Protein AF-0000000085638069 (afdb_homodimer)

Secondary structure (DSSP, 8-state):
-----------SGGG-----------------S---S--PPPGGGG-SPPEEEEEEEEEEEE-SSTT--EEEEE--S-TTT-TT-EEEEEEEEESSS-TTTSPEEEEEEEEEE----SSS--EEEEEEEEE-SGGGTT-EEEEEEEE-SSSSS-EEEEEEEEEGGGTT-EEEEEEEEEEEETTTTEEEEEEEEEEEE-/------------------------------------SEEEE-GGGG-SPPEEEEEEEEEEEE-SSTT--EEEEE--S-TTT-TT-EEEEEEEEESSS-TTTSPEEEEEEEEEE----SSS--EEEEEEEEE-SGGGTT-EEEEEEEE-TTSSS-EEEEEEEEEGGGTT-EEEEEEEEEEEETTTTEEEEEEEEEEEE-

Solvent-accessible surface area (backbone atoms only — not comparable to full-atom values): 21052 Å² total; per-residue (Å²): 135,83,79,77,79,76,76,77,74,72,78,83,68,78,72,74,68,75,77,72,70,71,74,73,70,74,66,66,72,75,71,71,78,74,69,67,92,71,76,92,70,68,70,68,76,68,50,50,69,72,39,27,37,37,36,37,35,19,42,42,44,26,57,47,72,95,75,38,29,40,47,76,76,30,70,65,75,32,86,89,41,38,17,50,26,30,31,39,38,60,20,50,22,16,61,36,85,46,74,89,79,29,56,73,34,32,34,39,37,40,42,37,31,17,41,33,76,44,90,61,55,41,33,39,38,44,36,32,43,40,30,63,34,78,94,40,44,78,15,31,38,33,35,36,34,51,39,39,74,79,68,79,43,70,24,50,25,11,21,50,28,34,36,65,69,26,43,83,17,34,11,30,33,37,46,28,66,68,42,82,39,71,94,61,35,34,37,31,28,39,35,42,33,42,36,35,25,71,134,85,79,75,78,75,77,78,76,77,79,83,78,76,81,66,81,75,73,77,75,71,79,70,77,75,68,70,78,78,72,73,77,78,65,62,48,65,45,82,43,69,51,68,74,68,50,49,68,74,41,80,46,78,45,74,37,18,41,41,44,26,57,48,73,96,73,39,25,38,45,78,59,35,78,62,75,33,85,89,42,35,18,57,23,30,30,30,21,46,20,48,22,16,67,36,85,46,74,87,79,29,55,73,33,32,34,39,34,31,42,36,31,17,84,37,78,43,91,62,59,42,33,41,38,45,36,28,43,40,28,62,36,79,94,42,44,77,14,31,39,25,34,43,40,53,39,40,72,79,68,77,42,70,25,62,28,40,30,45,11,6,18,68,68,26,39,53,17,40,40,37,33,38,45,29,65,69,44,79,39,70,96,60,36,34,37,32,27,39,35,42,35,42,37,36,26,74

Sequence (396 aa):
MAATKSVLVLPLATLAALVLLAAAASSFPTAESQTSFSTKLPTKTLMKREKLTHLHFYWTNVRIGPNATALIVAPILSNATFYGTVALNDDALTLGPDPDSSAPAGNARGIYHFPSDTTNFVYEMMYSFAFTYGDYNGSSLSLLGSVRPTSGTASEVSIAGGTGVFRFARGYAVVNPFLVDLPRSLVVNEIDVYVSHYMAATKSVLVLPLATLAALVLLAAAASSFPTAESQTSFSTKLPTKTLMKREKLTHLHFYWTNVRIGPNATALIVAPILSNATFYGTVALNDDALTLGPDPDSSAPAGNARGIYHFPSDTTNFVYEMMYSFAFTYGDYNGSSLSLLGSVRPTSGTASEVSIAGGTGVFRFARGYAVVNPFLVDLPRSLVVNEIDVYVSHY

Structure (mmCIF, N/CA/C/O backbone):
data_AF-0000000085638069-model_v1
#
loop_
_entity.id
_entity.type
_entity.pdbx_description
1 polymer 'Dirigent protein'
#
loop_
_atom_site.group_PDB
_atom_site.id
_atom_site.type_symbol
_atom_site.label_atom_id
_atom_site.label_alt_id
_atom_site.label_comp_id
_atom_site.label_asym_id
_atom_site.label_entity_id
_atom_site.label_seq_id
_atom_site.pdbx_PDB_ins_code
_atom_site.Cartn_x
_atom_site.Cartn_y
_atom_site.Cartn_z
_atom_site.occupancy
_atom_site.B_iso_or_equiv
_atom_site.auth_seq_id
_atom_site.auth_comp_id
_atom_site.auth_asym_id
_atom_site.auth_atom_id
_atom_site.pdbx_PDB_model_num
ATOM 1 N N . MET A 1 1 ? 10.352 -18.406 92.75 1 27.03 1 MET A N 1
ATOM 2 C CA . MET A 1 1 ? 11.516 -18.797 92 1 27.03 1 MET A CA 1
ATOM 3 C C . MET A 1 1 ? 11.609 -18.016 90.688 1 27.03 1 MET A C 1
ATOM 5 O O . MET A 1 1 ? 10.625 -17.938 89.938 1 27.03 1 MET A O 1
ATOM 9 N N . ALA A 1 2 ? 12.594 -17.125 90.562 1 28.67 2 ALA A N 1
ATOM 10 C CA . ALA A 1 2 ? 13.016 -15.961 89.75 1 28.67 2 ALA A CA 1
ATOM 11 C C . ALA A 1 2 ? 13.391 -16.375 88.312 1 28.67 2 ALA A C 1
ATOM 13 O O . ALA A 1 2 ? 14.422 -17.016 88.125 1 28.67 2 ALA A O 1
ATOM 14 N N . ALA A 1 3 ? 12.398 -16.844 87.562 1 31.05 3 ALA A N 1
ATOM 15 C CA . ALA A 1 3 ? 12.641 -17.453 86.25 1 31.05 3 ALA A CA 1
ATOM 16 C C . ALA A 1 3 ? 13.43 -16.531 85.312 1 31.05 3 ALA A C 1
ATOM 18 O O . ALA A 1 3 ? 13.039 -15.375 85.125 1 31.05 3 ALA A O 1
ATOM 19 N N . THR A 1 4 ? 14.773 -16.641 85.25 1 31.09 4 THR A N 1
ATOM 20 C CA . THR A 1 4 ? 15.875 -15.953 84.625 1 31.09 4 THR A CA 1
ATOM 21 C C . THR A 1 4 ? 15.664 -15.898 83.125 1 31.09 4 THR A C 1
ATOM 23 O O . THR A 1 4 ? 15.547 -16.938 82.438 1 31.09 4 THR A O 1
ATOM 26 N N . LYS A 1 5 ? 15 -14.859 82.625 1 35.47 5 LYS A N 1
ATOM 27 C CA . LYS A 1 5 ? 14.672 -14.477 81.25 1 35.47 5 LYS A CA 1
ATOM 28 C C . LYS A 1 5 ? 15.93 -14.445 80.375 1 35.47 5 LYS A C 1
ATOM 30 O O . LYS A 1 5 ? 16.766 -13.547 80.5 1 35.47 5 LYS A O 1
ATOM 35 N N . SER A 1 6 ? 16.609 -15.68 80.125 1 31.75 6 SER A N 1
ATOM 36 C CA . SER A 1 6 ? 17.859 -15.75 79.375 1 31.75 6 SER A CA 1
ATOM 37 C C . SER A 1 6 ? 17.703 -15.125 78 1 31.75 6 SER A C 1
ATOM 39 O O . SER A 1 6 ? 16.844 -15.547 77.188 1 31.75 6 SER A O 1
ATOM 41 N N . VAL A 1 7 ? 17.891 -13.812 77.875 1 32.78 7 VAL A N 1
ATOM 42 C CA . VAL A 1 7 ? 17.938 -13.008 76.625 1 32.78 7 VAL A CA 1
ATOM 43 C C . VAL A 1 7 ? 18.969 -13.578 75.688 1 32.78 7 VAL A C 1
ATOM 45 O O . VAL A 1 7 ? 20.156 -13.609 76 1 32.78 7 VAL A O 1
ATOM 48 N N . LEU A 1 8 ? 18.562 -14.703 74.938 1 32.5 8 LEU A N 1
ATOM 49 C CA . LEU A 1 8 ? 19.422 -15.344 73.938 1 32.5 8 LEU A CA 1
ATOM 50 C C . LEU A 1 8 ? 19.984 -14.312 73 1 32.5 8 LEU A C 1
ATOM 52 O O . LEU A 1 8 ? 19.234 -13.633 72.312 1 32.5 8 LEU A O 1
ATOM 56 N N . VAL A 1 9 ? 21.109 -13.648 73.312 1 34.09 9 VAL A N 1
ATOM 57 C CA . VAL A 1 9 ? 21.922 -12.75 72.5 1 34.09 9 VAL A CA 1
ATOM 58 C C . VAL A 1 9 ? 22.359 -13.453 71.25 1 34.09 9 VAL A C 1
ATOM 60 O O . VAL A 1 9 ? 23.141 -14.414 71.25 1 34.09 9 VAL A O 1
ATOM 63 N N . LEU A 1 10 ? 21.359 -13.797 70.375 1 37.31 10 LEU A N 1
ATOM 64 C CA . LEU A 1 10 ? 21.797 -14.469 69.188 1 37.31 10 LEU A CA 1
ATOM 65 C C . LEU A 1 10 ? 22.922 -13.688 68.5 1 37.31 10 LEU A C 1
ATOM 67 O O . LEU A 1 10 ? 22.828 -12.469 68.312 1 37.31 10 LEU A O 1
ATOM 71 N N . PRO A 1 11 ? 24.188 -14.227 68.5 1 35.81 11 PRO A N 1
ATOM 72 C CA . PRO A 1 11 ? 25.406 -13.617 68 1 35.81 11 PRO A CA 1
ATOM 73 C C . PRO A 1 11 ? 25.234 -13.141 66.562 1 35.81 11 PRO A C 1
ATOM 75 O O . PRO A 1 11 ? 24.422 -13.695 65.812 1 35.81 11 PRO A O 1
ATOM 78 N N . LEU A 1 12 ? 25.422 -11.82 66.25 1 36.88 12 LEU A N 1
ATOM 79 C CA . LEU A 1 12 ? 25.5 -10.938 65.062 1 36.88 12 LEU A CA 1
ATOM 80 C C . LEU A 1 12 ? 26.422 -11.531 64 1 36.88 12 LEU A C 1
ATOM 82 O O . LEU A 1 12 ? 26.844 -10.828 63.094 1 36.88 12 LEU A O 1
ATOM 86 N N . ALA A 1 13 ? 27 -12.758 64.312 1 31.75 13 ALA A N 1
ATOM 87 C CA . ALA A 1 13 ? 28.125 -13.094 63.469 1 31.75 13 ALA A CA 1
ATOM 88 C C . ALA A 1 13 ? 27.734 -13.086 62 1 31.75 13 ALA A C 1
ATOM 90 O O . ALA A 1 13 ? 28.5 -12.641 61.125 1 31.75 13 ALA A O 1
ATOM 91 N N . THR A 1 14 ? 26.734 -13.867 61.594 1 34.41 14 THR A N 1
ATOM 92 C CA . THR A 1 14 ? 26.984 -14.656 60.375 1 34.41 14 THR A CA 1
ATOM 93 C C . THR A 1 14 ? 26.828 -13.789 59.125 1 34.41 14 THR A C 1
ATOM 95 O O . THR A 1 14 ? 26.828 -14.305 58 1 34.41 14 THR A O 1
ATOM 98 N N . LEU A 1 15 ? 26.469 -12.547 59.188 1 34.19 15 LEU A N 1
ATOM 99 C CA . LEU A 1 15 ? 25.859 -12 58 1 34.19 15 LEU A CA 1
ATOM 100 C C . LEU A 1 15 ? 26.891 -11.836 56.875 1 34.19 15 LEU A C 1
ATOM 102 O O . LEU A 1 15 ? 26.578 -11.297 55.812 1 34.19 15 LEU A O 1
ATOM 106 N N . ALA A 1 16 ? 28.156 -11.961 57.156 1 33.12 16 ALA A N 1
ATOM 107 C CA . ALA A 1 16 ? 29.047 -11.461 56.125 1 33.12 16 ALA A CA 1
ATOM 108 C C . ALA A 1 16 ? 28.969 -12.328 54.875 1 33.12 16 ALA A C 1
ATOM 110 O O . ALA A 1 16 ? 29.734 -13.289 54.719 1 33.12 16 ALA A O 1
ATOM 111 N N . ALA A 1 17 ? 27.938 -13.195 54.688 1 36.97 17 ALA A N 1
ATOM 112 C CA . ALA A 1 17 ? 28.109 -13.961 53.438 1 36.97 17 ALA A CA 1
ATOM 113 C C . ALA A 1 17 ? 28.359 -13.039 52.25 1 36.97 17 ALA A C 1
ATOM 115 O O . ALA A 1 17 ? 27.562 -12.148 51.969 1 36.97 17 ALA A O 1
ATOM 116 N N . LEU A 1 18 ? 29.656 -12.742 51.906 1 37.47 18 LEU A N 1
ATOM 117 C CA . LEU A 1 18 ? 30.266 -12.117 50.75 1 37.47 18 LEU A CA 1
ATOM 118 C C . LEU A 1 18 ? 29.594 -12.609 49.469 1 37.47 18 LEU A C 1
ATOM 120 O O . LEU A 1 18 ? 29.609 -13.805 49.156 1 37.47 18 LEU A O 1
ATOM 124 N N . VAL A 1 19 ? 28.469 -11.984 49.062 1 39.25 19 VAL A N 1
ATOM 125 C CA . VAL A 1 19 ? 27.875 -12.039 47.719 1 39.25 19 VAL A CA 1
ATOM 126 C C . VAL A 1 19 ? 28.984 -12.039 46.688 1 39.25 19 VAL A C 1
ATOM 128 O O . VAL A 1 19 ? 29.672 -11.031 46.5 1 39.25 19 VAL A O 1
ATOM 131 N N . LEU A 1 20 ? 29.859 -13.133 46.688 1 42.88 20 LEU A N 1
ATOM 132 C CA . LEU A 1 20 ? 30.625 -13.32 45.469 1 42.88 20 LEU A CA 1
ATOM 133 C C . LEU A 1 20 ? 29.75 -13.156 44.219 1 42.88 20 LEU A C 1
ATOM 135 O O . LEU A 1 20 ? 28.906 -14 43.938 1 42.88 20 LEU A O 1
ATOM 139 N N . LEU A 1 21 ? 29.141 -11.953 44.062 1 42.66 21 LEU A N 1
ATOM 140 C CA . LEU A 1 21 ? 28.641 -11.586 42.75 1 42.66 21 LEU A CA 1
ATOM 141 C C . LEU A 1 21 ? 29.594 -12.039 41.656 1 42.66 21 LEU A C 1
ATOM 143 O O . LEU A 1 21 ? 30.719 -11.539 41.562 1 42.66 21 LEU A O 1
ATOM 147 N N . ALA A 1 22 ? 29.719 -13.398 41.5 1 40.88 22 ALA A N 1
ATOM 148 C CA . ALA A 1 22 ? 30.328 -13.875 40.25 1 40.88 22 ALA A CA 1
ATOM 149 C C . ALA A 1 22 ? 29.953 -12.977 39.062 1 40.88 22 ALA A C 1
ATOM 151 O O . ALA A 1 22 ? 28.766 -12.844 38.75 1 40.88 22 ALA A O 1
ATOM 152 N N . ALA A 1 23 ? 30.625 -11.773 38.875 1 41.97 23 ALA A N 1
ATOM 153 C CA . ALA A 1 23 ? 30.672 -11.109 37.594 1 41.97 23 ALA A CA 1
ATOM 154 C C . ALA A 1 23 ? 30.719 -12.125 36.438 1 41.97 23 ALA A C 1
ATOM 156 O O . ALA A 1 23 ? 31.766 -12.727 36.188 1 41.97 23 ALA A O 1
ATOM 157 N N . ALA A 1 24 ? 29.75 -13.102 36.344 1 42.78 24 ALA A N 1
ATOM 158 C CA . ALA A 1 24 ? 29.656 -13.773 35.031 1 42.78 24 ALA A CA 1
ATOM 159 C C . ALA A 1 24 ? 29.906 -12.797 33.906 1 42.78 24 ALA A C 1
ATOM 161 O O . ALA A 1 24 ? 29.047 -11.969 33.594 1 42.78 24 ALA A O 1
ATOM 162 N N . ALA A 1 25 ? 31.125 -12.242 33.75 1 42.97 25 ALA A N 1
ATOM 163 C CA . ALA A 1 25 ? 31.5 -11.664 32.469 1 42.97 25 ALA A CA 1
ATOM 164 C C . ALA A 1 25 ? 30.922 -12.477 31.297 1 42.97 25 ALA A C 1
ATOM 166 O O . ALA A 1 25 ? 31.344 -13.609 31.062 1 42.97 25 ALA A O 1
ATOM 167 N N . SER A 1 26 ? 29.547 -12.484 31.109 1 50.41 26 SER A N 1
ATOM 168 C CA . SER A 1 26 ? 29.062 -12.977 29.812 1 50.41 26 SER A CA 1
ATOM 169 C C . SER A 1 26 ? 30.047 -12.648 28.703 1 50.41 26 SER A C 1
ATOM 171 O O . SER A 1 26 ? 30.172 -11.492 28.297 1 50.41 26 SER A O 1
ATOM 173 N N . SER A 1 27 ? 31.172 -13.25 28.75 1 48.5 27 SER A N 1
ATOM 174 C CA . SER A 1 27 ? 31.984 -13.219 27.547 1 48.5 27 SER A CA 1
ATOM 175 C C . SER A 1 27 ? 31.141 -13.406 26.297 1 48.5 27 SER A C 1
ATOM 177 O O . SER A 1 27 ? 30.484 -14.445 26.125 1 48.5 27 SER A O 1
ATOM 179 N N . PHE A 1 28 ? 30.5 -12.281 25.734 1 55.91 28 PHE A N 1
ATOM 180 C CA . PHE A 1 28 ? 30.062 -12.438 24.344 1 55.91 28 PHE A CA 1
ATOM 181 C C . PHE A 1 28 ? 31.031 -13.336 23.578 1 55.91 28 PHE A C 1
ATOM 183 O O . PHE A 1 28 ? 32.25 -13.281 23.781 1 55.91 28 PHE A O 1
ATOM 190 N N . PRO A 1 29 ? 30.703 -14.586 23.328 1 55.81 29 PRO A N 1
ATOM 191 C CA . PRO A 1 29 ? 31.656 -15.266 22.453 1 55.81 29 PRO A CA 1
ATOM 192 C C . PRO A 1 29 ? 32.312 -14.312 21.469 1 55.81 29 PRO A C 1
ATOM 194 O O . PRO A 1 29 ? 31.656 -13.422 20.922 1 55.81 29 PRO A O 1
ATOM 197 N N . THR A 1 30 ? 33.531 -13.836 21.75 1 52.78 30 THR A N 1
ATOM 198 C CA . THR A 1 30 ? 34.312 -13.156 20.703 1 52.78 30 THR A CA 1
ATOM 199 C C . THR A 1 30 ? 34.031 -13.789 19.344 1 52.78 30 THR A C 1
ATOM 201 O O . THR A 1 30 ? 34.312 -14.969 19.125 1 52.78 30 THR A O 1
ATOM 204 N N . ALA A 1 31 ? 32.844 -13.57 18.812 1 50.19 31 ALA A N 1
ATOM 205 C CA . ALA A 1 31 ? 32.594 -14.016 17.438 1 50.19 31 ALA A CA 1
ATOM 206 C C . ALA A 1 31 ? 33.844 -13.867 16.578 1 50.19 31 ALA A C 1
ATOM 208 O O . ALA A 1 31 ? 34.375 -12.766 16.406 1 50.19 31 ALA A O 1
ATOM 209 N N . GLU A 1 32 ? 34.781 -14.742 16.719 1 51.38 32 GLU A N 1
ATOM 210 C CA . GLU A 1 32 ? 36 -14.758 15.906 1 51.38 32 GLU A CA 1
ATOM 211 C C . GLU A 1 32 ? 35.75 -14.195 14.508 1 51.38 32 GLU A C 1
ATOM 213 O O . GLU A 1 32 ? 36.594 -13.461 13.977 1 51.38 32 GLU A O 1
ATOM 218 N N . SER A 1 33 ? 34.969 -15.047 13.664 1 54.31 33 SER A N 1
ATOM 219 C CA . SER A 1 33 ? 35.125 -14.734 12.25 1 54.31 33 SER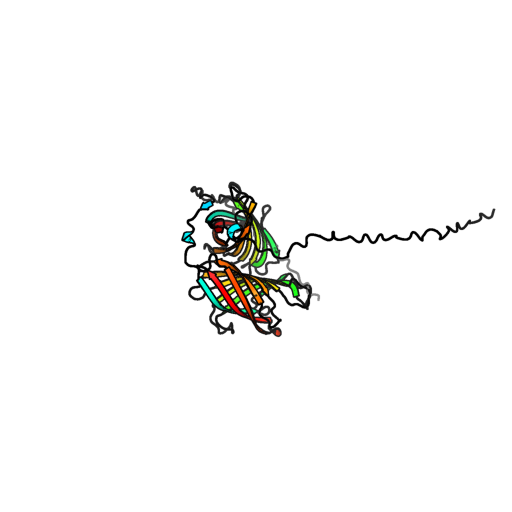 A CA 1
ATOM 220 C C . SER A 1 33 ? 34.469 -13.391 11.914 1 54.31 33 SER A C 1
ATOM 222 O O . SER A 1 33 ? 33.312 -13.164 12.203 1 54.31 33 SER A O 1
ATOM 224 N N . GLN A 1 34 ? 35.125 -12.406 11.992 1 57.38 34 GLN A N 1
ATOM 225 C CA . GLN A 1 34 ? 34.656 -11.07 11.617 1 57.38 34 GLN A CA 1
ATOM 226 C C . GLN A 1 34 ? 33.875 -11.109 10.305 1 57.38 34 GLN A C 1
ATOM 228 O O . GLN A 1 34 ? 34.469 -11.328 9.234 1 57.38 34 GLN A O 1
ATOM 233 N N . THR A 1 35 ? 32.844 -11.75 10.266 1 66.5 35 THR A N 1
ATOM 234 C CA . THR A 1 35 ? 32 -11.75 9.062 1 66.5 35 THR A CA 1
ATOM 235 C C . THR A 1 35 ? 31.828 -10.328 8.531 1 66.5 35 THR A C 1
ATOM 237 O O . THR A 1 35 ? 31.609 -9.391 9.297 1 66.5 35 THR A O 1
ATOM 240 N N . SER A 1 36 ? 32.344 -10.148 7.387 1 71.25 36 SER A N 1
ATOM 241 C CA . SER A 1 36 ? 32.25 -8.859 6.707 1 71.25 36 SER A CA 1
ATOM 242 C C . SER A 1 36 ? 30.812 -8.352 6.68 1 71.25 36 SER A C 1
ATOM 244 O O . SER A 1 36 ? 29.875 -9.133 6.578 1 71.25 36 SER A O 1
ATOM 246 N N . PHE A 1 37 ? 30.641 -7.113 6.938 1 82.31 37 PHE A N 1
ATOM 247 C CA . PHE A 1 37 ? 29.344 -6.457 6.863 1 82.31 37 PHE A CA 1
ATOM 248 C C . PHE A 1 37 ? 28.734 -6.641 5.484 1 82.31 37 PHE A C 1
ATOM 250 O O . PHE A 1 37 ? 27.531 -6.898 5.371 1 82.31 37 PHE A O 1
ATOM 257 N N . SER A 1 38 ? 29.594 -6.504 4.547 1 83.81 38 SER A N 1
ATOM 258 C CA . SER A 1 38 ? 29.078 -6.641 3.188 1 83.81 38 SER A CA 1
ATOM 259 C C . SER A 1 38 ? 29.922 -7.617 2.371 1 83.81 38 SER A C 1
ATOM 261 O O . SER A 1 38 ? 31.141 -7.711 2.562 1 83.81 38 SER A O 1
ATOM 263 N N . THR A 1 39 ? 29.266 -8.461 1.652 1 83.25 39 THR A N 1
ATOM 264 C CA . THR A 1 39 ? 29.906 -9.344 0.686 1 83.25 39 THR A CA 1
ATOM 265 C C . THR A 1 39 ? 29.234 -9.234 -0.68 1 83.25 39 THR A C 1
ATOM 267 O O . THR A 1 39 ? 28 -9.266 -0.777 1 83.25 39 THR A O 1
ATOM 270 N N . LYS A 1 40 ? 30.047 -8.883 -1.612 1 84.5 40 LYS A N 1
ATOM 271 C CA . LYS A 1 40 ? 29.516 -8.875 -2.975 1 84.5 40 LYS A CA 1
ATOM 272 C C . LYS A 1 40 ? 29.25 -10.297 -3.469 1 84.5 40 LYS A C 1
ATOM 274 O O . LYS A 1 40 ? 30.109 -11.172 -3.344 1 84.5 40 LYS A O 1
ATOM 279 N N . LEU A 1 41 ? 28.016 -10.469 -3.844 1 81.38 41 LEU A N 1
ATOM 280 C CA . LEU A 1 41 ? 27.656 -11.773 -4.383 1 81.38 41 LEU A CA 1
ATOM 281 C C . LEU A 1 41 ? 27.594 -11.734 -5.906 1 81.38 41 LEU A C 1
ATOM 283 O O . LEU A 1 41 ? 27.25 -10.703 -6.492 1 81.38 41 LEU A O 1
ATOM 287 N N . PRO A 1 42 ? 27.906 -12.852 -6.508 1 75.81 42 PRO A N 1
ATOM 288 C CA . PRO A 1 42 ? 27.781 -12.891 -7.965 1 75.81 42 PRO A CA 1
ATOM 289 C C . PRO A 1 42 ? 26.328 -12.734 -8.43 1 75.81 42 PRO A C 1
ATOM 291 O O . PRO A 1 42 ? 25.406 -13.266 -7.789 1 75.81 42 PRO A O 1
ATOM 294 N N . THR A 1 43 ? 26.062 -11.914 -9.492 1 70.38 43 THR A N 1
ATOM 295 C CA . THR A 1 43 ? 24.734 -11.641 -10.023 1 70.38 43 THR A CA 1
ATOM 296 C C . THR A 1 43 ? 24.062 -12.93 -10.5 1 70.38 43 THR A C 1
ATOM 298 O O . THR A 1 43 ? 22.844 -13.047 -10.469 1 70.38 43 THR A O 1
ATOM 301 N N . LYS A 1 44 ? 24.859 -13.828 -10.875 1 65.25 44 LYS A N 1
ATOM 302 C CA . LYS A 1 44 ? 24.344 -15.102 -11.367 1 65.25 44 LYS A CA 1
ATOM 303 C C . LYS A 1 44 ? 23.531 -15.82 -10.289 1 65.25 44 LYS A C 1
ATOM 305 O O . LYS A 1 44 ? 22.688 -16.672 -10.602 1 65.25 44 LYS A O 1
ATOM 310 N N . THR A 1 45 ? 23.781 -15.5 -9.156 1 61.78 45 THR A N 1
ATOM 311 C CA . THR A 1 45 ? 23.062 -16.141 -8.055 1 61.78 45 THR A CA 1
ATOM 312 C C . THR A 1 45 ? 21.578 -15.805 -8.117 1 61.78 45 THR A C 1
ATOM 314 O O . THR A 1 45 ? 20.734 -16.609 -7.684 1 61.78 45 THR A O 1
ATOM 317 N N . LEU A 1 46 ? 21.328 -14.594 -8.508 1 61.38 46 LEU A N 1
ATOM 318 C CA . LEU A 1 46 ? 19.938 -14.219 -8.688 1 61.38 46 LEU A CA 1
ATOM 319 C C . LEU A 1 46 ? 19.375 -14.812 -9.977 1 61.38 46 LEU A C 1
ATOM 321 O O . LEU A 1 46 ? 18.172 -14.727 -10.227 1 61.38 46 LEU A O 1
ATOM 325 N N . MET A 1 47 ? 20.312 -15.414 -10.695 1 57.88 47 MET A N 1
ATOM 326 C CA . MET A 1 47 ? 20.266 -15.492 -12.148 1 57.88 47 MET A CA 1
ATOM 327 C C . MET A 1 47 ? 19.281 -16.562 -12.602 1 57.88 47 MET A C 1
ATOM 329 O O . MET A 1 47 ? 19.406 -17.094 -13.711 1 57.88 47 MET A O 1
ATOM 333 N N . LYS A 1 48 ? 18.375 -16.984 -11.812 1 70.81 48 LYS A N 1
ATOM 334 C CA . LYS A 1 48 ? 17.406 -17.719 -12.617 1 70.81 48 LYS A CA 1
ATOM 335 C C . LYS A 1 48 ? 16.641 -16.797 -13.555 1 70.81 48 LYS A C 1
ATOM 337 O O . LYS A 1 48 ? 16.719 -15.578 -13.438 1 70.81 48 LYS A O 1
ATOM 342 N N . ARG A 1 49 ? 16.234 -17.375 -14.633 1 80.38 49 ARG A N 1
ATOM 343 C CA . ARG A 1 49 ? 15.461 -16.609 -15.609 1 80.38 49 ARG A CA 1
ATOM 344 C C . ARG A 1 49 ? 14.219 -16.016 -14.977 1 80.38 49 ARG A C 1
ATOM 346 O O . ARG A 1 49 ? 13.516 -16.672 -14.211 1 80.38 49 ARG A O 1
ATOM 353 N N . GLU A 1 50 ? 14.039 -14.758 -15.156 1 85.62 50 GLU A N 1
ATOM 354 C CA . GLU A 1 50 ? 12.836 -14.062 -14.703 1 85.62 50 GLU A CA 1
ATOM 355 C C . GLU A 1 50 ? 11.586 -14.625 -15.383 1 85.62 50 GLU A C 1
ATOM 357 O O . GLU A 1 50 ? 11.602 -14.906 -16.578 1 85.62 50 GLU A O 1
ATOM 362 N N . LYS A 1 51 ? 10.633 -14.914 -14.609 1 88 51 LYS A N 1
ATOM 363 C CA . LYS A 1 51 ? 9.359 -15.359 -15.164 1 88 51 LYS A CA 1
ATOM 364 C C . LYS A 1 51 ? 8.203 -14.492 -14.672 1 88 51 LYS A C 1
ATOM 366 O O . LYS A 1 51 ? 8.297 -13.883 -13.602 1 88 51 LYS A O 1
ATOM 371 N N . LEU A 1 52 ? 7.18 -14.461 -15.508 1 92.75 52 LEU A N 1
ATOM 372 C CA . LEU A 1 52 ? 5.922 -13.805 -15.164 1 92.75 52 LEU A CA 1
ATOM 373 C C . LEU A 1 52 ? 4.836 -14.836 -14.875 1 92.75 52 LEU A C 1
ATOM 375 O O . LEU A 1 52 ? 4.551 -15.695 -15.711 1 92.75 52 LEU A O 1
ATOM 379 N N . THR A 1 53 ? 4.316 -14.711 -13.695 1 94.69 53 THR A N 1
ATOM 380 C CA . THR A 1 53 ? 3.303 -15.672 -13.258 1 94.69 53 THR A CA 1
ATOM 381 C C . THR A 1 53 ? 1.992 -14.953 -12.93 1 94.69 53 THR A C 1
ATOM 383 O O . THR A 1 53 ? 1.996 -13.891 -12.312 1 94.69 53 THR A O 1
ATOM 386 N N . HIS A 1 54 ? 0.926 -15.523 -13.445 1 96.62 54 HIS A N 1
ATOM 387 C CA . HIS A 1 54 ? -0.419 -15.117 -13.055 1 96.62 54 HIS A CA 1
ATOM 388 C C . HIS A 1 54 ? -1.006 -16.078 -12.023 1 96.62 54 HIS A C 1
ATOM 390 O O . HIS A 1 54 ? -1.061 -17.281 -12.25 1 96.62 54 HIS A O 1
ATOM 396 N N . LEU A 1 55 ? -1.375 -15.594 -10.883 1 97.75 55 LEU A N 1
ATOM 397 C CA . LEU A 1 55 ? -2.107 -16.344 -9.875 1 97.75 55 LEU A CA 1
ATOM 398 C C . LEU A 1 55 ? -3.561 -15.891 -9.797 1 97.75 55 LEU A C 1
ATOM 400 O O . LEU A 1 55 ? -3.844 -14.695 -9.898 1 97.75 55 LEU A O 1
ATOM 404 N N . HIS A 1 56 ? -4.461 -16.844 -9.617 1 98 56 HIS A N 1
ATOM 405 C CA . HIS A 1 56 ? -5.887 -16.562 -9.484 1 98 56 HIS A CA 1
ATOM 406 C C . HIS A 1 56 ? -6.48 -17.281 -8.273 1 98 56 HIS A C 1
ATOM 408 O O . HIS A 1 56 ? -6.316 -18.5 -8.125 1 98 56 HIS A O 1
ATOM 414 N N . PHE A 1 57 ? -7.117 -16.547 -7.387 1 98 57 PHE A N 1
ATOM 415 C CA . PHE A 1 57 ? -7.727 -17.109 -6.18 1 98 57 PHE A CA 1
ATOM 416 C C . PHE A 1 57 ? -8.742 -16.141 -5.594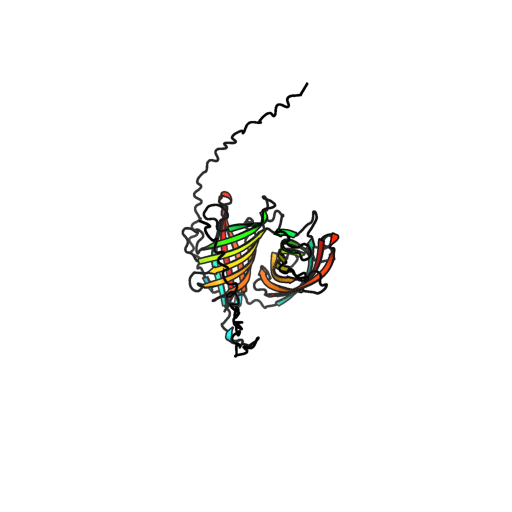 1 98 57 PHE A C 1
ATOM 418 O O . PHE A 1 57 ? -9.055 -15.109 -6.207 1 98 57 PHE A O 1
ATOM 425 N N . TYR A 1 58 ? -9.266 -16.547 -4.453 1 97 58 TYR A N 1
ATOM 426 C CA . TYR A 1 58 ? -10.258 -15.711 -3.791 1 97 58 TYR A CA 1
ATOM 427 C C . TYR A 1 58 ? -9.82 -15.352 -2.377 1 97 58 TYR A C 1
ATOM 429 O O . TYR A 1 58 ? -9.117 -16.125 -1.725 1 97 58 TYR A O 1
ATOM 437 N N . TRP A 1 59 ? -10.234 -14.188 -1.958 1 96.75 59 TRP A N 1
ATOM 438 C CA . TRP A 1 59 ? -9.93 -13.586 -0.664 1 96.75 59 TRP A CA 1
ATOM 439 C C . TRP A 1 59 ? -11.211 -13.203 0.072 1 96.75 59 TRP A C 1
ATOM 441 O O . TRP A 1 59 ? -11.969 -12.359 -0.395 1 96.75 59 TRP A O 1
ATOM 451 N N . THR A 1 60 ? -11.367 -13.82 1.256 1 94.06 60 THR A N 1
ATOM 452 C CA . THR A 1 60 ? -12.609 -13.609 1.994 1 94.06 60 THR A CA 1
ATOM 453 C C . THR A 1 60 ? -12.336 -12.875 3.307 1 94.06 60 THR A C 1
ATOM 455 O O . THR A 1 60 ? -11.492 -13.305 4.094 1 94.06 60 THR A O 1
ATOM 458 N N . ASN A 1 61 ? -13.031 -11.82 3.527 1 91.56 61 ASN A N 1
ATOM 459 C CA . ASN A 1 61 ? -13 -11.039 4.762 1 91.56 61 ASN A CA 1
ATOM 460 C C . ASN A 1 61 ? -14.344 -11.078 5.484 1 91.56 61 ASN A C 1
ATOM 462 O O . ASN A 1 61 ? -15.383 -10.812 4.883 1 91.56 61 ASN A O 1
ATOM 466 N N . VAL A 1 62 ? -14.297 -11.43 6.781 1 88.75 62 VAL A N 1
ATOM 467 C CA . VAL A 1 62 ? -15.469 -11.43 7.656 1 88.75 62 VAL A CA 1
ATOM 468 C C . VAL A 1 62 ? -15.211 -10.516 8.859 1 88.75 62 VAL A C 1
ATOM 470 O O . VAL A 1 62 ? -14.289 -10.758 9.641 1 88.75 62 VAL A O 1
ATOM 473 N N . ARG A 1 63 ? -16.094 -9.547 9.07 1 83.5 63 ARG A N 1
ATOM 474 C CA . ARG A 1 63 ? -15.766 -8.531 10.062 1 83.5 63 ARG A CA 1
ATOM 475 C C . ARG A 1 63 ? -16.531 -8.766 11.359 1 83.5 63 ARG A C 1
ATOM 477 O O . ARG A 1 63 ? -16.172 -8.242 12.406 1 83.5 63 ARG A O 1
ATOM 484 N N . ILE A 1 64 ? -17.625 -9.391 11.219 1 80.25 64 ILE A N 1
ATOM 485 C CA . ILE A 1 64 ? -18.438 -9.516 12.422 1 80.25 64 ILE A CA 1
ATOM 486 C C . ILE A 1 64 ? -18.766 -10.984 12.672 1 80.25 64 ILE A C 1
ATOM 488 O O . ILE A 1 64 ? -18.641 -11.812 11.766 1 80.25 64 ILE A O 1
ATOM 492 N N . GLY A 1 65 ? -19.188 -11.312 13.953 1 80.94 65 GLY A N 1
ATOM 493 C CA . GLY A 1 65 ? -19.656 -12.641 14.32 1 80.94 65 GLY A CA 1
ATOM 494 C C . GLY A 1 65 ? -18.562 -13.531 14.844 1 80.94 65 GLY A C 1
ATOM 495 O O . GLY A 1 65 ? -17.422 -13.094 15.008 1 80.94 65 GLY A O 1
ATOM 496 N N . PRO A 1 66 ? -18.844 -14.773 15.102 1 82.5 66 PRO A N 1
ATOM 497 C CA . PRO A 1 66 ? -17.891 -15.703 15.711 1 82.5 66 PRO A CA 1
ATOM 498 C C . PRO A 1 66 ? -16.75 -16.094 14.766 1 82.5 66 PRO A C 1
ATOM 500 O O . PRO A 1 66 ? -15.688 -16.5 15.219 1 82.5 66 PRO A O 1
ATOM 503 N N . ASN A 1 67 ? -16.984 -15.945 13.57 1 82.94 67 ASN A N 1
ATOM 504 C CA . ASN A 1 67 ? -15.969 -16.328 12.586 1 82.94 67 ASN A CA 1
ATOM 505 C C . ASN A 1 67 ? -15.258 -15.102 12.016 1 82.94 67 ASN A C 1
ATOM 507 O O . ASN A 1 67 ? -14.719 -15.148 10.906 1 82.94 67 ASN A O 1
ATOM 511 N N . ALA A 1 68 ? -15.312 -14.023 12.797 1 90.38 68 ALA A N 1
ATOM 512 C CA . ALA A 1 68 ? -14.672 -12.805 12.312 1 90.38 68 ALA A CA 1
ATOM 513 C C . ALA A 1 68 ? -13.18 -13.016 12.086 1 90.38 68 ALA A C 1
ATOM 515 O O . ALA A 1 68 ? -12.516 -13.68 12.883 1 90.38 68 ALA A O 1
ATOM 516 N N . THR A 1 69 ? -12.719 -12.508 10.938 1 93.81 69 THR A N 1
ATOM 517 C CA . THR A 1 69 ? -11.312 -12.648 10.57 1 93.81 69 THR A CA 1
ATOM 518 C C . THR A 1 69 ? -10.594 -11.305 10.641 1 93.81 69 THR A C 1
ATOM 520 O O . THR A 1 69 ? -9.406 -11.211 10.32 1 93.81 69 THR A O 1
ATOM 523 N N . ALA A 1 70 ? -11.359 -10.273 10.953 1 91.94 70 ALA A N 1
ATOM 524 C CA . ALA A 1 70 ? -10.805 -8.93 11.117 1 91.94 70 ALA A CA 1
ATOM 525 C C . ALA A 1 70 ? -11.141 -8.367 12.5 1 91.94 70 ALA A C 1
ATOM 527 O O . ALA A 1 70 ? -12.148 -8.734 13.102 1 91.94 70 ALA A O 1
ATOM 528 N N . LEU A 1 71 ? -10.266 -7.523 13.047 1 90.62 71 LEU A N 1
ATOM 529 C CA . LEU A 1 71 ? -10.43 -6.855 14.328 1 90.62 71 LEU A CA 1
ATOM 530 C C . LEU A 1 71 ? -10.156 -5.359 14.211 1 90.62 71 LEU A C 1
ATOM 532 O O . LEU A 1 71 ? -9.07 -4.961 13.781 1 90.62 71 LEU A O 1
ATOM 536 N N . ILE A 1 72 ? -11.117 -4.586 14.609 1 88.88 72 ILE A N 1
ATOM 537 C CA . ILE A 1 72 ? -10.93 -3.139 14.648 1 88.88 72 ILE A CA 1
ATOM 538 C C . ILE A 1 72 ? -10.117 -2.76 15.891 1 88.88 72 ILE A C 1
ATOM 540 O O . ILE A 1 72 ? -10.492 -3.098 17.016 1 88.88 72 ILE A O 1
ATOM 544 N N . VAL A 1 73 ? -9.055 -2.025 15.688 1 88.12 73 VAL A N 1
ATOM 545 C CA . VAL A 1 73 ? -8.164 -1.763 16.812 1 88.12 73 VAL A CA 1
ATOM 546 C C . VAL A 1 73 ? -8.164 -0.269 17.125 1 88.12 73 VAL A C 1
ATOM 548 O O . VAL A 1 73 ? -7.645 0.15 18.172 1 88.12 73 VAL A O 1
ATOM 551 N N . ALA A 1 74 ? -8.609 0.56 16.312 1 82.81 74 ALA A N 1
ATOM 552 C CA . ALA A 1 74 ? -8.773 1.981 16.594 1 82.81 74 ALA A CA 1
ATOM 553 C C . ALA A 1 74 ? -10.18 2.453 16.234 1 82.81 74 ALA A C 1
ATOM 555 O O . ALA A 1 74 ? -10.773 1.988 15.258 1 82.81 74 ALA A O 1
ATOM 556 N N . PRO A 1 75 ? -10.664 3.4 17.109 1 66.75 75 PRO A N 1
ATOM 557 C CA . PRO A 1 75 ? -12.094 3.732 17.031 1 66.75 75 PRO A CA 1
ATOM 558 C C . PRO A 1 75 ? -12.484 4.367 15.703 1 66.75 75 PRO A C 1
ATOM 560 O O . PRO A 1 75 ? -11.664 5.02 15.062 1 66.75 75 PRO A O 1
ATOM 563 N N . ILE A 1 76 ? -13.773 4.074 15.344 1 64.25 76 ILE A N 1
ATOM 564 C CA . ILE A 1 76 ? -14.516 4.594 14.203 1 64.25 76 ILE A CA 1
ATOM 565 C C . ILE A 1 76 ? -15.008 6.008 14.508 1 64.25 76 ILE A C 1
ATOM 567 O O . ILE A 1 76 ? -15.625 6.246 15.547 1 64.25 76 ILE A O 1
ATOM 571 N N . LEU A 1 77 ? -14.539 6.961 13.742 1 65.44 77 LEU A N 1
ATOM 572 C CA . LEU A 1 77 ? -15.016 8.328 13.945 1 65.44 77 LEU A CA 1
ATOM 573 C C . LEU A 1 77 ? -16.344 8.547 13.219 1 65.44 77 LEU A C 1
ATOM 575 O O . LEU A 1 77 ? -17.156 9.352 13.648 1 65.44 77 LEU A O 1
ATOM 579 N N . SER A 1 78 ? -16.422 7.988 12.102 1 60.94 78 SER A N 1
ATOM 580 C CA . SER A 1 78 ? -17.672 8.102 11.359 1 60.94 78 SER A CA 1
ATOM 581 C C . SER A 1 78 ? -18.188 6.734 10.938 1 60.94 78 SER A C 1
ATOM 583 O O . SER A 1 78 ? -17.453 5.93 10.367 1 60.94 78 SER A O 1
ATOM 585 N N . ASN A 1 79 ? -19.375 6.59 11.172 1 61.94 79 ASN A N 1
ATOM 586 C CA . ASN A 1 79 ? -20 5.316 10.828 1 61.94 79 ASN A CA 1
ATOM 587 C C . ASN A 1 79 ? -20.266 5.207 9.336 1 61.94 79 ASN A C 1
ATOM 589 O O . ASN A 1 79 ? -20.25 4.109 8.773 1 61.94 79 ASN A O 1
ATOM 593 N N . ALA A 1 80 ? -20.438 6.379 8.664 1 65.5 80 ALA A N 1
ATOM 594 C CA . ALA A 1 80 ? -20.844 6.332 7.258 1 65.5 80 ALA A CA 1
ATOM 595 C C . ALA A 1 80 ? -19.656 6 6.359 1 65.5 80 ALA A C 1
ATOM 597 O O . ALA A 1 80 ? -19.797 5.289 5.363 1 65.5 80 ALA A O 1
ATOM 598 N N . THR A 1 81 ? -18.516 6.406 6.695 1 68 81 THR A N 1
ATOM 599 C CA . THR A 1 81 ? -17.359 6.242 5.809 1 68 81 THR A CA 1
ATOM 600 C C . THR A 1 81 ? -16.297 5.367 6.461 1 68 81 THR A C 1
ATOM 602 O O . THR A 1 81 ? -15.289 5.039 5.832 1 68 81 THR A O 1
ATOM 605 N N . PHE A 1 82 ? -16.531 4.973 7.703 1 78.19 82 PHE A N 1
ATOM 606 C CA . PHE A 1 82 ? -15.562 4.199 8.477 1 78.19 82 PHE A CA 1
ATOM 607 C C . PHE A 1 82 ? -14.266 4.977 8.656 1 78.19 82 PHE A C 1
ATOM 609 O O . PHE A 1 82 ? -13.234 4.398 8.984 1 78.19 82 PHE A O 1
ATOM 616 N N . TYR A 1 83 ? -14.422 6.203 8.414 1 82.44 83 TYR A N 1
ATOM 617 C CA . TYR A 1 83 ? -13.258 7.07 8.516 1 82.44 83 TYR A CA 1
ATOM 618 C C . TYR A 1 83 ? -12.57 6.898 9.867 1 82.44 83 TYR A C 1
ATOM 620 O O . TYR A 1 83 ? -13.227 6.93 10.914 1 82.44 83 TYR A O 1
ATOM 628 N N . GLY A 1 84 ? -11.211 6.633 9.727 1 85.19 84 GLY A N 1
ATOM 629 C CA . GLY A 1 84 ? -10.43 6.539 10.953 1 85.19 84 GLY A CA 1
ATOM 630 C C . GLY A 1 84 ? -10.297 5.117 11.461 1 85.19 84 GLY A C 1
ATOM 631 O O . GLY A 1 84 ? -9.516 4.855 12.383 1 85.19 84 GLY A O 1
ATOM 632 N N . THR A 1 85 ? -10.969 4.309 10.891 1 88.06 85 THR A N 1
ATOM 633 C CA . THR A 1 85 ? -10.891 2.912 11.312 1 88.06 85 THR A CA 1
ATOM 634 C C . THR A 1 85 ? -9.531 2.314 10.953 1 88.06 85 THR A C 1
ATOM 636 O O . THR A 1 85 ? -9.008 2.549 9.859 1 88.06 85 THR A O 1
ATOM 639 N N . VAL A 1 86 ? -8.961 1.626 11.945 1 90.88 86 VAL A N 1
ATOM 640 C CA . VAL A 1 86 ? -7.809 0.757 11.734 1 90.88 86 VAL A CA 1
ATOM 641 C C . VAL A 1 86 ? -8.164 -0.677 12.117 1 90.88 86 VAL A C 1
ATOM 643 O O . VAL A 1 86 ? -8.703 -0.921 13.195 1 90.88 86 VAL A O 1
ATOM 646 N N . ALA A 1 87 ? -7.824 -1.571 11.219 1 91.81 87 ALA A N 1
ATOM 647 C CA . ALA A 1 87 ? -8.188 -2.961 11.484 1 91.81 87 ALA A CA 1
ATOM 648 C C . ALA A 1 87 ? -7.047 -3.906 11.109 1 91.81 87 ALA A C 1
ATOM 650 O O . ALA A 1 87 ? -6.234 -3.592 10.234 1 91.81 87 ALA A O 1
ATOM 651 N N . LEU A 1 88 ? -6.984 -5.02 11.82 1 94.56 88 LEU A N 1
ATOM 652 C CA . LEU A 1 88 ? -6.121 -6.156 11.523 1 94.56 88 LEU A CA 1
ATOM 653 C C . LEU A 1 88 ? -6.926 -7.312 10.938 1 94.56 88 LEU A C 1
ATOM 655 O O . LEU A 1 88 ? -8.117 -7.453 11.234 1 94.56 88 LEU A O 1
ATOM 659 N N . ASN A 1 89 ? -6.234 -8.055 10.117 1 95.06 89 ASN A N 1
ATOM 660 C CA . ASN A 1 89 ? -7.004 -9.172 9.586 1 95.06 89 ASN A CA 1
ATOM 661 C C . ASN A 1 89 ? -6.129 -10.414 9.406 1 95.06 89 ASN A C 1
ATOM 663 O O . ASN A 1 89 ? -4.906 -10.312 9.32 1 95.06 89 ASN A O 1
ATOM 667 N N . ASP A 1 90 ? -6.672 -11.555 9.492 1 96.75 90 ASP A N 1
ATOM 668 C CA . ASP A 1 90 ? -6.207 -12.875 9.07 1 96.75 90 ASP A CA 1
ATOM 669 C C . ASP A 1 90 ? -7.273 -13.602 8.25 1 96.75 90 ASP A C 1
ATOM 671 O O . ASP A 1 90 ? -7.996 -14.453 8.773 1 96.75 90 ASP A O 1
ATOM 675 N N . ASP A 1 91 ? -7.305 -13.305 6.957 1 96.94 91 ASP A N 1
ATOM 676 C CA . ASP A 1 91 ? -8.367 -13.719 6.051 1 96.94 91 ASP A CA 1
ATOM 677 C C . ASP A 1 91 ? -7.973 -14.969 5.273 1 96.94 91 ASP A C 1
ATOM 679 O O . ASP A 1 91 ? -6.797 -15.164 4.957 1 96.94 91 ASP A O 1
ATOM 683 N N . ALA A 1 92 ? -8.953 -15.711 4.879 1 96.44 92 ALA A N 1
ATOM 684 C CA . ALA A 1 92 ? -8.695 -16.922 4.098 1 96.44 92 ALA A CA 1
ATOM 685 C C . ALA A 1 92 ? -8.484 -16.578 2.623 1 96.44 92 ALA A C 1
ATOM 687 O O . ALA A 1 92 ? -9.195 -15.742 2.062 1 96.44 92 ALA A O 1
ATOM 688 N N . LEU A 1 93 ? -7.496 -17.203 2.049 1 97.94 93 LEU A N 1
ATOM 689 C CA . LEU A 1 93 ? -7.371 -17.344 0.602 1 97.94 93 LEU A CA 1
ATOM 690 C C . LEU A 1 93 ? -7.82 -18.719 0.143 1 97.94 93 LEU A C 1
ATOM 692 O O . LEU A 1 93 ? -7.387 -19.734 0.696 1 97.94 93 LEU A O 1
ATOM 696 N N . THR A 1 94 ? -8.664 -18.75 -0.892 1 97.81 94 THR A N 1
ATOM 697 C CA . THR A 1 94 ? -9.211 -20.031 -1.323 1 97.81 94 THR A CA 1
ATOM 698 C C . THR A 1 94 ? -9.188 -20.141 -2.846 1 97.81 94 THR A C 1
ATOM 700 O O . THR A 1 94 ? -9.094 -19.141 -3.547 1 97.81 94 THR A O 1
ATOM 703 N N . LEU A 1 95 ? -9.273 -21.375 -3.332 1 97.69 95 LEU A N 1
ATOM 704 C CA . LEU A 1 95 ? -9.219 -21.625 -4.766 1 97.69 95 LEU A CA 1
ATOM 705 C C . LEU A 1 95 ? -10.555 -21.312 -5.426 1 97.69 95 LEU A C 1
ATOM 707 O O . LEU A 1 95 ? -10.617 -21.094 -6.641 1 97.69 95 LEU A O 1
ATOM 711 N N . GLY A 1 96 ? -11.617 -21.359 -4.594 1 96.25 96 GLY A N 1
ATOM 712 C CA . GLY A 1 96 ? -12.945 -20.984 -5.062 1 96.25 96 GLY A CA 1
ATOM 713 C C . GLY A 1 96 ? -13.609 -19.922 -4.211 1 96.25 96 GLY A C 1
ATOM 714 O O . GLY A 1 96 ? -13.07 -19.531 -3.174 1 96.25 96 GLY A O 1
ATOM 715 N N . PRO A 1 97 ? -14.75 -19.453 -4.641 1 93.56 97 PRO A N 1
ATOM 716 C CA . PRO A 1 97 ? -15.352 -18.281 -4.004 1 93.56 97 PRO A CA 1
ATOM 717 C C . PRO A 1 97 ? -16.047 -18.609 -2.686 1 93.56 97 PRO A C 1
ATOM 719 O O . PRO A 1 97 ? -16.297 -17.719 -1.874 1 93.56 97 PRO A O 1
ATOM 722 N N . ASP A 1 98 ? -16.375 -19.844 -2.48 1 90.5 98 ASP A N 1
ATOM 723 C CA . ASP A 1 98 ? -17 -20.234 -1.224 1 90.5 98 ASP A CA 1
ATOM 724 C C . ASP A 1 98 ? -15.961 -20.688 -0.209 1 90.5 98 ASP A C 1
ATOM 726 O O . ASP A 1 98 ? -15.391 -21.781 -0.35 1 90.5 98 ASP A O 1
ATOM 730 N N . PRO A 1 99 ? -15.797 -19.906 0.836 1 85 99 PRO A N 1
ATOM 731 C CA . PRO A 1 99 ? -14.711 -20.25 1.762 1 85 99 PRO A CA 1
ATOM 732 C C . PRO A 1 99 ? -14.984 -21.547 2.527 1 85 99 PRO A C 1
ATOM 734 O O . PRO A 1 99 ? -14.047 -22.188 3.016 1 85 99 PRO A O 1
ATOM 737 N N . ASP A 1 100 ? -16.172 -21.906 2.602 1 86.12 100 ASP A N 1
ATOM 738 C CA . ASP A 1 100 ? -16.5 -23.109 3.375 1 86.12 100 ASP A CA 1
ATOM 739 C C . ASP A 1 100 ? -16.266 -24.375 2.557 1 86.12 100 ASP A C 1
ATOM 741 O O . ASP A 1 100 ? -15.906 -25.422 3.105 1 86.12 100 ASP A O 1
ATOM 745 N N . SER A 1 101 ? -16.422 -24.25 1.318 1 92.88 101 SER A N 1
ATOM 746 C CA . SER A 1 101 ? -16.359 -25.438 0.494 1 92.88 101 SER A CA 1
ATOM 747 C C . SER A 1 101 ? -15.109 -25.438 -0.389 1 92.88 101 SER A C 1
ATOM 749 O O . SER A 1 101 ? -14.742 -26.469 -0.967 1 92.88 101 SER A O 1
ATOM 751 N N . SER A 1 102 ? -14.5 -24.344 -0.515 1 94.81 102 SER A N 1
ATOM 752 C CA . SER A 1 102 ? -13.344 -24.25 -1.402 1 94.81 102 SER A CA 1
ATOM 753 C C . SER A 1 102 ? -12.07 -24.688 -0.699 1 94.81 102 SER A C 1
ATOM 755 O O . SER A 1 102 ? -11.898 -24.453 0.5 1 94.81 102 SER A O 1
ATOM 757 N N . ALA A 1 103 ? -11.148 -25.297 -1.463 1 96.06 103 ALA A N 1
ATOM 758 C CA . ALA A 1 103 ? -9.836 -25.656 -0.931 1 96.06 103 ALA A CA 1
ATOM 759 C C . ALA A 1 103 ? -9.039 -24.422 -0.536 1 96.06 103 ALA A C 1
ATOM 761 O O . ALA A 1 103 ? -9.094 -23.391 -1.223 1 96.06 103 ALA A O 1
ATOM 762 N N . PRO A 1 104 ? -8.227 -24.625 0.573 1 97.06 104 PRO A N 1
ATOM 763 C CA . PRO A 1 104 ? -7.418 -23.484 1.014 1 97.06 104 PRO A CA 1
ATOM 764 C C . PRO A 1 104 ? -6.223 -23.234 0.101 1 97.06 104 PRO A C 1
ATOM 766 O O . PRO A 1 104 ? -5.609 -24.172 -0.407 1 97.06 104 PRO A O 1
ATOM 769 N N . ALA A 1 105 ? -5.957 -21.953 -0.14 1 98.19 105 ALA A N 1
ATOM 770 C CA . ALA A 1 105 ? -4.777 -21.547 -0.893 1 98.19 105 ALA A CA 1
ATOM 771 C C . ALA A 1 105 ? -3.783 -20.812 0.006 1 98.19 105 ALA A C 1
ATOM 773 O O . ALA A 1 105 ? -2.623 -20.625 -0.364 1 98.19 105 ALA A O 1
ATOM 774 N N . GLY A 1 106 ? -4.164 -20.281 1.182 1 98.19 106 GLY A N 1
ATOM 775 C CA . GLY A 1 106 ? -3.324 -19.531 2.105 1 98.19 106 GLY A CA 1
ATOM 776 C C . GLY A 1 106 ? -4.098 -18.531 2.943 1 98.19 106 GLY A C 1
ATOM 777 O O . GLY A 1 106 ? -5.277 -18.75 3.236 1 98.19 106 GLY A O 1
ATOM 778 N N . ASN A 1 107 ? -3.344 -17.5 3.375 1 98.38 107 ASN A N 1
ATOM 779 C CA . ASN A 1 107 ? -3.943 -16.438 4.188 1 98.38 107 ASN A CA 1
ATOM 780 C C . ASN A 1 107 ? -3.471 -15.055 3.75 1 98.38 107 ASN A C 1
ATOM 782 O O . ASN A 1 107 ? -2.324 -14.891 3.332 1 98.38 107 ASN A O 1
ATOM 786 N N . ALA A 1 108 ? -4.371 -14.188 3.869 1 98.25 108 ALA A N 1
ATOM 787 C CA . ALA A 1 108 ? -4.051 -12.766 3.76 1 98.25 108 ALA A CA 1
ATOM 788 C C . ALA A 1 108 ? -4 -12.109 5.137 1 98.25 108 ALA A C 1
ATOM 790 O O . ALA A 1 108 ? -5.012 -12.039 5.836 1 98.25 108 ALA A O 1
ATOM 791 N N . ARG A 1 109 ? -2.803 -11.609 5.508 1 97.81 109 ARG A N 1
ATOM 792 C CA . ARG A 1 109 ? -2.604 -11.008 6.824 1 97.81 109 ARG A CA 1
ATOM 793 C C . ARG A 1 109 ? -2.057 -9.594 6.707 1 97.81 109 ARG A C 1
ATOM 795 O O . ARG A 1 109 ? -1.203 -9.32 5.863 1 97.81 109 ARG A O 1
ATOM 802 N N . GLY A 1 110 ? -2.695 -8.75 7.551 1 97.25 110 GLY A N 1
ATOM 803 C CA . GLY A 1 110 ? -2.146 -7.406 7.52 1 97.25 110 GLY A CA 1
ATOM 804 C C . GLY A 1 110 ? -2.994 -6.398 8.273 1 97.25 110 GLY A C 1
ATOM 805 O O . GLY A 1 110 ? -3.699 -6.754 9.219 1 97.25 110 GLY A O 1
ATOM 806 N N . ILE A 1 111 ? -2.732 -5.133 7.91 1 95.5 111 ILE A N 1
ATOM 807 C CA . ILE A 1 111 ? -3.424 -3.98 8.484 1 95.5 111 ILE A CA 1
ATOM 808 C C . ILE A 1 111 ? -4.098 -3.18 7.371 1 95.5 111 ILE A C 1
ATOM 810 O O . ILE A 1 111 ? -3.564 -3.072 6.266 1 95.5 111 ILE A O 1
ATOM 814 N N . TYR A 1 112 ? -5.289 -2.766 7.645 1 93.19 112 TYR A N 1
ATOM 815 C CA . TYR A 1 112 ? -5.934 -1.82 6.738 1 93.19 112 TYR A CA 1
ATOM 816 C C . TYR A 1 112 ? -6.637 -0.712 7.516 1 93.19 112 TYR A C 1
ATOM 818 O O . TYR A 1 112 ? -6.949 -0.876 8.695 1 93.19 112 TYR A O 1
ATOM 826 N N . HIS A 1 113 ? -6.766 0.43 6.824 1 92.44 113 HIS A N 1
ATOM 827 C CA . HIS A 1 113 ? -7.363 1.601 7.457 1 92.44 113 HIS A CA 1
ATOM 828 C C . HIS A 1 113 ? -8.086 2.471 6.434 1 92.44 113 HIS A C 1
ATOM 830 O O . HIS A 1 113 ? -7.82 2.371 5.234 1 92.44 113 HIS A O 1
ATOM 836 N N . PHE A 1 114 ? -8.992 3.195 6.973 1 89.12 114 PHE A N 1
ATOM 837 C CA . PHE A 1 114 ? -9.789 4.105 6.156 1 89.12 114 PHE A CA 1
ATOM 838 C C . PHE A 1 114 ? -9.352 5.551 6.383 1 89.12 114 PHE A C 1
ATOM 840 O O . PHE A 1 114 ? -9.812 6.199 7.324 1 89.12 114 PHE A O 1
ATOM 847 N N . PRO A 1 115 ? -8.547 6.027 5.406 1 84.94 115 PRO A N 1
ATOM 848 C CA . PRO A 1 115 ? -7.918 7.324 5.672 1 84.94 115 PRO A CA 1
ATOM 849 C C . PRO A 1 115 ? -8.797 8.5 5.254 1 84.94 115 PRO A C 1
ATOM 851 O O . PRO A 1 115 ? -8.469 9.656 5.539 1 84.94 115 PRO A O 1
ATOM 854 N N . SER A 1 116 ? -9.883 8.273 4.574 1 80.94 116 SER A N 1
ATOM 855 C CA . SER A 1 116 ? -10.617 9.391 3.986 1 80.94 116 SER A CA 1
ATOM 856 C C . SER A 1 116 ? -12.055 9.438 4.504 1 80.94 116 SER A C 1
ATOM 858 O O . SER A 1 116 ? -12.695 8.398 4.668 1 80.94 116 SER A O 1
ATOM 860 N N . ASP A 1 117 ? -12.445 10.641 4.738 1 70.19 117 ASP A N 1
ATOM 861 C CA . ASP A 1 117 ? -13.82 10.867 5.168 1 70.19 117 ASP A CA 1
ATOM 862 C C . ASP A 1 117 ? -14.734 11.117 3.969 1 70.19 117 ASP A C 1
ATOM 864 O O . ASP A 1 117 ? -15.922 11.383 4.137 1 70.19 117 ASP A O 1
ATOM 868 N N . THR A 1 118 ? -14.125 11.039 2.924 1 66.12 118 THR A N 1
ATOM 869 C CA . THR A 1 118 ? -14.969 11.289 1.759 1 66.12 118 THR A CA 1
ATOM 870 C C . THR A 1 118 ? -15.805 10.062 1.425 1 66.12 118 THR A C 1
ATOM 872 O O . THR A 1 118 ? -15.57 8.977 1.956 1 66.12 118 THR A O 1
ATOM 875 N N . THR A 1 119 ? -16.812 10.328 0.625 1 59.25 119 THR A N 1
ATOM 876 C CA . THR A 1 119 ? -17.766 9.297 0.229 1 59.25 119 THR A CA 1
ATOM 877 C C . THR A 1 119 ? -17.078 8.219 -0.61 1 59.25 119 THR A C 1
ATOM 879 O O . THR A 1 119 ? -17.672 7.188 -0.921 1 59.25 119 THR A O 1
ATOM 882 N N . ASN A 1 120 ? -15.82 8.562 -0.836 1 64.12 120 ASN A N 1
ATOM 883 C CA . ASN A 1 120 ? -15.125 7.508 -1.563 1 64.12 120 ASN A CA 1
ATOM 884 C C . ASN A 1 120 ? -14.578 6.441 -0.617 1 64.12 120 ASN A C 1
ATOM 886 O O . ASN A 1 120 ? -13.617 6.691 0.118 1 64.12 120 ASN A O 1
ATOM 890 N N . PHE A 1 121 ? -15.312 5.418 -0.429 1 74.5 121 PHE A N 1
ATOM 891 C CA . PHE A 1 121 ? -14.969 4.285 0.427 1 74.5 121 PHE A CA 1
ATOM 892 C C . PHE A 1 121 ? -13.68 3.621 -0.038 1 74.5 121 PHE A C 1
ATOM 894 O O . PHE A 1 121 ? -13.711 2.74 -0.902 1 74.5 121 PHE A O 1
ATOM 901 N N . VAL A 1 122 ? -12.578 4.219 0.39 1 84.38 122 VAL A N 1
ATOM 902 C CA . VAL A 1 122 ? -11.273 3.662 0.051 1 84.38 122 VAL A CA 1
ATOM 903 C C . VAL A 1 122 ? -10.531 3.273 1.328 1 84.38 122 VAL A C 1
ATOM 905 O O . VAL A 1 122 ? -10.562 4.008 2.318 1 84.38 122 VAL A O 1
ATOM 908 N N . TYR A 1 123 ? -10.023 2.053 1.275 1 89.69 123 TYR A N 1
ATOM 909 C CA . TYR A 1 123 ? -9.117 1.74 2.373 1 89.69 123 TYR A CA 1
ATOM 910 C C . TYR A 1 123 ? -7.707 1.47 1.856 1 89.69 123 TYR A C 1
ATOM 912 O O . TYR A 1 123 ? -7.531 1.028 0.719 1 89.69 123 TYR A O 1
ATOM 920 N N . GLU A 1 124 ? -6.738 1.868 2.695 1 94.38 124 GLU A N 1
ATOM 921 C CA . GLU A 1 124 ? -5.332 1.538 2.477 1 94.38 124 GLU A CA 1
ATOM 922 C C . GLU A 1 124 ? -4.949 0.253 3.203 1 94.38 124 GLU A C 1
ATOM 924 O O . GLU A 1 124 ? -5.359 0.031 4.344 1 94.38 124 GLU A O 1
ATOM 929 N N . MET A 1 125 ? -4.098 -0.508 2.4 1 95.06 125 MET A N 1
ATOM 930 C CA . MET A 1 125 ? -3.771 -1.785 3.027 1 95.06 125 MET A CA 1
ATOM 931 C C . MET A 1 125 ? -2.287 -2.104 2.873 1 95.06 125 MET A C 1
ATOM 933 O O . MET A 1 125 ? -1.655 -1.681 1.903 1 95.06 125 MET A O 1
ATOM 937 N N . MET A 1 126 ? -1.763 -2.754 3.832 1 96.5 126 MET A N 1
ATOM 938 C CA . MET A 1 126 ? -0.494 -3.477 3.834 1 96.5 126 MET A CA 1
ATOM 939 C C . MET A 1 126 ? -0.697 -4.93 4.246 1 96.5 126 MET A C 1
ATOM 941 O O . MET A 1 126 ? -0.973 -5.219 5.41 1 96.5 126 MET A O 1
ATOM 945 N N . TYR A 1 127 ? -0.492 -5.805 3.246 1 97.75 127 TYR A N 1
ATOM 946 C CA . TYR A 1 127 ? -0.815 -7.211 3.471 1 97.75 127 TYR A CA 1
ATOM 947 C C . TYR A 1 127 ? 0.332 -8.109 3.031 1 97.75 127 TYR A C 1
ATOM 949 O O . TYR A 1 127 ? 1.184 -7.699 2.238 1 97.75 127 TYR A O 1
ATOM 957 N N . SER A 1 128 ? 0.231 -9.297 3.559 1 98.38 128 SER A N 1
ATOM 958 C CA . SER A 1 128 ? 0.953 -10.43 2.984 1 98.38 128 SER A CA 1
ATOM 959 C C . SER A 1 128 ? -0.005 -11.531 2.545 1 98.38 128 SER A C 1
ATOM 961 O O . SER A 1 128 ? -0.886 -11.938 3.307 1 98.38 128 SER A O 1
ATOM 963 N N . PHE A 1 129 ? 0.122 -11.914 1.355 1 98.69 129 PHE A N 1
ATOM 964 C CA . PHE A 1 129 ? -0.455 -13.195 0.956 1 98.69 129 PHE A CA 1
ATOM 965 C C . PHE A 1 129 ? 0.517 -14.336 1.231 1 98.69 129 PHE A C 1
ATOM 967 O O . PHE A 1 129 ? 1.556 -14.445 0.577 1 98.69 129 PHE A O 1
ATOM 974 N N . ALA A 1 130 ? 0.161 -15.156 2.17 1 98.81 130 ALA A N 1
ATOM 975 C CA . ALA A 1 130 ? 0.969 -16.328 2.506 1 98.81 130 ALA A CA 1
ATOM 976 C C . ALA A 1 130 ? 0.358 -17.594 1.929 1 98.81 130 ALA A C 1
ATOM 978 O O . ALA A 1 130 ? -0.692 -18.047 2.389 1 98.81 130 ALA A O 1
ATOM 979 N N . PHE A 1 131 ? 1.023 -18.188 1.026 1 98.69 131 PHE A N 1
ATOM 980 C CA . PHE A 1 131 ? 0.442 -19.297 0.277 1 98.69 131 PHE A CA 1
ATOM 981 C C . PHE A 1 131 ? 0.802 -20.625 0.917 1 98.69 131 PHE A C 1
ATOM 983 O O . PHE A 1 131 ? 1.92 -20.812 1.404 1 98.69 131 PHE A O 1
ATOM 990 N N . THR A 1 132 ? -0.176 -21.578 0.84 1 98.12 132 THR A N 1
ATOM 991 C CA . THR A 1 132 ? 0.024 -22.922 1.352 1 98.12 132 THR A CA 1
ATOM 992 C C . THR A 1 132 ? -0.315 -23.969 0.286 1 98.12 132 THR A C 1
ATOM 994 O O . THR A 1 132 ? -0.47 -25.156 0.593 1 98.12 132 THR A O 1
ATOM 997 N N . TYR A 1 133 ? -0.426 -23.547 -0.865 1 97.12 133 TYR A N 1
ATOM 998 C CA . TYR A 1 133 ? -0.927 -24.422 -1.917 1 97.12 133 TYR A CA 1
ATOM 999 C C . TYR A 1 133 ? 0.133 -24.656 -2.988 1 97.12 133 TYR A C 1
ATOM 1001 O O . TYR A 1 133 ? 0.774 -23.703 -3.447 1 97.12 133 TYR A O 1
ATOM 1009 N N . GLY A 1 134 ? 0.24 -25.906 -3.389 1 95.62 134 GLY A N 1
ATOM 1010 C CA . GLY A 1 134 ? 1.028 -26.266 -4.555 1 95.62 134 GLY A CA 1
ATOM 1011 C C . GLY A 1 134 ? 2.469 -25.797 -4.473 1 95.62 134 GLY A C 1
ATOM 1012 O O . GLY A 1 134 ? 3.078 -25.828 -3.4 1 95.62 134 GLY A O 1
ATOM 1013 N N . ASP A 1 135 ? 3.049 -25.375 -5.656 1 95.56 135 ASP A N 1
ATOM 1014 C CA . ASP A 1 135 ? 4.449 -24.984 -5.793 1 95.56 135 ASP A CA 1
ATOM 1015 C C . ASP A 1 135 ? 4.746 -23.703 -5.008 1 95.56 135 ASP A C 1
ATOM 1017 O O . ASP A 1 135 ? 5.91 -23.344 -4.809 1 95.56 135 ASP A O 1
ATOM 1021 N N . TYR A 1 136 ? 3.734 -23.156 -4.469 1 97.44 136 TYR A N 1
ATOM 1022 C CA . TYR A 1 136 ? 3.885 -21.859 -3.822 1 97.44 136 TYR A CA 1
ATOM 1023 C C . TYR A 1 136 ? 3.783 -22 -2.307 1 97.44 136 TYR A C 1
ATOM 1025 O O . TYR A 1 136 ? 3.898 -21 -1.583 1 97.44 136 TYR A O 1
ATOM 1033 N N . ASN A 1 137 ? 3.613 -23.188 -1.901 1 97.94 137 ASN A N 1
ATOM 1034 C CA . ASN A 1 137 ? 3.561 -23.438 -0.466 1 97.94 137 ASN A CA 1
ATOM 1035 C C . ASN A 1 137 ? 4.809 -22.922 0.241 1 97.94 137 ASN A C 1
ATOM 1037 O O . ASN A 1 137 ? 5.93 -23.219 -0.179 1 97.94 137 ASN A O 1
ATOM 1041 N N . GLY A 1 138 ? 4.605 -22.125 1.306 1 98.25 138 GLY A N 1
ATOM 1042 C CA . GLY A 1 138 ? 5.715 -21.578 2.074 1 98.25 138 GLY A CA 1
ATOM 1043 C C . GLY A 1 138 ? 6.207 -20.25 1.544 1 98.25 138 GLY A C 1
ATOM 1044 O O . GLY A 1 138 ? 7.113 -19.641 2.121 1 98.25 138 GLY A O 1
ATOM 1045 N N . SER A 1 139 ? 5.621 -19.734 0.45 1 98.5 139 SER A N 1
ATOM 1046 C CA . SER A 1 139 ? 6.004 -18.469 -0.157 1 98.5 139 SER A CA 1
ATOM 1047 C C . SER A 1 139 ? 4.953 -17.391 0.1 1 98.5 139 SER A C 1
ATOM 1049 O O . SER A 1 139 ? 3.805 -17.703 0.426 1 98.5 139 SER A O 1
ATOM 1051 N N . SER A 1 140 ? 5.395 -16.141 -0.03 1 98.75 140 SER A N 1
ATOM 1052 C CA . SER A 1 140 ? 4.453 -15.062 0.223 1 98.75 140 SER A CA 1
ATOM 1053 C C . SER A 1 140 ? 4.715 -13.875 -0.702 1 98.75 140 SER A C 1
ATOM 1055 O O . SER A 1 140 ? 5.785 -13.773 -1.302 1 98.75 140 SER A O 1
ATOM 1057 N N . LEU A 1 141 ? 3.699 -13.086 -0.83 1 98.69 141 LEU A N 1
ATOM 1058 C CA . LEU A 1 141 ? 3.773 -11.797 -1.51 1 98.69 141 LEU A CA 1
ATOM 1059 C C . LEU A 1 141 ? 3.355 -10.672 -0.576 1 98.69 141 LEU A C 1
ATOM 1061 O O . LEU A 1 141 ? 2.393 -10.805 0.18 1 98.69 141 LEU A O 1
ATOM 1065 N N . SER A 1 142 ? 4.125 -9.547 -0.603 1 98.5 142 SER A N 1
ATOM 1066 C CA . SER A 1 142 ? 3.797 -8.344 0.155 1 98.5 142 SER A CA 1
ATOM 1067 C C . SER A 1 142 ? 3.051 -7.332 -0.708 1 98.5 142 SER A C 1
ATOM 1069 O O . SER A 1 142 ? 3.516 -6.965 -1.789 1 98.5 142 SER A O 1
ATOM 1071 N N . LEU A 1 143 ? 1.905 -6.926 -0.223 1 98.25 143 LEU A N 1
ATOM 1072 C CA . LEU A 1 143 ? 1.039 -6.027 -0.982 1 98.25 143 LEU A CA 1
ATOM 1073 C C . LEU A 1 143 ? 0.894 -4.688 -0.275 1 98.25 143 LEU A C 1
ATOM 1075 O O . LEU A 1 143 ? 0.776 -4.633 0.951 1 98.25 143 LEU A O 1
ATOM 1079 N N . LEU A 1 144 ? 0.876 -3.656 -1.039 1 97.25 144 LEU A N 1
ATOM 1080 C CA . LEU A 1 144 ? 0.588 -2.299 -0.585 1 97.25 144 LEU A CA 1
ATOM 1081 C C . LEU A 1 144 ? -0.318 -1.576 -1.575 1 97.25 144 LEU A C 1
ATOM 1083 O O . LEU A 1 144 ? -0.112 -1.661 -2.789 1 97.25 144 LEU A O 1
ATOM 1087 N N . GLY A 1 145 ? -1.354 -0.872 -1.042 1 95.12 145 GLY A N 1
ATOM 1088 C CA . GLY A 1 145 ? -2.125 -0.038 -1.951 1 95.12 145 GLY A CA 1
ATOM 1089 C C . GLY A 1 145 ? -3.521 0.267 -1.441 1 95.12 145 GLY A C 1
ATOM 1090 O O . GLY A 1 145 ? -3.844 -0.021 -0.287 1 95.12 145 GLY A O 1
ATOM 1091 N N . SER A 1 146 ? -4.258 0.882 -2.291 1 93.12 146 SER A N 1
ATOM 1092 C CA . SER A 1 146 ? -5.621 1.313 -1.992 1 93.12 146 SER A CA 1
ATOM 1093 C C . SER A 1 146 ? -6.648 0.411 -2.67 1 93.12 146 SER A C 1
ATOM 1095 O O . SER A 1 146 ? -6.484 0.043 -3.834 1 93.12 146 SER A O 1
ATOM 1097 N N . VAL A 1 147 ? -7.621 0.139 -1.89 1 90.88 147 VAL A N 1
ATOM 1098 C CA . VAL A 1 147 ? -8.695 -0.679 -2.436 1 90.88 147 VAL A CA 1
ATOM 1099 C C . VAL A 1 147 ? -10.039 0.023 -2.225 1 90.88 147 VAL A C 1
ATOM 1101 O O . VAL A 1 147 ? -10.297 0.577 -1.152 1 90.88 147 VAL A O 1
ATOM 1104 N N . ARG A 1 148 ? -10.82 -0.034 -3.238 1 83.31 148 ARG A N 1
ATOM 1105 C CA . ARG A 1 148 ? -12.203 0.427 -3.162 1 83.31 148 ARG A CA 1
ATOM 1106 C C . ARG A 1 148 ? -13.172 -0.75 -3.129 1 83.31 148 ARG A C 1
ATOM 1108 O O . ARG A 1 148 ? -13.477 -1.345 -4.168 1 83.31 148 ARG A O 1
ATOM 1115 N N . PRO A 1 149 ? -13.703 -1.107 -1.98 1 69.75 149 PRO A N 1
ATOM 1116 C CA . PRO A 1 149 ? -14.445 -2.365 -1.865 1 69.75 149 PRO A CA 1
ATOM 1117 C C . PRO A 1 149 ? -15.852 -2.275 -2.439 1 69.75 149 PRO A C 1
ATOM 1119 O O . PRO A 1 149 ? -16.453 -3.299 -2.764 1 69.75 149 PRO A O 1
ATOM 1122 N N . THR A 1 150 ? -16.516 -1.125 -2.453 1 65.31 150 THR A N 1
ATOM 1123 C CA . THR A 1 150 ? -17.938 -1.062 -2.742 1 65.31 150 THR A CA 1
ATOM 1124 C C . THR A 1 150 ? -18.188 -0.457 -4.121 1 65.31 150 THR A C 1
ATOM 1126 O O . THR A 1 150 ? -19.328 -0.223 -4.508 1 65.31 150 THR A O 1
ATOM 1129 N N . SER A 1 151 ? -17.203 -0.259 -4.797 1 61.19 151 SER A N 1
ATOM 1130 C CA . SER A 1 151 ? -17.438 0.486 -6.031 1 61.19 151 SER A CA 1
ATOM 1131 C C . SER A 1 151 ? -17.859 -0.439 -7.168 1 61.19 151 SER A C 1
ATOM 1133 O O . SER A 1 151 ? -18.312 0.024 -8.219 1 61.19 151 SER A O 1
ATOM 1135 N N . GLY A 1 152 ? -17.844 -1.6 -6.879 1 68.81 152 GLY A N 1
ATOM 1136 C CA . GLY A 1 152 ? -18.078 -2.516 -7.988 1 68.81 152 GLY A CA 1
ATOM 1137 C C . GLY A 1 152 ? -16.953 -2.504 -9.008 1 68.81 152 GLY A C 1
ATOM 1138 O O . GLY A 1 152 ? -17.031 -3.193 -10.031 1 68.81 152 GLY A O 1
ATOM 1139 N N . THR A 1 153 ? -16.047 -1.63 -8.797 1 81.69 153 THR A N 1
ATOM 1140 C CA . THR A 1 153 ? -14.938 -1.554 -9.727 1 81.69 153 THR A CA 1
ATOM 1141 C C . THR A 1 153 ? -13.688 -2.189 -9.125 1 81.69 153 THR A C 1
ATOM 1143 O O . THR A 1 153 ? -13.477 -2.129 -7.914 1 81.69 153 THR A O 1
ATOM 1146 N N . ALA A 1 154 ? -12.938 -2.805 -10.016 1 92.12 154 ALA A N 1
ATOM 1147 C CA . ALA A 1 154 ? -11.688 -3.445 -9.609 1 92.12 154 ALA A CA 1
ATOM 1148 C C . ALA A 1 154 ? -10.664 -2.408 -9.172 1 92.12 154 ALA A C 1
ATOM 1150 O O . ALA A 1 154 ? -10.625 -1.295 -9.695 1 92.12 154 ALA A O 1
ATOM 1151 N N . SER A 1 155 ? -9.922 -2.758 -8.18 1 95 155 SER A N 1
ATOM 1152 C CA . SER A 1 155 ? -8.781 -1.977 -7.727 1 95 155 SER A CA 1
ATOM 1153 C C . SER A 1 155 ? -7.469 -2.713 -7.988 1 95 155 SER A C 1
ATOM 1155 O O . SER A 1 155 ? -7.449 -3.943 -8.07 1 95 155 SER A O 1
ATOM 1157 N N . GLU A 1 156 ? -6.434 -1.915 -8.172 1 96.88 156 GLU A N 1
ATOM 1158 C CA . GLU A 1 156 ? -5.098 -2.504 -8.211 1 96.88 156 GLU A CA 1
ATOM 1159 C C . GLU A 1 156 ? -4.289 -2.129 -6.977 1 96.88 156 GLU A C 1
ATOM 1161 O O . GLU A 1 156 ? -4.406 -1.014 -6.465 1 96.88 156 GLU A O 1
ATOM 1166 N N . VAL A 1 157 ? -3.484 -3.133 -6.578 1 97.81 157 VAL A N 1
ATOM 1167 C CA . VAL A 1 157 ? -2.496 -2.879 -5.535 1 97.81 157 VAL A CA 1
ATOM 1168 C C . VAL A 1 157 ? -1.128 -3.389 -5.984 1 97.81 157 VAL A C 1
ATOM 1170 O O . VAL A 1 157 ? -1.038 -4.273 -6.844 1 97.81 157 VAL A O 1
ATOM 1173 N N . SER A 1 158 ? -0.115 -2.803 -5.441 1 98 158 SER A N 1
ATOM 1174 C CA . SER A 1 158 ? 1.239 -3.174 -5.836 1 98 158 SER A CA 1
ATOM 1175 C C . SER A 1 158 ? 1.716 -4.41 -5.082 1 98 158 SER A C 1
ATOM 1177 O O . SER A 1 158 ? 1.284 -4.664 -3.957 1 98 158 SER A O 1
ATOM 1179 N N . ILE A 1 159 ? 2.545 -5.18 -5.68 1 98.06 159 ILE A N 1
ATOM 1180 C CA . ILE A 1 159 ? 3.375 -6.184 -5.027 1 98.06 159 ILE A CA 1
ATOM 1181 C C . ILE A 1 159 ? 4.781 -5.629 -4.801 1 98.06 159 ILE A C 1
ATOM 1183 O O . ILE A 1 159 ? 5.52 -5.391 -5.758 1 98.06 159 ILE A O 1
ATOM 1187 N N . ALA A 1 160 ? 5.098 -5.535 -3.576 1 96.81 160 ALA A N 1
ATOM 1188 C CA . ALA A 1 160 ? 6.344 -4.871 -3.203 1 96.81 160 ALA A CA 1
ATOM 1189 C C . ALA A 1 160 ? 7.488 -5.879 -3.1 1 96.81 160 ALA A C 1
ATOM 1191 O O . ALA A 1 160 ? 8.664 -5.5 -3.154 1 96.81 160 ALA A O 1
ATOM 1192 N N . GLY A 1 161 ? 7.223 -7.094 -2.918 1 96.75 161 GLY A N 1
ATOM 1193 C CA . GLY A 1 161 ? 8.211 -8.148 -2.766 1 96.75 161 GLY A CA 1
ATOM 1194 C C . GLY A 1 161 ? 7.602 -9.484 -2.393 1 96.75 161 GLY A C 1
ATOM 1195 O O . GLY A 1 161 ? 6.383 -9.656 -2.443 1 96.75 161 GLY A O 1
ATOM 1196 N N . GLY A 1 162 ? 8.531 -10.438 -2.162 1 97.56 162 GLY A N 1
ATOM 1197 C CA . GLY A 1 162 ? 8.078 -11.758 -1.774 1 97.56 162 GLY A CA 1
ATOM 1198 C C . GLY A 1 162 ? 9.164 -12.602 -1.129 1 97.56 162 GLY A C 1
ATOM 1199 O O . GLY A 1 162 ? 10.312 -12.172 -1.028 1 97.56 162 GLY A O 1
ATOM 1200 N N . THR A 1 163 ? 8.703 -13.695 -0.612 1 97.75 163 THR A N 1
ATOM 1201 C CA . THR A 1 163 ? 9.602 -14.672 -0.002 1 97.75 163 THR A CA 1
ATOM 1202 C C . THR A 1 163 ? 9.461 -16.031 -0.675 1 97.75 163 THR A C 1
ATOM 1204 O O . THR A 1 163 ? 8.539 -16.25 -1.459 1 97.75 163 THR A O 1
ATOM 1207 N N . GLY A 1 164 ? 10.391 -16.969 -0.396 1 96.44 164 GLY A N 1
ATOM 1208 C CA . GLY A 1 164 ? 10.336 -18.266 -1.023 1 96.44 164 GLY A CA 1
ATOM 1209 C C . GLY A 1 164 ? 10.531 -18.219 -2.527 1 96.44 164 GLY A C 1
ATOM 1210 O O . GLY A 1 164 ? 11.5 -17.641 -3.016 1 96.44 164 GLY A O 1
ATOM 1211 N N . VAL A 1 165 ? 9.602 -18.844 -3.258 1 95.62 165 VAL A N 1
ATOM 1212 C CA . VAL A 1 165 ? 9.734 -18.875 -4.711 1 95.62 165 VAL A CA 1
ATOM 1213 C C . VAL A 1 165 ? 9.562 -17.469 -5.273 1 95.62 165 VAL A C 1
ATOM 1215 O O . VAL A 1 165 ? 9.875 -17.219 -6.438 1 95.62 165 VAL A O 1
ATOM 1218 N N . PHE A 1 166 ? 9.102 -16.562 -4.484 1 96.25 166 PHE A N 1
ATOM 1219 C CA . PHE A 1 166 ? 8.844 -15.211 -4.945 1 96.25 166 PHE A CA 1
ATOM 1220 C C . PHE A 1 166 ? 9.961 -14.266 -4.512 1 96.25 166 PHE A C 1
ATOM 1222 O O . PHE A 1 166 ? 9.773 -13.047 -4.496 1 96.25 166 PHE A O 1
ATOM 1229 N N . ARG A 1 167 ? 11.078 -14.719 -4.121 1 94.25 167 ARG A N 1
ATOM 1230 C CA . ARG A 1 167 ? 12.203 -13.828 -3.828 1 94.25 167 ARG A CA 1
ATOM 1231 C C . ARG A 1 167 ? 12.461 -12.875 -4.988 1 94.25 167 ARG A C 1
ATOM 1233 O O . ARG A 1 167 ? 12.453 -13.289 -6.152 1 94.25 167 ARG A O 1
ATOM 1240 N N . PHE A 1 168 ? 12.57 -11.523 -4.668 1 91.69 168 PHE A N 1
ATOM 1241 C CA . PHE A 1 168 ? 12.852 -10.445 -5.613 1 91.69 168 PHE A CA 1
ATOM 1242 C C . PHE A 1 168 ? 11.648 -10.188 -6.508 1 91.69 168 PHE A C 1
ATOM 1244 O O . PHE A 1 168 ? 11.773 -9.594 -7.582 1 91.69 168 PHE A O 1
ATOM 1251 N N . ALA A 1 169 ? 10.531 -10.625 -6.07 1 94.94 169 ALA A N 1
ATOM 1252 C CA . ALA A 1 169 ? 9.328 -10.484 -6.891 1 94.94 169 ALA A CA 1
ATOM 1253 C C . ALA A 1 169 ? 8.883 -9.023 -6.965 1 94.94 169 ALA A C 1
ATOM 1255 O O . ALA A 1 169 ? 9.102 -8.25 -6.031 1 94.94 169 ALA A O 1
ATOM 1256 N N . ARG A 1 170 ? 8.219 -8.742 -8.047 1 95.25 170 ARG A N 1
ATOM 1257 C CA . ARG A 1 170 ? 7.531 -7.48 -8.289 1 95.25 170 ARG A CA 1
ATOM 1258 C C . ARG A 1 170 ? 6.285 -7.695 -9.141 1 95.25 170 ARG A C 1
ATOM 1260 O O . ARG A 1 170 ? 6.254 -8.586 -10 1 95.25 170 ARG A O 1
ATOM 1267 N N . GLY A 1 171 ? 5.352 -6.895 -8.875 1 96.5 171 GLY A N 1
ATOM 1268 C CA . GLY A 1 171 ? 4.137 -7.043 -9.664 1 96.5 171 GLY A CA 1
ATOM 1269 C C . GLY A 1 171 ? 2.975 -6.227 -9.133 1 96.5 171 GLY A C 1
ATOM 1270 O O . GLY A 1 171 ? 3.178 -5.184 -8.508 1 96.5 171 GLY A O 1
ATOM 1271 N N . TYR A 1 172 ? 1.789 -6.625 -9.492 1 97.31 172 TYR A N 1
ATOM 1272 C CA . TYR A 1 172 ? 0.546 -6.02 -9.023 1 97.31 172 TYR A CA 1
ATOM 1273 C C . TYR A 1 172 ? -0.558 -7.062 -8.906 1 97.31 172 TYR A C 1
ATOM 1275 O O . TYR A 1 172 ? -0.457 -8.148 -9.477 1 97.31 172 TYR A O 1
ATOM 1283 N N . ALA A 1 173 ? -1.483 -6.715 -8.133 1 98.19 173 ALA A N 1
ATOM 1284 C CA . ALA A 1 173 ? -2.682 -7.539 -7.977 1 98.19 173 ALA A CA 1
ATOM 1285 C C . ALA A 1 173 ? -3.939 -6.738 -8.297 1 98.19 173 ALA A C 1
ATOM 1287 O O . ALA A 1 173 ? -4.027 -5.551 -7.977 1 98.19 173 ALA A O 1
ATOM 1288 N N . VAL A 1 174 ? -4.852 -7.41 -8.898 1 97.19 174 VAL A N 1
ATOM 1289 C CA . VAL A 1 174 ? -6.18 -6.863 -9.141 1 97.19 174 VAL A CA 1
ATOM 1290 C C . VAL A 1 174 ? -7.172 -7.445 -8.133 1 97.19 174 VAL A C 1
ATOM 1292 O O . VAL A 1 174 ? -7.293 -8.664 -8.008 1 97.19 174 VAL A O 1
ATOM 1295 N N . VAL A 1 175 ? -7.738 -6.543 -7.406 1 96.5 175 VAL A N 1
ATOM 1296 C CA . VAL A 1 175 ? -8.758 -6.898 -6.426 1 96.5 175 VAL A CA 1
ATOM 1297 C C . VAL A 1 175 ? -10.148 -6.605 -6.992 1 96.5 175 VAL A C 1
ATOM 1299 O O . VAL A 1 175 ? -10.523 -5.445 -7.156 1 96.5 175 VAL A O 1
ATOM 1302 N N . ASN A 1 176 ? -10.891 -7.703 -7.254 1 94.56 176 ASN A N 1
ATOM 1303 C CA . ASN A 1 176 ? -12.234 -7.586 -7.816 1 94.56 176 ASN A CA 1
ATOM 1304 C C . ASN A 1 176 ? -13.297 -8.023 -6.82 1 94.56 176 ASN A C 1
ATOM 1306 O O . ASN A 1 176 ? -13.359 -9.203 -6.445 1 94.56 176 ASN A O 1
ATOM 1310 N N . PRO A 1 177 ? -14.125 -7.02 -6.43 1 90.44 177 PRO A N 1
ATOM 1311 C CA . PRO A 1 177 ? -15.211 -7.465 -5.555 1 90.44 177 PRO A CA 1
ATOM 1312 C C . PRO A 1 177 ? -16.109 -8.516 -6.207 1 90.44 177 PRO A C 1
ATOM 1314 O O . PRO A 1 177 ? -16.641 -8.281 -7.297 1 90.44 177 PRO A O 1
ATOM 1317 N N . PHE A 1 178 ? -16.234 -9.617 -5.562 1 91.44 178 PHE A N 1
ATOM 1318 C CA . PHE A 1 178 ? -17.031 -10.727 -6.07 1 91.44 178 PHE A CA 1
ATOM 1319 C C . PHE A 1 178 ? -18.375 -10.805 -5.348 1 91.44 178 PHE A C 1
ATOM 1321 O O . PHE A 1 178 ? -19.406 -11.023 -5.977 1 91.44 178 PHE A O 1
ATOM 1328 N N . LEU A 1 179 ? -18.328 -10.695 -4.082 1 88.06 179 LEU A N 1
ATOM 1329 C CA . LEU A 1 179 ? -19.516 -10.703 -3.234 1 88.06 179 LEU A CA 1
ATOM 1330 C C . LEU A 1 179 ? -19.375 -9.727 -2.074 1 88.06 179 LEU A C 1
ATOM 1332 O O . LEU A 1 179 ? -18.328 -9.703 -1.405 1 88.06 179 LEU A O 1
ATOM 1336 N N . VAL A 1 180 ? -20.328 -8.891 -1.945 1 84.12 180 VAL A N 1
ATOM 1337 C CA . VAL A 1 180 ? -20.422 -8.008 -0.787 1 84.12 180 VAL A CA 1
ATOM 1338 C C . VAL A 1 180 ? -21.734 -8.242 -0.057 1 84.12 180 VAL A C 1
ATOM 1340 O O . VAL A 1 180 ? -22.812 -7.895 -0.566 1 84.12 180 VAL A O 1
ATOM 1343 N N . ASP A 1 181 ? -21.609 -8.867 1.073 1 82.62 181 ASP A N 1
ATOM 1344 C CA . ASP A 1 181 ? -22.75 -9.117 1.95 1 82.62 181 ASP A CA 1
ATOM 1345 C C . ASP A 1 181 ? -22.656 -8.297 3.23 1 82.62 181 ASP A C 1
ATOM 1347 O O . ASP A 1 181 ? -22.109 -8.758 4.234 1 82.62 181 ASP A O 1
ATOM 1351 N N . LEU A 1 182 ? -23.188 -7.141 3.264 1 75.81 182 LEU A N 1
ATOM 1352 C CA . LEU A 1 182 ? -23 -6.176 4.34 1 75.81 182 LEU A CA 1
ATOM 1353 C C . LEU A 1 182 ? -23.688 -6.645 5.621 1 75.81 182 LEU A C 1
ATOM 1355 O O . LEU A 1 182 ? -23.125 -6.523 6.711 1 75.81 182 LEU A O 1
ATOM 1359 N N . PRO A 1 183 ? -24.891 -7.215 5.57 1 76.75 183 PRO A N 1
ATOM 1360 C CA . PRO A 1 183 ? -25.5 -7.699 6.812 1 76.75 183 PRO A CA 1
ATOM 1361 C C . PRO A 1 183 ? -24.594 -8.695 7.551 1 76.75 183 PRO A C 1
ATOM 1363 O O . PRO A 1 183 ? -24.562 -8.703 8.781 1 76.75 183 PRO A O 1
ATOM 1366 N N . ARG A 1 184 ? -23.969 -9.445 6.855 1 75.69 184 ARG A N 1
ATOM 1367 C CA . ARG A 1 184 ? -23.078 -10.438 7.449 1 75.69 184 ARG A CA 1
ATOM 1368 C C . ARG A 1 184 ? -21.656 -9.906 7.539 1 75.69 184 ARG A C 1
ATOM 1370 O O . ARG A 1 184 ? -20.75 -10.594 8.016 1 75.69 184 ARG A O 1
ATOM 1377 N N . SER A 1 185 ? -21.422 -8.758 7.039 1 80.75 185 SER A N 1
ATOM 1378 C CA . SER A 1 185 ? -20.109 -8.141 6.953 1 80.75 185 SER A CA 1
ATOM 1379 C C . SER A 1 185 ? -19.109 -9.062 6.273 1 80.75 185 SER A C 1
ATOM 1381 O O . SER A 1 185 ? -17.984 -9.25 6.766 1 80.75 185 SER A O 1
ATOM 1383 N N . LEU A 1 186 ? -19.625 -9.758 5.254 1 85.38 186 LEU A N 1
ATOM 1384 C CA . LEU A 1 186 ? -18.844 -10.688 4.445 1 85.38 186 LEU A CA 1
ATOM 1385 C C . LEU A 1 186 ? -18.484 -10.078 3.098 1 85.38 186 LEU A C 1
ATOM 1387 O O . LEU A 1 186 ? -19.359 -9.586 2.379 1 85.38 186 LEU A O 1
ATOM 1391 N N . VAL A 1 187 ? -17.219 -10.031 2.859 1 89.94 187 VAL A N 1
ATOM 1392 C CA . VAL A 1 187 ? -16.734 -9.586 1.556 1 89.94 187 VAL A CA 1
ATOM 1393 C C . VAL A 1 187 ? -15.844 -10.656 0.938 1 89.94 187 VAL A C 1
ATOM 1395 O O . VAL A 1 187 ? -14.906 -11.133 1.582 1 89.94 187 VAL A O 1
ATOM 1398 N N . VAL A 1 188 ? -16.172 -11.047 -0.295 1 93 188 VAL A N 1
ATOM 1399 C CA . VAL A 1 188 ? -15.344 -11.953 -1.078 1 93 188 VAL A CA 1
ATOM 1400 C C . VAL A 1 188 ? -14.781 -11.211 -2.291 1 93 188 VAL A C 1
ATOM 1402 O O . VAL A 1 188 ? -15.531 -10.625 -3.076 1 93 188 VAL A O 1
ATOM 1405 N N . ASN A 1 189 ? -13.492 -11.289 -2.393 1 94.81 189 ASN A N 1
ATOM 1406 C CA . ASN A 1 189 ? -12.812 -10.703 -3.543 1 94.81 189 ASN A CA 1
ATOM 1407 C C . ASN A 1 189 ? -12.211 -11.781 -4.441 1 94.81 189 ASN A C 1
ATOM 1409 O O . ASN A 1 189 ? -11.656 -12.766 -3.953 1 94.81 189 ASN A O 1
ATOM 1413 N N . GLU A 1 190 ? -12.352 -11.539 -5.73 1 96.25 190 GLU A N 1
ATOM 1414 C CA . GLU A 1 190 ? -11.57 -12.289 -6.707 1 96.25 190 GLU A CA 1
ATOM 1415 C C . GLU A 1 190 ? -10.227 -11.609 -6.98 1 96.25 190 GLU A C 1
ATOM 1417 O O . GLU A 1 190 ? -10.18 -10.414 -7.277 1 96.25 190 GLU A O 1
ATOM 1422 N N . ILE A 1 191 ? -9.18 -12.43 -6.887 1 97.5 191 ILE A N 1
ATOM 1423 C CA . ILE A 1 191 ? -7.84 -11.844 -6.945 1 97.5 191 ILE A CA 1
ATOM 1424 C C . ILE A 1 191 ? -7.094 -12.383 -8.164 1 97.5 191 ILE A C 1
ATOM 1426 O O . ILE A 1 191 ? -7.012 -13.594 -8.367 1 97.5 191 ILE A O 1
ATOM 1430 N N . ASP A 1 192 ? -6.562 -11.484 -8.93 1 97.56 192 ASP A N 1
ATOM 1431 C CA . ASP A 1 192 ? -5.59 -11.781 -9.977 1 97.56 192 ASP A CA 1
ATOM 1432 C C . ASP A 1 192 ? -4.242 -11.133 -9.68 1 97.56 192 ASP A C 1
ATOM 1434 O O . ASP A 1 192 ? -4.137 -9.906 -9.617 1 97.56 192 ASP A O 1
ATOM 1438 N N . VAL A 1 193 ? -3.258 -11.992 -9.531 1 98.12 193 VAL A N 1
ATOM 1439 C CA . VAL A 1 193 ? -1.909 -11.492 -9.273 1 98.12 193 VAL A CA 1
ATOM 1440 C C . VAL A 1 193 ? -1.042 -11.695 -10.516 1 98.12 193 VAL A C 1
ATOM 1442 O O . VAL A 1 193 ? -1.023 -12.773 -11.102 1 98.12 193 VAL A O 1
ATOM 1445 N N . TYR A 1 194 ? -0.364 -10.664 -10.867 1 96.62 194 TYR A N 1
ATOM 1446 C CA . TYR A 1 194 ? 0.683 -10.711 -11.883 1 96.62 194 TYR A CA 1
ATOM 1447 C C . TYR A 1 194 ? 2.041 -10.375 -11.281 1 96.62 194 TYR A C 1
ATOM 1449 O O . TYR A 1 194 ? 2.273 -9.25 -10.852 1 96.62 194 TYR A O 1
ATOM 1457 N N . VAL A 1 195 ? 2.918 -11.414 -11.297 1 95.88 195 VAL A N 1
ATOM 1458 C CA . VAL A 1 195 ? 4.141 -11.25 -10.523 1 95.88 195 VAL A CA 1
ATOM 1459 C C . VAL A 1 195 ? 5.336 -11.758 -11.32 1 95.88 195 VAL A C 1
ATOM 1461 O O . VAL A 1 195 ? 5.281 -12.836 -11.922 1 95.88 195 VAL A O 1
ATOM 1464 N N . SER A 1 196 ? 6.309 -10.875 -11.383 1 93.5 196 SER A N 1
ATOM 1465 C CA . SER A 1 196 ? 7.613 -11.266 -11.906 1 93.5 196 SER A CA 1
ATOM 1466 C C . SER A 1 196 ? 8.508 -11.82 -10.805 1 93.5 196 SER A C 1
ATOM 1468 O O . SER A 1 196 ? 8.594 -11.242 -9.719 1 93.5 196 SER A O 1
ATOM 1470 N N . HIS A 1 197 ? 9.07 -12.898 -11.078 1 91.38 197 HIS A N 1
ATOM 1471 C CA . HIS A 1 197 ? 9.984 -13.539 -10.141 1 91.38 197 HIS A CA 1
ATOM 1472 C C . HIS A 1 197 ? 10.953 -14.469 -10.859 1 91.38 197 HIS A C 1
ATOM 1474 O O . HIS A 1 197 ? 10.977 -14.508 -12.094 1 91.38 197 HIS A O 1
ATOM 1480 N N . TYR A 1 198 ? 11.781 -15.25 -10.07 1 87.75 198 TYR A N 1
ATOM 1481 C CA . TYR A 1 198 ? 12.883 -15.969 -10.703 1 87.75 198 TYR A CA 1
ATOM 1482 C C . TYR A 1 198 ? 12.82 -17.453 -10.383 1 87.75 198 TYR A C 1
ATOM 1484 O O . TYR A 1 198 ? 12.312 -17.844 -9.328 1 87.75 198 TYR A O 1
ATOM 1492 N N . MET B 1 1 ? -44.688 27.422 46.375 1 27.62 1 MET B N 1
ATOM 1493 C CA . MET B 1 1 ? -45.312 26.125 46.125 1 27.62 1 MET B CA 1
ATOM 1494 C C . MET B 1 1 ? -44.625 25.406 44.969 1 27.62 1 MET B C 1
ATOM 1496 O O . MET B 1 1 ? -44.469 25.969 43.906 1 27.62 1 MET B O 1
ATOM 1500 N N . ALA B 1 2 ? -43.812 24.344 45.344 1 30.47 2 ALA B N 1
ATOM 1501 C CA . ALA B 1 2 ? -42.719 23.562 44.75 1 30.47 2 ALA B CA 1
ATOM 1502 C C . ALA B 1 2 ? -43.188 22.734 43.562 1 30.47 2 ALA B C 1
ATOM 1504 O O . ALA B 1 2 ? -44.094 21.906 43.719 1 30.47 2 ALA B O 1
ATOM 1505 N N . ALA B 1 3 ? -43.219 23.406 42.344 1 30.94 3 ALA B N 1
ATOM 1506 C CA . ALA B 1 3 ? -43.75 22.938 41.062 1 30.94 3 ALA B CA 1
ATOM 1507 C C . ALA B 1 3 ? -43.188 21.578 40.719 1 30.94 3 ALA B C 1
ATOM 1509 O O . ALA B 1 3 ? -41.969 21.375 40.688 1 30.94 3 ALA B O 1
ATOM 1510 N N . THR B 1 4 ? -43.844 20.516 41.031 1 29.41 4 THR B N 1
ATOM 1511 C CA . THR B 1 4 ? -43.656 19.078 40.938 1 29.41 4 THR B CA 1
ATOM 1512 C C . THR B 1 4 ? -43.406 18.641 39.5 1 29.41 4 THR B C 1
ATOM 1514 O O . THR B 1 4 ? -44.312 18.75 38.656 1 29.41 4 THR B O 1
ATOM 1517 N N . LYS B 1 5 ? -42.156 18.953 38.969 1 29.86 5 LYS B N 1
ATOM 1518 C CA . LYS B 1 5 ? -41.719 18.734 37.594 1 29.86 5 LYS B CA 1
ATOM 1519 C C . LYS B 1 5 ? -41.938 17.281 37.156 1 29.86 5 LYS B C 1
ATOM 1521 O O . LYS B 1 5 ? -41.281 16.375 37.688 1 29.86 5 LYS B O 1
ATOM 1526 N N . SER B 1 6 ? -43.188 16.859 36.938 1 26.52 6 SER B N 1
ATOM 1527 C CA . SER B 1 6 ? -43.531 15.484 36.625 1 26.52 6 SER B CA 1
ATOM 1528 C C . SER B 1 6 ? -42.844 14.992 35.375 1 26.52 6 SER B C 1
ATOM 1530 O O . SER B 1 6 ? -42.938 15.617 34.312 1 26.52 6 SER B O 1
ATOM 1532 N N . VAL B 1 7 ? -41.625 14.328 35.531 1 24.66 7 VAL B N 1
ATOM 1533 C CA . VAL B 1 7 ? -40.656 13.711 34.625 1 24.66 7 VAL B CA 1
ATOM 1534 C C . VAL B 1 7 ? -41.375 12.68 33.75 1 24.66 7 VAL B C 1
ATOM 1536 O O . VAL B 1 7 ? -41.844 11.656 34.25 1 24.66 7 VAL B O 1
ATOM 1539 N N . LEU B 1 8 ? -42.25 13.164 32.844 1 25.06 8 LEU B N 1
ATOM 1540 C CA . LEU B 1 8 ? -43 12.219 32.031 1 25.06 8 LEU B CA 1
ATOM 1541 C C . LEU B 1 8 ? -42.062 11.234 31.344 1 25.06 8 LEU B C 1
ATOM 1543 O O . LEU B 1 8 ? -41.125 11.641 30.656 1 25.06 8 LEU B O 1
ATOM 1547 N N . VAL B 1 9 ? -41.844 9.953 31.859 1 23.55 9 VAL B N 1
ATOM 1548 C CA . VAL B 1 9 ? -41.219 8.68 31.547 1 23.55 9 VAL B CA 1
ATOM 1549 C C . VAL B 1 9 ? -41.656 8.219 30.156 1 23.55 9 VAL B C 1
ATOM 1551 O O . VAL B 1 9 ? -42.844 7.918 29.938 1 23.55 9 VAL B O 1
ATOM 1554 N N . LEU B 1 10 ? -41.312 9.078 29.125 1 26.05 10 LEU B N 1
ATOM 1555 C CA . LEU B 1 10 ? -41.812 8.664 27.828 1 26.05 10 LEU B CA 1
ATOM 1556 C C . LEU B 1 10 ? -41.531 7.188 27.578 1 26.05 10 LEU B C 1
ATOM 1558 O O . LEU B 1 10 ? -40.438 6.699 27.875 1 26.05 10 LEU B O 1
ATOM 1562 N N . PRO B 1 11 ? -42.562 6.344 27.484 1 24.86 11 PRO B N 1
ATOM 1563 C CA . PRO B 1 11 ? -42.719 4.91 27.219 1 24.86 11 PRO B CA 1
ATOM 1564 C C . PRO B 1 11 ? -41.875 4.453 26.031 1 24.86 11 PRO B C 1
ATOM 1566 O O . PRO B 1 11 ? -41.531 5.254 25.156 1 24.86 11 PRO B O 1
ATOM 1569 N N . LEU B 1 12 ? -41.031 3.312 26.203 1 25.36 12 LEU B N 1
ATOM 1570 C CA . LEU B 1 12 ? -40.156 2.344 25.547 1 25.36 12 LEU B CA 1
ATOM 1571 C C . LEU B 1 12 ? -40.812 1.79 24.281 1 25.36 12 LEU B C 1
ATOM 1573 O O . LEU B 1 12 ? -41.625 0.884 24.344 1 25.36 12 LEU B O 1
ATOM 1577 N N . ALA B 1 13 ? -41.531 2.559 23.469 1 24.28 13 ALA B N 1
ATOM 1578 C CA . ALA B 1 13 ? -42.25 1.97 22.344 1 24.28 13 ALA B CA 1
ATOM 1579 C C . ALA B 1 13 ? -41.344 1.09 21.5 1 24.28 13 ALA B C 1
ATOM 1581 O O . ALA B 1 13 ? -40.188 1.462 21.219 1 24.28 13 ALA B O 1
ATOM 1582 N N . THR B 1 14 ? -41.594 -0.323 21.5 1 25.12 14 THR B N 1
ATOM 1583 C CA . THR B 1 14 ? -41.25 -1.637 20.969 1 25.12 14 THR B CA 1
ATOM 1584 C C . THR B 1 14 ? -41.094 -1.592 19.438 1 25.12 14 THR B C 1
ATOM 1586 O O . THR B 1 14 ? -42.094 -1.391 18.734 1 25.12 14 THR B O 1
ATOM 1589 N N . LEU B 1 15 ? -40.375 -0.768 18.859 1 24.89 15 LEU B N 1
ATOM 1590 C CA . LEU B 1 15 ? -40.344 -0.785 17.406 1 24.89 15 LEU B CA 1
ATOM 1591 C C . LEU B 1 15 ? -40.062 -2.193 16.875 1 24.89 15 LEU B C 1
ATOM 1593 O O . LEU B 1 15 ? -38.969 -2.73 17.062 1 24.89 15 LEU B O 1
ATOM 1597 N N . ALA B 1 16 ? -41 -3.186 16.922 1 23.34 16 ALA B N 1
ATOM 1598 C CA . ALA B 1 16 ? -41.125 -4.586 16.516 1 23.34 16 ALA B CA 1
ATOM 1599 C C . ALA B 1 16 ? -40.875 -4.754 15.023 1 23.34 16 ALA B C 1
ATOM 1601 O O . ALA B 1 16 ? -41.344 -5.723 14.414 1 23.34 16 ALA B O 1
ATOM 1602 N N . ALA B 1 17 ? -40.406 -3.844 14.242 1 25.17 17 ALA B N 1
ATOM 1603 C CA . ALA B 1 17 ? -40.656 -4.27 12.867 1 25.17 17 ALA B CA 1
ATOM 1604 C C . ALA B 1 17 ? -40.031 -5.633 12.594 1 25.17 17 ALA B C 1
ATOM 1606 O O . ALA B 1 17 ? -38.906 -5.906 13.031 1 25.17 17 ALA B O 1
ATOM 1607 N N . LEU B 1 18 ? -40.844 -6.695 12.359 1 24.84 18 LEU B N 1
ATOM 1608 C CA . LEU B 1 18 ? -40.781 -8.094 11.938 1 24.84 18 LEU B CA 1
ATOM 1609 C C . LEU B 1 18 ? -39.875 -8.242 10.711 1 24.84 18 LEU B C 1
ATOM 1611 O O . LEU B 1 18 ? -40.219 -7.789 9.617 1 24.84 18 LEU B O 1
ATOM 1615 N N . VAL B 1 19 ? -38.688 -7.848 10.836 1 24.98 19 VAL B N 1
ATOM 1616 C CA . VAL B 1 19 ? -37.875 -8.078 9.648 1 24.98 19 VAL B CA 1
ATOM 1617 C C . VAL B 1 19 ? -37.906 -9.562 9.281 1 24.98 19 VAL B C 1
ATOM 1619 O O . VAL B 1 19 ? -37.562 -10.414 10.102 1 24.98 19 VAL B O 1
ATOM 1622 N N . LEU B 1 20 ? -38.938 -9.93 8.406 1 27.38 20 LEU B N 1
ATOM 1623 C CA . LEU B 1 20 ? -38.969 -11.219 7.727 1 27.38 20 LEU B CA 1
ATOM 1624 C C . LEU B 1 20 ? -37.625 -11.57 7.125 1 27.38 20 LEU B C 1
ATOM 1626 O O . LEU B 1 20 ? -37.094 -10.82 6.297 1 27.38 20 LEU B O 1
ATOM 1630 N N . LEU B 1 21 ? -36.875 -12.188 7.883 1 31.3 21 LEU B N 1
ATOM 1631 C CA . LEU B 1 21 ? -35.562 -12.797 7.547 1 31.3 21 LEU B CA 1
ATOM 1632 C C . LEU B 1 21 ? -35.719 -13.734 6.352 1 31.3 21 LEU B C 1
ATOM 1634 O O . LEU B 1 21 ? -36.281 -14.828 6.469 1 31.3 21 LEU B O 1
ATOM 1638 N N . ALA B 1 22 ? -36.25 -13.18 5.168 1 29.02 22 ALA B N 1
ATOM 1639 C CA . ALA B 1 22 ? -36.156 -14.141 4.07 1 29.02 22 ALA B CA 1
ATOM 1640 C C . ALA B 1 22 ? -34.75 -14.695 3.926 1 29.02 22 ALA B C 1
ATOM 1642 O O . ALA B 1 22 ? -33.781 -13.938 3.859 1 29.02 22 ALA B O 1
ATOM 1643 N N . ALA B 1 23 ? -34.5 -15.922 4.352 1 31.44 23 ALA B N 1
ATOM 1644 C CA . ALA B 1 23 ? -33.344 -16.781 4.129 1 31.44 23 ALA B CA 1
ATOM 1645 C C . ALA B 1 23 ? -32.938 -16.766 2.664 1 31.44 23 ALA B C 1
ATOM 1647 O O . ALA B 1 23 ? -33.5 -17.484 1.839 1 31.44 23 ALA B O 1
ATOM 1648 N N . ALA B 1 24 ? -32.719 -15.617 2.027 1 32.81 24 ALA B N 1
ATOM 1649 C CA . ALA B 1 24 ? -32.219 -15.781 0.661 1 32.81 24 ALA B CA 1
ATOM 1650 C C . ALA B 1 24 ? -30.953 -16.625 0.629 1 32.81 24 ALA B C 1
ATOM 1652 O O . ALA B 1 24 ? -29.953 -16.266 1.244 1 32.81 24 ALA B O 1
ATOM 1653 N N . ALA B 1 25 ? -31.031 -17.938 0.409 1 37.09 25 ALA B N 1
ATOM 1654 C CA . ALA B 1 25 ? -29.953 -18.812 -0.022 1 37.09 25 ALA B CA 1
ATOM 1655 C C . ALA B 1 25 ? -29.109 -18.156 -1.115 1 37.09 25 ALA B C 1
ATOM 1657 O O . ALA B 1 25 ? -29.562 -18 -2.25 1 37.09 25 ALA B O 1
ATOM 1658 N N . SER B 1 26 ? -28.359 -17.141 -0.719 1 44.84 26 SER B N 1
ATOM 1659 C CA . SER B 1 26 ? -27.484 -16.594 -1.753 1 44.84 26 SER B CA 1
ATOM 1660 C C . SER B 1 26 ? -26.656 -17.688 -2.424 1 44.84 26 SER B C 1
ATOM 1662 O O . SER B 1 26 ? -25.812 -18.297 -1.786 1 44.84 26 SER B O 1
ATOM 1664 N N . SER B 1 27 ? -27.203 -18.359 -3.326 1 45.72 27 SER B N 1
ATOM 1665 C CA . SER B 1 27 ? -26.5 -19.266 -4.219 1 45.72 27 SER B CA 1
ATOM 1666 C C . SER B 1 27 ? -25.25 -18.594 -4.805 1 45.72 27 SER B C 1
ATOM 1668 O O . SER B 1 27 ? -25.344 -17.516 -5.387 1 45.72 27 SER B O 1
ATOM 1670 N N . PHE B 1 28 ? -24.188 -18.938 -4.137 1 51.22 28 PHE B N 1
ATOM 1671 C CA . PHE B 1 28 ? -22.953 -18.578 -4.844 1 51.22 28 PHE B CA 1
ATOM 1672 C C . PHE B 1 28 ? -23.047 -18.969 -6.312 1 51.22 28 PHE B C 1
ATOM 1674 O O . PHE B 1 28 ? -23.594 -20.031 -6.645 1 51.22 28 PHE B O 1
ATOM 1681 N N . PRO B 1 29 ? -23.094 -18 -7.211 1 50.34 29 PRO B N 1
ATOM 1682 C CA . PRO B 1 29 ? -23.031 -18.469 -8.602 1 50.34 29 PRO B CA 1
ATOM 1683 C C . PRO B 1 29 ? -21.938 -19.516 -8.836 1 50.34 29 PRO B C 1
ATOM 1685 O O . PRO B 1 29 ? -20.828 -19.375 -8.32 1 50.34 29 PRO B O 1
ATOM 1688 N N . THR B 1 30 ? -22.25 -20.75 -9.047 1 44.97 30 THR B N 1
ATOM 1689 C CA . THR B 1 30 ? -21.375 -21.844 -9.445 1 44.97 30 THR B CA 1
ATOM 1690 C C . THR B 1 30 ? -20.469 -21.422 -10.602 1 44.97 30 THR B C 1
ATOM 1692 O O . THR B 1 30 ? -20.938 -21.234 -11.727 1 44.97 30 THR B O 1
ATOM 1695 N N . ALA B 1 31 ? -19.672 -20.531 -10.492 1 46.16 31 ALA B N 1
ATOM 1696 C CA . ALA B 1 31 ? -18.766 -20.375 -11.625 1 46.16 31 ALA B CA 1
ATOM 1697 C C . ALA B 1 31 ? -18 -21.656 -11.898 1 46.16 31 ALA B C 1
ATOM 1699 O O . ALA B 1 31 ? -17.266 -22.156 -11.039 1 46.16 31 ALA B O 1
ATOM 1700 N N . GLU B 1 32 ? -18.359 -22.516 -12.734 1 44.38 32 GLU B N 1
ATOM 1701 C CA . GLU B 1 32 ? -17.75 -23.75 -13.234 1 44.38 32 GLU B CA 1
ATOM 1702 C C . GLU B 1 32 ? -16.281 -23.531 -13.586 1 44.38 32 GLU B C 1
ATOM 1704 O O . GLU B 1 32 ? -15.531 -24.484 -13.797 1 44.38 32 GLU B O 1
ATOM 1709 N N . SER B 1 33 ? -15.93 -22.453 -14.375 1 46.66 33 SER B N 1
ATOM 1710 C CA . SER B 1 33 ? -14.625 -22.672 -14.984 1 46.66 33 SER B CA 1
ATOM 1711 C C . SER B 1 33 ? -13.516 -22.641 -13.938 1 46.66 33 SER B C 1
ATOM 1713 O O . SER B 1 33 ? -13.352 -21.656 -13.227 1 46.66 33 SER B O 1
ATOM 1715 N N . GLN B 1 34 ? -13.172 -23.734 -13.391 1 56.69 34 GLN B N 1
ATOM 1716 C CA . GLN B 1 34 ? -12.062 -23.984 -12.477 1 56.69 34 GLN B CA 1
ATOM 1717 C C . GLN B 1 34 ? -10.805 -23.234 -12.922 1 56.69 34 GLN B C 1
ATOM 1719 O O . GLN B 1 34 ? -10.062 -23.719 -13.781 1 56.69 34 GLN B O 1
ATOM 1724 N N . THR B 1 35 ? -10.82 -21.938 -12.938 1 66.56 35 THR B N 1
ATOM 1725 C CA . THR B 1 35 ? -9.609 -21.203 -13.289 1 66.56 35 THR B CA 1
ATOM 1726 C C . THR B 1 35 ? -8.43 -21.688 -12.453 1 66.56 35 THR B C 1
ATOM 1728 O O . THR B 1 35 ? -8.562 -21.906 -11.25 1 66.56 35 THR B O 1
ATOM 1731 N N . SER B 1 36 ? -7.387 -22.234 -13.164 1 87 36 SER B N 1
ATOM 1732 C CA . SER B 1 36 ? -6.148 -22.672 -12.531 1 87 36 SER B CA 1
ATOM 1733 C C . SER B 1 36 ? -5.602 -21.609 -11.586 1 87 36 SER B C 1
ATOM 1735 O O . SER B 1 36 ? -5.758 -20.422 -11.828 1 87 36 SER B O 1
ATOM 1737 N N . PHE B 1 37 ? -5.16 -22.109 -10.57 1 88.5 37 PHE B N 1
ATOM 1738 C CA . PHE B 1 37 ? -4.555 -21.234 -9.57 1 88.5 37 PHE B CA 1
ATOM 1739 C C . PHE B 1 37 ? -3.393 -20.453 -10.156 1 88.5 37 PHE B C 1
ATOM 1741 O O . PHE B 1 37 ? -3.238 -19.266 -9.875 1 88.5 37 PHE B O 1
ATOM 1748 N N . SER B 1 38 ? -2.656 -21.125 -10.906 1 92.81 38 SER B N 1
ATOM 1749 C CA . SER B 1 38 ? -1.457 -20.484 -11.43 1 92.81 38 SER B CA 1
ATOM 1750 C C . SER B 1 38 ? -1.298 -20.75 -12.93 1 92.81 38 SER B C 1
ATOM 1752 O O . SER B 1 38 ? -1.587 -21.844 -13.398 1 92.81 38 SER B O 1
ATOM 1754 N N . THR B 1 39 ? -0.924 -19.672 -13.641 1 88.12 39 THR B N 1
ATOM 1755 C CA . THR B 1 39 ? -0.568 -19.781 -15.055 1 88.12 39 THR B CA 1
ATOM 1756 C C . THR B 1 39 ? 0.702 -18.984 -15.352 1 88.12 39 THR B C 1
ATOM 1758 O O . THR B 1 39 ? 0.853 -17.859 -14.898 1 88.12 39 THR B O 1
ATOM 1761 N N . LYS B 1 40 ? 1.639 -19.641 -16.078 1 84.38 40 LYS B N 1
ATOM 1762 C CA . LYS B 1 40 ? 2.83 -18.922 -16.531 1 84.38 40 LYS B CA 1
ATOM 1763 C C . LYS B 1 40 ? 2.525 -18.062 -17.75 1 84.38 40 LYS B C 1
ATOM 1765 O O . LYS B 1 40 ? 1.874 -18.531 -18.703 1 84.38 40 LYS B O 1
ATOM 1770 N N . LEU B 1 41 ? 2.992 -16.828 -17.641 1 86 41 LEU B N 1
ATOM 1771 C CA . LEU B 1 41 ? 2.777 -15.906 -18.75 1 86 41 LEU B CA 1
ATOM 1772 C C . LEU B 1 41 ? 4.086 -15.617 -19.484 1 86 41 LEU B C 1
ATOM 1774 O O . LEU B 1 41 ? 5.164 -15.688 -18.875 1 86 41 LEU B O 1
ATOM 1778 N N . PRO B 1 42 ? 3.943 -15.297 -20.781 1 76.31 42 PRO B N 1
ATOM 1779 C CA . PRO B 1 42 ? 5.168 -14.883 -21.469 1 76.31 42 PRO B CA 1
ATOM 1780 C C . PRO B 1 42 ? 5.777 -13.617 -20.875 1 76.31 42 PRO B C 1
ATOM 1782 O O . PRO B 1 42 ? 5.055 -12.672 -20.562 1 76.31 42 PRO B O 1
ATOM 1785 N N . THR B 1 43 ? 7.047 -13.609 -20.656 1 67.06 43 THR B N 1
ATOM 1786 C CA . THR B 1 43 ? 7.746 -12.492 -20.031 1 67.06 43 THR B CA 1
ATOM 1787 C C . THR B 1 43 ? 7.684 -11.258 -20.922 1 67.06 43 THR B C 1
ATOM 1789 O O . THR B 1 43 ? 7.75 -10.125 -20.438 1 67.06 43 THR B O 1
ATOM 1792 N N . LYS B 1 44 ? 7.59 -11.508 -22.203 1 62.91 44 LYS B N 1
ATOM 1793 C CA . LYS B 1 44 ? 7.512 -10.391 -23.141 1 62.91 44 LYS B CA 1
ATOM 1794 C C . LYS B 1 44 ? 6.352 -9.461 -22.797 1 62.91 44 LYS B C 1
ATOM 1796 O O . LYS B 1 44 ? 6.355 -8.289 -23.172 1 62.91 44 LYS B O 1
ATOM 1801 N N . THR B 1 45 ? 5.484 -9.992 -22.062 1 59 45 THR B N 1
ATOM 1802 C CA . THR B 1 45 ? 4.32 -9.203 -21.656 1 59 45 THR B CA 1
ATOM 1803 C C . THR B 1 45 ? 4.734 -8.055 -20.75 1 59 45 THR B C 1
ATOM 1805 O O . THR B 1 45 ? 4.078 -7.008 -20.719 1 59 45 THR B O 1
ATOM 1808 N N . LEU B 1 46 ? 5.707 -8.359 -19.906 1 60.97 46 LEU B N 1
ATOM 1809 C CA . LEU B 1 46 ? 6.277 -7.285 -19.094 1 60.97 46 LEU B CA 1
ATOM 1810 C C . LEU B 1 46 ? 7.086 -6.324 -19.969 1 60.97 46 LEU B C 1
ATOM 1812 O O . LEU B 1 46 ? 7.43 -5.227 -19.531 1 60.97 46 LEU B O 1
ATOM 1816 N N . MET B 1 47 ? 7.367 -6.809 -21.156 1 58 47 MET B N 1
ATOM 1817 C CA . MET B 1 47 ? 8.508 -6.445 -22 1 58 47 MET B CA 1
ATOM 1818 C C . MET B 1 47 ? 8.344 -5.031 -22.547 1 58 47 MET B C 1
ATOM 1820 O O . MET B 1 47 ? 9.062 -4.637 -23.469 1 58 47 MET B O 1
ATOM 1824 N N . LYS B 1 48 ? 7.465 -4.316 -22.078 1 70.56 48 LYS B N 1
ATOM 1825 C CA . LYS B 1 48 ? 7.719 -2.986 -22.625 1 70.56 48 LYS B CA 1
ATOM 1826 C C . LYS B 1 48 ? 9.062 -2.441 -22.125 1 70.56 48 LYS B C 1
ATOM 1828 O O . LYS B 1 48 ? 9.68 -3.016 -21.234 1 70.56 48 LYS B O 1
ATOM 1833 N N . ARG B 1 49 ? 9.602 -1.625 -22.938 1 82.25 49 ARG B N 1
ATOM 1834 C CA . ARG B 1 49 ? 10.867 -1.001 -22.578 1 82.25 49 ARG B CA 1
ATOM 1835 C C . ARG B 1 49 ? 10.766 -0.26 -21.25 1 82.25 49 ARG B C 1
ATOM 1837 O O . ARG B 1 49 ? 9.797 0.468 -21.016 1 82.25 49 ARG B O 1
ATOM 1844 N N . GLU B 1 50 ? 11.633 -0.612 -20.391 1 88.75 50 GLU B N 1
ATOM 1845 C CA . GLU B 1 50 ? 11.727 0.083 -19.109 1 88.75 50 GLU B CA 1
ATOM 1846 C C . GLU B 1 50 ? 12.062 1.559 -19.312 1 88.75 50 GLU B C 1
ATOM 1848 O O . GLU B 1 50 ? 12.906 1.901 -20.141 1 88.75 50 GLU B O 1
ATOM 1853 N N . LYS B 1 51 ? 11.359 2.441 -18.656 1 91.88 51 LYS B N 1
ATOM 1854 C CA . LYS B 1 51 ? 11.656 3.869 -18.688 1 91.88 51 LYS B CA 1
ATOM 1855 C C . LYS B 1 51 ? 11.844 4.426 -17.281 1 91.88 51 LYS B C 1
ATOM 1857 O O . LYS B 1 51 ? 11.305 3.881 -16.312 1 91.88 51 LYS B O 1
ATOM 1862 N N . LEU B 1 52 ? 12.656 5.453 -17.266 1 96.25 52 LEU B N 1
ATOM 1863 C CA . LEU B 1 52 ? 12.859 6.223 -16.047 1 96.25 52 LEU B CA 1
ATOM 1864 C C . LEU B 1 52 ? 12.141 7.562 -16.125 1 96.25 52 LEU B C 1
ATOM 1866 O O . LEU B 1 52 ? 12.352 8.336 -17.047 1 96.25 52 LEU B O 1
ATOM 1870 N N . THR B 1 53 ? 11.297 7.785 -15.156 1 97.69 53 THR B N 1
ATOM 1871 C CA . THR B 1 53 ? 10.484 9 -15.156 1 97.69 53 THR B CA 1
ATOM 1872 C C . THR B 1 53 ? 10.719 9.812 -13.891 1 97.69 53 THR B C 1
ATOM 1874 O O . THR B 1 53 ? 10.805 9.25 -12.797 1 97.69 53 THR B O 1
ATOM 1877 N N . HIS B 1 54 ? 10.867 11.117 -14.07 1 98.62 54 HIS B N 1
ATOM 1878 C CA . HIS B 1 54 ? 10.891 12.062 -12.961 1 98.62 54 HIS B CA 1
ATOM 1879 C C . HIS B 1 54 ? 9.547 12.773 -12.805 1 98.62 54 HIS B C 1
ATOM 1881 O O . HIS B 1 54 ? 9.039 13.367 -13.758 1 98.62 54 HIS B O 1
ATOM 1887 N N . LEU B 1 55 ? 8.953 12.688 -11.68 1 98.44 55 LEU B N 1
ATOM 1888 C CA . LEU B 1 55 ? 7.758 13.445 -11.336 1 98.44 55 LEU B CA 1
ATOM 1889 C C . LEU B 1 55 ? 8.078 14.508 -10.289 1 98.44 55 LEU B C 1
ATOM 1891 O O . LEU B 1 55 ? 8.859 14.266 -9.367 1 98.44 55 LEU B O 1
ATOM 1895 N N . HIS B 1 56 ? 7.445 15.656 -10.453 1 98.62 56 HIS B N 1
ATOM 1896 C CA . HIS B 1 56 ? 7.621 16.766 -9.531 1 98.62 56 HIS B CA 1
ATOM 1897 C C . HIS B 1 56 ? 6.273 17.359 -9.117 1 98.62 56 HIS B C 1
ATOM 1899 O O . HIS B 1 56 ? 5.461 17.703 -9.969 1 98.62 56 HIS B O 1
ATOM 1905 N N . PHE B 1 57 ? 6.023 17.391 -7.828 1 98.44 57 PHE B N 1
ATOM 1906 C CA . PHE B 1 57 ? 4.773 17.922 -7.301 1 98.44 57 PHE B CA 1
ATOM 1907 C C . PHE B 1 57 ? 4.926 18.297 -5.832 1 98.44 57 PHE B C 1
ATOM 1909 O O . PHE B 1 57 ? 6.035 18.281 -5.289 1 98.44 57 PHE B O 1
ATOM 1916 N N . TYR B 1 58 ? 3.82 18.734 -5.262 1 97.44 58 TYR B N 1
ATOM 1917 C CA . TYR B 1 58 ? 3.822 19.125 -3.855 1 97.44 58 TYR B CA 1
ATOM 1918 C C . TYR B 1 58 ? 2.812 18.297 -3.061 1 97.44 58 TYR B C 1
ATOM 1920 O O . TYR B 1 58 ? 1.78 17.891 -3.594 1 97.44 58 TYR B O 1
ATOM 1928 N N . TRP B 1 59 ? 3.154 18.094 -1.828 1 96.69 59 TRP B N 1
ATOM 1929 C CA . TRP B 1 59 ? 2.389 17.312 -0.859 1 96.69 59 TRP B CA 1
ATOM 1930 C C . TRP B 1 59 ? 2.084 18.141 0.385 1 96.69 59 TRP B C 1
ATOM 1932 O O . TRP B 1 59 ? 2.998 18.547 1.107 1 96.69 59 TRP B O 1
ATOM 1942 N N . THR B 1 60 ? 0.769 18.297 0.63 1 94.31 60 THR B N 1
ATOM 1943 C CA . THR B 1 60 ? 0.372 19.156 1.739 1 94.31 60 THR B CA 1
ATOM 1944 C C . THR B 1 60 ? -0.329 18.359 2.828 1 94.31 60 THR B C 1
ATOM 1946 O O . THR B 1 60 ? -1.286 17.625 2.549 1 94.31 60 THR B O 1
ATOM 1949 N N . ASN B 1 61 ? 0.154 18.484 4.016 1 91.38 61 ASN B N 1
ATOM 1950 C CA . ASN B 1 61 ? -0.441 17.875 5.199 1 91.38 61 ASN B CA 1
ATOM 1951 C C . ASN B 1 61 ? -0.957 18.922 6.176 1 91.38 61 ASN B C 1
ATOM 1953 O O . ASN B 1 61 ? -0.23 19.859 6.535 1 91.38 61 ASN B O 1
ATOM 1957 N N . VAL B 1 62 ? -2.246 18.781 6.559 1 88.62 62 VAL B N 1
ATOM 1958 C CA . VAL B 1 62 ? -2.877 19.641 7.559 1 88.62 62 VAL B CA 1
ATOM 1959 C C . VAL B 1 62 ? -3.383 18.781 8.719 1 88.62 62 VAL B C 1
ATOM 1961 O O . VAL B 1 62 ? -4.234 17.906 8.531 1 88.62 62 VAL B O 1
ATOM 1964 N N . ARG B 1 63 ? -2.973 19.078 9.945 1 83.12 63 ARG B N 1
ATOM 1965 C CA . ARG B 1 63 ? -3.26 18.156 11.047 1 83.12 63 ARG B CA 1
ATOM 1966 C C . ARG B 1 63 ? -4.402 18.688 11.906 1 83.12 63 ARG B C 1
ATOM 1968 O O . ARG B 1 63 ? -5.012 17.922 12.664 1 83.12 63 ARG B O 1
ATOM 1975 N N . ILE B 1 64 ? -4.578 19.906 11.867 1 79.44 64 ILE B N 1
ATOM 1976 C CA . ILE B 1 64 ? -5.582 20.438 12.781 1 79.44 64 ILE B CA 1
ATOM 1977 C C . ILE B 1 64 ? -6.57 21.312 12.016 1 79.44 64 ILE B C 1
ATOM 1979 O O . ILE B 1 64 ? -6.293 21.719 10.883 1 79.44 64 ILE B O 1
ATOM 1983 N N . GLY B 1 65 ? -7.77 21.578 12.625 1 79.06 65 GLY B N 1
ATOM 1984 C CA . GLY B 1 65 ? -8.766 22.484 12.078 1 79.06 65 GLY B CA 1
ATOM 1985 C C . GLY B 1 65 ? -9.781 21.781 11.188 1 79.06 65 GLY B C 1
ATOM 1986 O O . GLY B 1 65 ? -9.758 20.562 11.062 1 79.06 65 GLY B O 1
ATOM 1987 N N . PRO B 1 66 ? -10.641 22.531 10.562 1 79.75 66 PRO B N 1
ATOM 1988 C CA . PRO B 1 66 ? -11.734 21.953 9.781 1 79.75 66 PRO B CA 1
ATOM 1989 C C . PRO B 1 66 ? -11.258 21.312 8.477 1 79.75 66 PRO B C 1
ATOM 1991 O O . PRO B 1 66 ? -11.945 20.453 7.914 1 79.75 66 PRO B O 1
ATOM 1994 N N . ASN B 1 67 ? -10.102 21.719 8.094 1 80.31 67 ASN B N 1
ATOM 1995 C CA . ASN B 1 67 ? -9.586 21.203 6.84 1 80.31 67 ASN B CA 1
ATOM 1996 C C . ASN B 1 67 ? -8.484 20.172 7.074 1 80.31 67 ASN B C 1
ATOM 1998 O O . ASN B 1 67 ? -7.637 19.953 6.211 1 80.31 67 ASN B O 1
ATOM 2002 N N . ALA B 1 68 ? -8.562 19.578 8.242 1 87.69 68 ALA B N 1
ATOM 2003 C CA . ALA B 1 68 ? -7.535 18.578 8.57 1 87.69 68 ALA B CA 1
ATOM 2004 C C . ALA B 1 68 ? -7.574 17.406 7.598 1 87.69 68 ALA B C 1
ATOM 2006 O O . ALA B 1 68 ? -8.648 16.938 7.223 1 87.69 68 ALA B O 1
ATOM 2007 N N . THR B 1 69 ? -6.359 17.047 7.176 1 90.88 69 THR B N 1
ATOM 2008 C CA . THR B 1 69 ? -6.234 15.93 6.242 1 90.88 69 THR B CA 1
ATOM 2009 C C . THR B 1 69 ? -5.59 14.719 6.922 1 90.88 69 THR B C 1
ATOM 2011 O O . THR B 1 69 ? -5.355 13.695 6.281 1 90.88 69 THR B O 1
ATOM 2014 N N . ALA B 1 70 ? -5.215 14.891 8.172 1 89.5 70 ALA B N 1
ATOM 2015 C CA . ALA B 1 70 ? -4.652 13.812 8.984 1 89.5 70 ALA B CA 1
ATOM 2016 C C . ALA B 1 70 ? -5.5 13.57 10.227 1 89.5 70 ALA B C 1
ATOM 2018 O O . ALA B 1 70 ? -6.152 14.484 10.734 1 89.5 70 ALA B O 1
ATOM 2019 N N . LEU B 1 71 ? -5.504 12.336 10.695 1 88 71 LEU B N 1
ATOM 2020 C CA . LEU B 1 71 ? -6.238 11.93 11.891 1 88 71 LEU B CA 1
ATOM 2021 C C . LEU B 1 71 ? -5.359 11.086 12.805 1 88 71 LEU B C 1
ATOM 2023 O O . LEU B 1 71 ? -4.863 10.031 12.398 1 88 71 LEU B O 1
ATOM 2027 N N . ILE B 1 72 ? -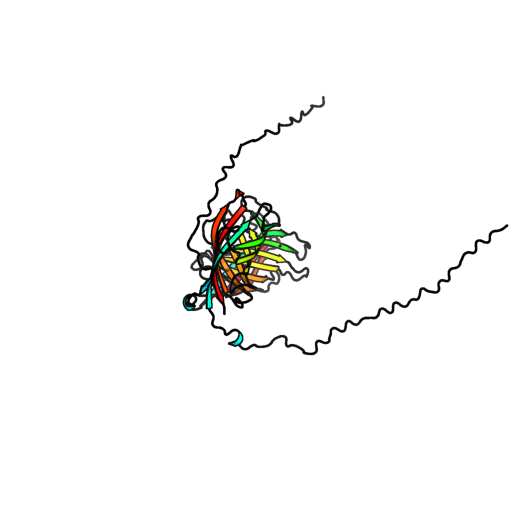5.25 11.547 14.023 1 87.88 72 ILE B N 1
ATOM 2028 C CA . ILE B 1 72 ? -4.52 10.758 15.008 1 87.88 72 ILE B CA 1
ATOM 2029 C C . ILE B 1 72 ? -5.41 9.633 15.531 1 87.88 72 ILE B C 1
ATOM 2031 O O . ILE B 1 72 ? -6.512 9.891 16.031 1 87.88 72 ILE B O 1
ATOM 2035 N N . VAL B 1 73 ? -4.906 8.445 15.469 1 87.88 73 VAL B N 1
ATOM 2036 C CA . VAL B 1 73 ? -5.77 7.328 15.836 1 87.88 73 VAL B CA 1
ATOM 2037 C C . VAL B 1 73 ? -5.215 6.633 17.078 1 87.88 73 VAL B C 1
ATOM 2039 O O . VAL B 1 73 ? -5.902 5.824 17.703 1 87.88 73 VAL B O 1
ATOM 2042 N N . ALA B 1 74 ? -4.07 6.848 17.453 1 82.38 74 ALA B N 1
ATOM 2043 C CA . ALA B 1 74 ? -3.494 6.379 18.703 1 82.38 74 ALA B CA 1
ATOM 2044 C C . ALA B 1 74 ? -2.75 7.504 19.422 1 82.38 74 ALA B C 1
ATOM 2046 O O . ALA B 1 74 ? -1.831 8.102 18.859 1 82.38 74 ALA B O 1
ATOM 2047 N N . PRO B 1 75 ? -3.26 7.719 20.625 1 71.06 75 PRO B N 1
ATOM 2048 C CA . PRO B 1 75 ? -2.834 8.961 21.266 1 71.06 75 PRO B CA 1
ATOM 2049 C C . PRO B 1 75 ? -1.352 8.953 21.641 1 71.06 75 PRO B C 1
ATOM 2051 O O . PRO B 1 75 ? -0.776 7.891 21.891 1 71.06 75 PRO B O 1
ATOM 2054 N N . ILE B 1 76 ? -0.875 10.188 21.766 1 67.38 76 ILE B N 1
ATOM 2055 C CA . ILE B 1 76 ? 0.463 10.719 22.016 1 67.38 76 ILE B CA 1
ATOM 2056 C C . ILE B 1 76 ? 0.885 10.422 23.453 1 67.38 76 ILE B C 1
ATOM 2058 O O . ILE B 1 76 ? 0.135 10.688 24.391 1 67.38 76 ILE B O 1
ATOM 2062 N N . LEU B 1 77 ? 1.988 9.695 23.531 1 66.5 77 LEU B N 1
ATOM 2063 C CA . LEU B 1 77 ? 2.551 9.461 24.859 1 66.5 77 LEU B CA 1
ATOM 2064 C C . LEU B 1 77 ? 3.344 10.672 25.328 1 66.5 77 LEU B C 1
ATOM 2066 O O . LEU B 1 77 ? 3.408 10.938 26.531 1 66.5 77 LEU B O 1
ATOM 2070 N N . SER B 1 78 ? 4.066 11.188 24.406 1 65.94 78 SER B N 1
ATOM 2071 C CA . SER B 1 78 ? 4.836 12.383 24.75 1 65.94 78 SER B CA 1
ATOM 2072 C C . SER B 1 78 ? 4.5 13.547 23.828 1 65.94 78 SER B C 1
ATOM 2074 O O . SER B 1 78 ? 4.461 13.383 22.609 1 65.94 78 SER B O 1
ATOM 2076 N N . ASN B 1 79 ? 4.363 14.617 24.375 1 64.12 79 ASN B N 1
ATOM 2077 C CA . ASN B 1 79 ? 3.992 15.797 23.609 1 64.12 79 ASN B CA 1
ATOM 2078 C C . ASN B 1 79 ? 5.191 16.391 22.875 1 64.12 79 ASN B C 1
ATOM 2080 O O . ASN B 1 79 ? 5.039 16.984 21.797 1 64.12 79 ASN B O 1
ATOM 2084 N N . ALA B 1 80 ? 6.402 16.141 23.391 1 68.88 80 ALA B N 1
ATOM 2085 C CA . ALA B 1 80 ? 7.562 16.812 22.812 1 68.88 80 ALA B CA 1
ATOM 2086 C C . ALA B 1 80 ? 8.023 16.109 21.531 1 68.88 80 ALA B C 1
ATOM 2088 O O . ALA B 1 80 ? 8.461 16.75 20.578 1 68.88 80 ALA B O 1
ATOM 2089 N N . THR B 1 81 ? 7.867 14.859 21.5 1 70.94 81 THR B N 1
ATOM 2090 C CA . THR B 1 81 ? 8.422 14.109 20.375 1 70.94 81 THR B CA 1
ATOM 2091 C C . THR B 1 81 ? 7.316 13.422 19.578 1 70.94 81 THR B C 1
ATOM 2093 O O . THR B 1 81 ? 7.578 12.797 18.547 1 70.94 81 THR B O 1
ATOM 2096 N N . PHE B 1 82 ? 6.129 13.461 20.047 1 78.31 82 PHE B N 1
ATOM 2097 C CA . PHE B 1 82 ? 4.984 12.797 19.438 1 78.31 82 PHE B CA 1
ATOM 2098 C C . PHE B 1 82 ? 5.16 11.281 19.453 1 78.31 82 PHE B C 1
ATOM 2100 O O . PHE B 1 82 ? 4.492 10.562 18.719 1 78.31 82 PHE B O 1
ATOM 2107 N N . TYR B 1 83 ? 6.035 10.859 20.312 1 80.31 83 TYR B N 1
ATOM 2108 C CA . TYR B 1 83 ? 6.324 9.438 20.406 1 80.31 83 TYR B CA 1
ATOM 2109 C C . TYR B 1 83 ? 5.051 8.633 20.641 1 80.31 83 TYR B C 1
ATOM 2111 O O . TYR B 1 83 ? 4.254 8.961 21.516 1 80.31 83 TYR B O 1
ATOM 2119 N N . GLY B 1 84 ? 4.91 7.684 19.766 1 85.06 84 GLY B N 1
ATOM 2120 C CA . GLY B 1 84 ? 3.771 6.797 19.938 1 85.06 84 GLY B CA 1
ATOM 2121 C C . GLY B 1 84 ? 2.559 7.207 19.125 1 85.06 84 GLY B C 1
ATOM 2122 O O . GLY B 1 84 ? 1.598 6.445 19.016 1 85.06 84 GLY B O 1
ATOM 2123 N N . THR B 1 85 ? 2.645 8.328 18.547 1 87.31 85 THR B N 1
ATOM 2124 C CA . THR B 1 85 ? 1.524 8.797 17.75 1 87.31 85 THR B CA 1
ATOM 2125 C C . THR B 1 85 ? 1.388 7.957 16.469 1 87.31 85 THR B C 1
ATOM 2127 O O . THR B 1 85 ? 2.387 7.637 15.828 1 87.31 85 THR B O 1
ATOM 2130 N N . VAL B 1 86 ? 0.148 7.504 16.203 1 90.19 86 VAL B N 1
ATOM 2131 C CA . VAL B 1 86 ? -0.225 6.914 14.922 1 90.19 86 VAL B CA 1
ATOM 2132 C C . VAL B 1 86 ? -1.305 7.766 14.258 1 90.19 86 VAL B C 1
ATOM 2134 O O . VAL B 1 86 ? -2.299 8.125 14.891 1 90.19 86 VAL B O 1
ATOM 2137 N N . ALA B 1 87 ? -1.021 8.055 13.008 1 90.62 87 ALA B N 1
ATOM 2138 C CA . ALA B 1 87 ? -1.971 8.914 12.305 1 90.62 87 ALA B CA 1
ATOM 2139 C C . ALA B 1 87 ? -2.246 8.391 10.898 1 90.62 87 ALA B C 1
ATOM 2141 O O . ALA B 1 87 ? -1.398 7.723 10.297 1 90.62 87 ALA B O 1
ATOM 2142 N N . LEU B 1 88 ? -3.477 8.641 10.445 1 92.44 88 LEU B N 1
ATOM 2143 C CA . LEU B 1 88 ? -3.887 8.43 9.062 1 92.44 88 LEU B CA 1
ATOM 2144 C C . LEU B 1 88 ? -3.92 9.75 8.297 1 92.44 88 LEU B C 1
ATOM 2146 O O . LEU B 1 88 ? -4.094 10.812 8.898 1 92.44 88 LEU B O 1
ATOM 2150 N N . ASN B 1 89 ? -3.748 9.594 7.031 1 92.06 89 ASN B N 1
ATOM 2151 C CA . ASN B 1 89 ? -3.861 10.844 6.293 1 92.06 89 ASN B CA 1
ATOM 2152 C C . ASN B 1 89 ? -4.48 10.633 4.914 1 92.06 89 ASN B C 1
ATOM 2154 O O . ASN B 1 89 ? -4.445 9.523 4.379 1 92.06 89 ASN B O 1
ATOM 2158 N N . ASP B 1 90 ? -5.094 11.578 4.359 1 93 90 ASP B N 1
ATOM 2159 C CA . ASP B 1 90 ? -5.535 11.797 2.986 1 93 90 ASP B CA 1
ATOM 2160 C C . ASP B 1 90 ? -5.184 13.203 2.514 1 93 90 ASP B C 1
ATOM 2162 O O . ASP B 1 90 ? -6.047 14.078 2.461 1 93 90 ASP B O 1
ATOM 2166 N N . ASP B 1 91 ? -3.941 13.32 2.09 1 95.06 91 ASP B N 1
ATOM 2167 C CA . ASP B 1 91 ? -3.35 14.625 1.809 1 95.06 91 ASP B CA 1
ATOM 2168 C C . ASP B 1 91 ? -3.439 14.961 0.322 1 95.06 91 ASP B C 1
ATOM 2170 O O . ASP B 1 91 ? -3.402 14.062 -0.524 1 95.06 91 ASP B O 1
ATOM 2174 N N . ALA B 1 92 ? -3.447 16.219 0.063 1 95.31 92 ALA B N 1
ATOM 2175 C CA . ALA B 1 92 ? -3.486 16.656 -1.329 1 95.31 92 ALA B CA 1
ATOM 2176 C C . ALA B 1 92 ? -2.094 16.609 -1.955 1 95.31 92 ALA B C 1
ATOM 2178 O O . ALA B 1 92 ? -1.111 17.016 -1.322 1 95.31 92 ALA B O 1
ATOM 2179 N N . LEU B 1 93 ? -2.082 16.109 -3.154 1 97.56 93 LEU B N 1
ATOM 2180 C CA . LEU B 1 93 ? -0.969 16.344 -4.07 1 97.56 93 LEU B CA 1
ATOM 2181 C C . LEU B 1 93 ? -1.319 17.406 -5.094 1 97.56 93 LEU B C 1
ATOM 2183 O O . LEU B 1 93 ? -2.375 17.359 -5.727 1 97.56 93 LEU B O 1
ATOM 2187 N N . THR B 1 94 ? -0.397 18.375 -5.258 1 98 94 THR B N 1
ATOM 2188 C CA . THR B 1 94 ? -0.7 19.484 -6.148 1 98 94 THR B CA 1
ATOM 2189 C C . THR B 1 94 ? 0.493 19.797 -7.047 1 98 94 THR B C 1
ATOM 2191 O O . THR B 1 94 ? 1.627 19.438 -6.734 1 98 94 THR B O 1
ATOM 2194 N N . LEU B 1 95 ? 0.211 20.531 -8.148 1 98 95 LEU B N 1
ATOM 2195 C CA . LEU B 1 95 ? 1.255 20.875 -9.109 1 98 95 LEU B CA 1
ATOM 2196 C C . LEU B 1 95 ? 2.072 22.062 -8.633 1 98 95 LEU B C 1
ATOM 2198 O O . LEU B 1 95 ? 3.191 22.281 -9.102 1 98 95 LEU B O 1
ATOM 2202 N N . GLY B 1 96 ? 1.441 22.859 -7.691 1 97 96 GLY B N 1
ATOM 2203 C CA . GLY B 1 96 ? 2.133 23.969 -7.07 1 97 96 GLY B CA 1
ATOM 2204 C C . GLY B 1 96 ? 2.09 23.938 -5.555 1 97 96 GLY B C 1
ATOM 2205 O O . GLY B 1 96 ? 1.416 23.078 -4.969 1 97 96 GLY B O 1
ATOM 2206 N N . PRO B 1 97 ? 2.809 24.828 -4.906 1 94.38 97 PRO B N 1
ATOM 2207 C CA . PRO B 1 97 ? 2.988 24.734 -3.455 1 94.38 97 PRO B CA 1
ATOM 2208 C C . PRO B 1 97 ? 1.767 25.203 -2.676 1 94.38 97 PRO B C 1
ATOM 2210 O O . PRO B 1 97 ? 1.624 24.891 -1.491 1 94.38 97 PRO B O 1
ATOM 2213 N N . ASP B 1 98 ? 0.928 26 -3.305 1 92 98 ASP B N 1
ATOM 2214 C CA . ASP B 1 98 ? -0.286 26.453 -2.635 1 92 98 ASP B CA 1
ATOM 2215 C C . ASP B 1 98 ? -1.461 25.531 -2.932 1 92 98 ASP B C 1
ATOM 2217 O O . ASP B 1 98 ? -1.984 25.516 -4.047 1 92 98 ASP B O 1
ATOM 2221 N N . PRO B 1 99 ? -1.928 24.797 -1.91 1 85.44 99 PRO B N 1
ATOM 2222 C CA . PRO B 1 99 ? -2.971 23.812 -2.188 1 85.44 99 PRO B CA 1
ATOM 2223 C C . PRO B 1 99 ? -4.297 24.438 -2.59 1 85.44 99 PRO B C 1
ATOM 2225 O O . PRO B 1 99 ? -5.125 23.797 -3.238 1 85.44 99 PRO B O 1
ATOM 2228 N N . ASP B 1 100 ? -4.465 25.688 -2.268 1 86.88 100 ASP B N 1
ATOM 2229 C CA . ASP B 1 100 ? -5.742 26.328 -2.561 1 86.88 100 ASP B CA 1
ATOM 2230 C C . ASP B 1 100 ? -5.777 26.844 -4 1 86.88 100 ASP B C 1
ATOM 2232 O O . ASP B 1 100 ? -6.84 26.859 -4.625 1 86.88 100 ASP B O 1
ATOM 2236 N N . SER B 1 101 ? -4.676 27.141 -4.473 1 93.38 101 SER B N 1
ATOM 2237 C CA . SER B 1 101 ? -4.656 27.766 -5.797 1 93.38 101 SER B CA 1
ATOM 2238 C C . SER B 1 101 ? -4.023 26.844 -6.828 1 93.38 101 SER B C 1
ATOM 2240 O O . SER B 1 101 ? -4.141 27.062 -8.031 1 93.38 101 SER B O 1
ATOM 2242 N N . SER B 1 102 ? -3.396 25.828 -6.406 1 95.38 102 SER B N 1
ATOM 2243 C CA . SER B 1 102 ? -2.701 24.938 -7.328 1 95.38 102 SER B CA 1
ATOM 2244 C C . SER B 1 102 ? -3.631 23.859 -7.855 1 95.38 102 SER B C 1
ATOM 2246 O O . SER B 1 102 ? -4.512 23.375 -7.137 1 95.38 102 SER B O 1
ATOM 2248 N N . ALA B 1 103 ? -3.396 23.469 -9.117 1 96.75 103 ALA B N 1
ATOM 2249 C CA . ALA B 1 103 ? -4.141 22.359 -9.703 1 96.75 103 ALA B CA 1
ATOM 2250 C C . ALA B 1 103 ? -3.854 21.062 -8.961 1 9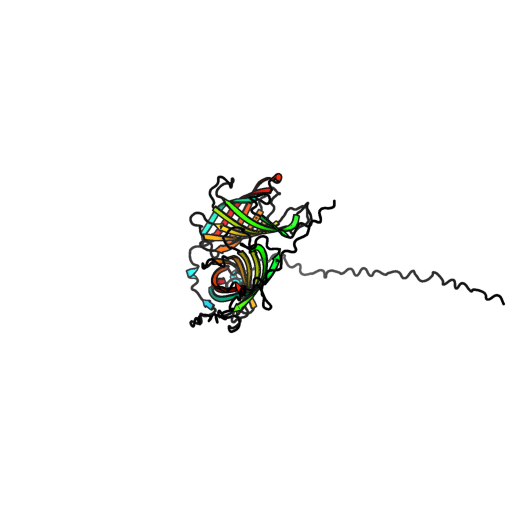6.75 103 ALA B C 1
ATOM 2252 O O . ALA B 1 103 ? -2.715 20.797 -8.562 1 96.75 103 ALA B O 1
ATOM 2253 N N . PRO B 1 104 ? -4.938 20.234 -8.867 1 97.25 104 PRO B N 1
ATOM 2254 C CA . PRO B 1 104 ? -4.746 18.953 -8.203 1 97.25 104 PRO B CA 1
ATOM 2255 C C . PRO B 1 104 ? -3.943 17.953 -9.047 1 97.25 104 PRO B C 1
ATOM 2257 O O . PRO B 1 104 ? -4.09 17.922 -10.266 1 97.25 104 PRO B O 1
ATOM 2260 N N . ALA B 1 105 ? -3.035 17.219 -8.375 1 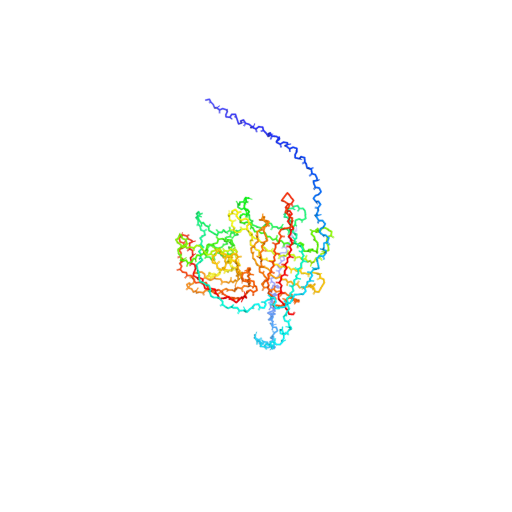98 105 ALA B N 1
ATOM 2261 C CA . ALA B 1 105 ? -2.277 16.141 -9.008 1 98 105 ALA B CA 1
ATOM 2262 C C . ALA B 1 105 ? -2.701 14.781 -8.469 1 98 105 ALA B C 1
ATOM 2264 O O . ALA B 1 105 ? -2.4 13.742 -9.07 1 98 105 ALA B O 1
ATOM 2265 N N . GLY B 1 106 ? -3.326 14.734 -7.285 1 96.56 106 GLY B N 1
ATOM 2266 C CA . GLY B 1 106 ? -3.752 13.492 -6.66 1 96.56 106 GLY B CA 1
ATOM 2267 C C . GLY B 1 106 ? -3.818 13.586 -5.145 1 96.56 106 GLY B C 1
ATOM 2268 O O . GLY B 1 106 ? -4.082 14.656 -4.594 1 96.56 106 GLY B O 1
ATOM 2269 N N . ASN B 1 107 ? -3.68 12.367 -4.535 1 95.75 107 ASN B N 1
ATOM 2270 C CA . ASN B 1 107 ? -3.711 12.289 -3.08 1 95.75 107 ASN B CA 1
ATOM 2271 C C . ASN B 1 107 ? -2.615 11.367 -2.547 1 95.75 107 ASN B C 1
ATOM 2273 O O . ASN B 1 107 ? -2.266 10.375 -3.188 1 95.75 107 ASN B O 1
ATOM 2277 N N . ALA B 1 108 ? -2.139 11.742 -1.426 1 96.69 108 ALA B N 1
ATOM 2278 C CA . ALA B 1 108 ? -1.277 10.875 -0.625 1 96.69 108 ALA B CA 1
ATOM 2279 C C . ALA B 1 108 ? -2.043 10.281 0.554 1 96.69 10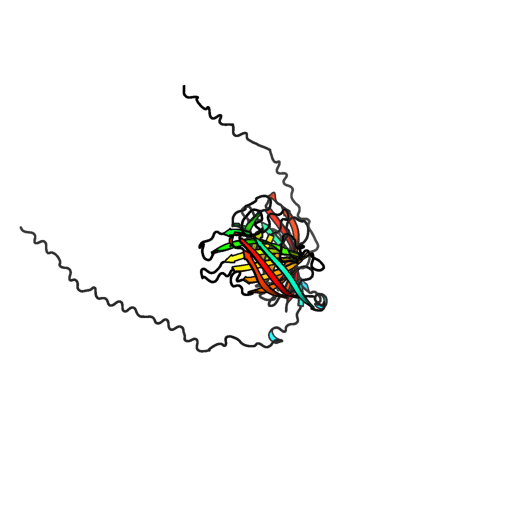8 ALA B C 1
ATOM 2281 O O . ALA B 1 108 ? -2.447 11.008 1.467 1 96.69 108 ALA B O 1
ATOM 2282 N N . ARG B 1 109 ? -2.191 8.953 0.471 1 94.56 109 ARG B N 1
ATOM 2283 C CA . ARG B 1 109 ? -2.945 8.273 1.519 1 94.56 109 ARG B CA 1
ATOM 2284 C C . ARG B 1 109 ? -2.084 7.238 2.227 1 94.56 109 ARG B C 1
ATOM 2286 O O . ARG B 1 109 ? -1.288 6.543 1.589 1 94.56 109 ARG B O 1
ATOM 2293 N N . GLY B 1 110 ? -2.318 7.258 3.596 1 95 110 GLY B N 1
ATOM 2294 C CA . GLY B 1 110 ? -1.58 6.215 4.289 1 95 110 GLY B CA 1
ATOM 2295 C C . GLY B 1 110 ? -1.604 6.371 5.797 1 95 110 GLY B C 1
ATOM 2296 O O . GLY B 1 110 ? -2.545 6.941 6.355 1 95 110 GLY B O 1
ATOM 2297 N N . ILE B 1 111 ? -0.635 5.684 6.387 1 93.94 111 ILE B N 1
ATOM 2298 C CA . ILE B 1 111 ? -0.447 5.676 7.832 1 93.94 111 ILE B CA 1
ATOM 2299 C C . ILE B 1 111 ? 0.987 6.082 8.172 1 93.94 111 ILE B C 1
ATOM 2301 O O . ILE B 1 111 ? 1.924 5.723 7.453 1 93.94 111 ILE B O 1
ATOM 2305 N N . TYR B 1 112 ? 1.072 6.879 9.18 1 92.25 112 TYR B N 1
ATOM 2306 C CA . TYR B 1 112 ? 2.402 7.215 9.68 1 92.25 112 TYR B CA 1
ATOM 2307 C C . TYR B 1 112 ? 2.424 7.242 11.203 1 92.25 112 TYR B C 1
ATOM 2309 O O . TYR B 1 112 ? 1.374 7.355 11.844 1 92.25 112 TYR B O 1
ATOM 2317 N N . HIS B 1 113 ? 3.654 7.031 11.727 1 90.94 113 HIS B N 1
ATOM 2318 C CA . HIS B 1 113 ? 3.803 6.984 13.18 1 90.94 113 HIS B CA 1
ATOM 2319 C C . HIS B 1 113 ? 5.18 7.48 13.609 1 90.94 113 HIS B C 1
ATOM 2321 O O . HIS B 1 113 ? 6.117 7.488 12.805 1 90.94 113 HIS B O 1
ATOM 2327 N N . PHE B 1 114 ? 5.199 7.906 14.805 1 88.19 114 PHE B N 1
ATOM 2328 C CA . PHE B 1 114 ? 6.43 8.391 15.406 1 88.19 114 PHE B CA 1
ATOM 2329 C C . PHE B 1 114 ? 7.012 7.355 16.359 1 88.19 114 PHE B C 1
ATOM 2331 O O . PHE B 1 114 ? 6.59 7.27 17.516 1 88.19 114 PHE B O 1
ATOM 2338 N N . PRO B 1 115 ? 8.141 6.691 15.875 1 85.75 115 PRO B N 1
ATOM 2339 C CA . PRO B 1 115 ? 8.586 5.535 16.641 1 85.75 115 PRO B CA 1
ATOM 2340 C C . PRO B 1 115 ? 9.656 5.895 17.672 1 85.75 115 PRO B C 1
ATOM 2342 O O . PRO B 1 115 ? 10.039 5.051 18.5 1 85.75 115 PRO B O 1
ATOM 2345 N N . SER B 1 116 ? 10.148 7.031 17.609 1 80.44 116 SER B N 1
ATOM 2346 C CA . SER B 1 116 ? 11.297 7.336 18.453 1 80.44 116 SER B CA 1
ATOM 2347 C C . SER B 1 116 ? 10.969 8.438 19.453 1 80.44 116 SER B C 1
ATOM 2349 O O . SER B 1 116 ? 10.289 9.406 19.109 1 80.44 116 SER B O 1
ATOM 2351 N N . ASP B 1 117 ? 11.398 8.25 20.656 1 73.06 117 ASP B N 1
ATOM 2352 C CA . ASP B 1 117 ? 11.234 9.242 21.719 1 73.06 117 ASP B CA 1
ATOM 2353 C C . ASP B 1 117 ? 12.414 10.211 21.75 1 73.06 117 ASP B C 1
ATOM 2355 O O . ASP B 1 117 ? 12.531 11.023 22.672 1 73.06 117 ASP B O 1
ATOM 2359 N N . THR B 1 118 ? 13.156 9.992 20.828 1 69.25 118 THR B N 1
ATOM 2360 C CA . THR B 1 118 ? 14.312 10.883 20.828 1 69.25 118 THR B CA 1
ATOM 2361 C C . THR B 1 118 ? 13.969 12.211 20.156 1 69.25 118 THR B C 1
ATOM 2363 O O . THR B 1 118 ? 12.914 12.344 19.531 1 69.25 118 THR B O 1
ATOM 2366 N N . THR B 1 119 ? 14.828 13.195 20.391 1 63.88 119 THR B N 1
ATOM 2367 C CA . THR B 1 119 ? 14.656 14.547 19.859 1 63.88 119 THR B CA 1
ATOM 2368 C C . THR B 1 119 ? 14.734 14.539 18.344 1 63.88 119 THR B C 1
ATOM 2370 O O . THR B 1 119 ? 14.477 15.555 17.688 1 63.88 119 THR B O 1
ATOM 2373 N N . ASN B 1 120 ? 15.07 13.32 17.859 1 67.25 120 ASN B N 1
ATOM 2374 C CA . ASN B 1 120 ? 15.039 13.242 16.406 1 67.25 120 ASN B CA 1
ATOM 2375 C C . ASN B 1 120 ? 13.625 12.992 15.891 1 67.25 120 ASN B C 1
ATOM 2377 O O . ASN B 1 120 ? 13.102 11.883 16.016 1 67.25 120 ASN B O 1
ATOM 2381 N N . PHE B 1 121 ? 12.992 14.086 15.445 1 75.5 121 PHE B N 1
ATOM 2382 C CA . PHE B 1 121 ? 11.641 14.062 14.914 1 75.5 121 PHE B CA 1
ATOM 2383 C C . PHE B 1 121 ? 11.586 13.305 13.594 1 75.5 121 PHE B C 1
ATOM 2385 O O . PHE B 1 121 ? 11.922 13.852 12.539 1 75.5 121 PHE B O 1
ATOM 2392 N N . VAL B 1 122 ? 11.398 11.992 13.766 1 84.75 122 VAL B N 1
ATOM 2393 C CA . VAL B 1 122 ? 11.305 11.141 12.578 1 84.75 122 VAL B CA 1
ATOM 2394 C C . VAL B 1 122 ? 9.992 10.367 12.602 1 84.75 122 VAL B C 1
ATOM 2396 O O . VAL B 1 122 ? 9.57 9.875 13.648 1 84.75 122 VAL B O 1
ATOM 2399 N N . TYR B 1 123 ? 9.383 10.398 11.461 1 88.88 123 TYR B N 1
ATOM 2400 C CA . TYR B 1 123 ? 8.234 9.5 11.391 1 88.88 123 TYR B CA 1
ATOM 2401 C C . TYR B 1 123 ? 8.422 8.469 10.281 1 88.88 123 TYR B C 1
ATOM 2403 O O . TYR B 1 123 ? 9.133 8.719 9.305 1 88.88 123 TYR B O 1
ATOM 2411 N N . GLU B 1 124 ? 7.859 7.273 10.562 1 93.94 124 GLU B N 1
ATOM 2412 C CA . GLU B 1 124 ? 7.758 6.207 9.57 1 93.94 124 GLU B CA 1
ATOM 2413 C C . GLU B 1 124 ? 6.414 6.254 8.844 1 93.94 124 GLU B C 1
ATOM 2415 O O . GLU B 1 124 ? 5.375 6.484 9.469 1 93.94 124 GLU B O 1
ATOM 2420 N N . MET B 1 125 ? 6.605 6.047 7.48 1 94.75 125 MET B N 1
ATOM 2421 C CA . MET B 1 125 ? 5.348 6.184 6.746 1 94.75 125 MET B CA 1
ATOM 2422 C C . MET B 1 125 ? 5.18 5.047 5.742 1 94.75 125 MET B C 1
ATOM 2424 O O . MET B 1 125 ? 6.164 4.523 5.223 1 94.75 125 MET B O 1
ATOM 2428 N N . MET B 1 126 ? 4 4.602 5.535 1 96.06 126 MET B N 1
ATOM 2429 C CA . MET B 1 126 ? 3.494 3.779 4.441 1 96.06 126 MET B CA 1
ATOM 2430 C C . MET B 1 126 ? 2.371 4.496 3.699 1 96.06 126 MET B C 1
ATOM 2432 O O . MET B 1 126 ? 1.265 4.633 4.223 1 96.06 126 MET B O 1
ATOM 2436 N N . TYR B 1 127 ? 2.68 4.895 2.428 1 96.75 127 TYR B N 1
ATOM 2437 C CA . TYR B 1 127 ? 1.752 5.754 1.698 1 96.75 127 TYR B CA 1
ATOM 2438 C C . TYR B 1 127 ? 1.526 5.23 0.284 1 96.75 127 TYR B C 1
ATOM 2440 O O . TYR B 1 127 ? 2.365 4.508 -0.26 1 96.75 127 TYR B O 1
ATOM 2448 N N . SER B 1 128 ? 0.399 5.652 -0.213 1 96.94 128 SER B N 1
ATOM 2449 C CA . SER B 1 128 ? 0.171 5.613 -1.654 1 96.94 128 SER B CA 1
ATOM 2450 C C . SER B 1 128 ? 0.008 7.02 -2.225 1 96.94 128 SER B C 1
ATOM 2452 O O . SER B 1 128 ? -0.791 7.812 -1.721 1 96.94 128 SER B O 1
ATOM 2454 N N . PHE B 1 129 ? 0.776 7.305 -3.207 1 97.94 129 PHE B N 1
ATOM 2455 C CA . PHE B 1 129 ? 0.45 8.445 -4.059 1 97.94 129 PHE B CA 1
ATOM 2456 C C . PHE B 1 129 ? -0.5 8.031 -5.176 1 97.94 129 PHE B C 1
ATOM 2458 O O . PHE B 1 129 ? -0.109 7.305 -6.094 1 97.94 129 PHE B O 1
ATOM 2465 N N . ALA B 1 130 ? -1.692 8.477 -5.082 1 96.88 130 ALA B N 1
ATOM 2466 C CA . ALA B 1 130 ? -2.686 8.211 -6.117 1 96.88 130 ALA B CA 1
ATOM 2467 C C . ALA B 1 130 ? -2.848 9.406 -7.047 1 96.88 130 ALA B C 1
ATOM 2469 O O . ALA B 1 130 ? -3.367 10.453 -6.637 1 96.88 130 ALA B O 1
ATOM 2470 N N . PHE B 1 131 ? -2.537 9.234 -8.289 1 97.81 131 PHE B N 1
ATOM 2471 C CA . PHE B 1 131 ? -2.484 10.359 -9.211 1 97.81 131 PHE B CA 1
ATOM 2472 C C . PHE B 1 131 ? -3.795 10.5 -9.977 1 97.81 131 PHE B C 1
ATOM 2474 O O . PHE B 1 131 ? -4.41 9.492 -10.352 1 97.81 131 PHE B O 1
ATOM 2481 N N . THR B 1 132 ? -4.141 11.781 -10.219 1 96.94 132 THR B N 1
ATOM 2482 C CA . THR B 1 132 ? -5.344 12.078 -10.984 1 96.94 132 THR B CA 1
ATOM 2483 C C . THR B 1 132 ? -5.027 13.016 -12.148 1 96.94 132 THR B C 1
ATOM 2485 O O . THR B 1 132 ? -5.938 13.578 -12.766 1 96.94 132 THR B O 1
ATO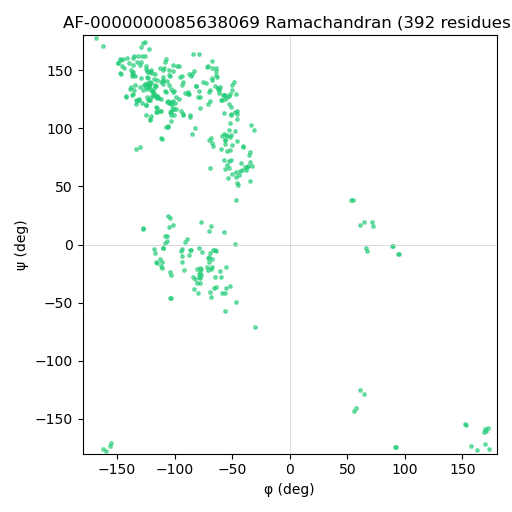M 2488 N N . TYR B 1 133 ? -3.848 13.18 -12.43 1 96.94 133 TYR B N 1
ATOM 2489 C CA . TYR B 1 133 ? -3.441 14.195 -13.398 1 96.94 133 TYR B CA 1
ATOM 2490 C C . TYR B 1 133 ? -2.762 13.555 -14.602 1 96.94 133 TYR B C 1
ATOM 2492 O O . TYR B 1 133 ? -1.888 12.703 -14.453 1 96.94 133 TYR B O 1
ATOM 2500 N N . GLY B 1 134 ? -3.168 14.023 -15.789 1 96 134 GLY B N 1
ATOM 2501 C CA . GLY B 1 134 ? -2.465 13.711 -17.031 1 96 134 GLY B CA 1
ATOM 2502 C C . GLY B 1 134 ? -2.369 12.219 -17.297 1 96 134 GLY B C 1
ATOM 2503 O O . GLY B 1 134 ? -3.311 11.469 -17.031 1 96 134 GLY B O 1
ATOM 2504 N N . ASP B 1 135 ? -1.175 11.805 -17.828 1 96.25 135 ASP B N 1
ATOM 2505 C CA . ASP B 1 135 ? -0.948 10.43 -18.266 1 96.25 135 ASP B CA 1
ATOM 2506 C C . ASP B 1 135 ? -0.91 9.477 -17.062 1 96.25 135 ASP B C 1
ATOM 2508 O O . ASP B 1 135 ? -0.974 8.258 -17.234 1 96.25 135 ASP B O 1
ATOM 2512 N N . TYR B 1 136 ? -0.924 10.039 -15.922 1 97.25 136 TYR B N 1
ATOM 2513 C CA . TYR B 1 136 ? -0.747 9.219 -14.734 1 97.25 136 TYR B CA 1
ATOM 2514 C C . TYR B 1 136 ? -2.062 9.062 -13.977 1 97.25 136 TYR B C 1
ATOM 2516 O O . TYR B 1 136 ? -2.119 8.375 -12.953 1 97.25 136 TYR B O 1
ATOM 2524 N N . ASN B 1 137 ? -3.105 9.633 -14.578 1 97.44 137 ASN B N 1
ATOM 2525 C CA . ASN B 1 137 ? -4.426 9.516 -13.961 1 97.44 137 ASN B CA 1
ATOM 2526 C C . ASN B 1 137 ? -4.828 8.055 -13.781 1 97.44 137 ASN B C 1
ATOM 2528 O O . ASN B 1 137 ? -4.75 7.266 -14.727 1 97.44 137 ASN B O 1
ATOM 2532 N N . GLY B 1 138 ? -5.258 7.691 -12.516 1 95.25 138 GLY B N 1
ATOM 2533 C CA . GLY B 1 138 ? -5.695 6.332 -12.227 1 95.25 138 GLY B CA 1
ATOM 2534 C C . GLY B 1 138 ? -4.562 5.426 -11.781 1 95.25 138 GLY B C 1
ATOM 2535 O O . GLY B 1 138 ? -4.789 4.266 -11.438 1 95.25 138 GLY B O 1
ATOM 2536 N N . SER B 1 139 ? -3.293 5.965 -11.727 1 97.69 139 SER B N 1
ATOM 2537 C CA . SER B 1 139 ? -2.115 5.207 -11.32 1 97.69 139 SER B CA 1
ATOM 2538 C C . SER B 1 139 ? -1.627 5.641 -9.938 1 97.69 139 SER B C 1
ATOM 2540 O O . SER B 1 139 ? -1.938 6.742 -9.484 1 97.69 139 SER B O 1
ATOM 2542 N N . SER B 1 140 ? -0.915 4.707 -9.328 1 98 140 SER B N 1
ATOM 2543 C CA . SER B 1 140 ? -0.421 5.039 -7.996 1 98 140 SER B CA 1
ATOM 2544 C C . SER B 1 140 ? 0.986 4.492 -7.777 1 98 140 SER B C 1
ATOM 2546 O O . SER B 1 140 ? 1.437 3.611 -8.516 1 98 140 SER B O 1
ATOM 2548 N N . LEU B 1 141 ? 1.646 5.07 -6.812 1 98.5 141 LEU B N 1
ATOM 2549 C CA . LEU B 1 141 ? 2.926 4.586 -6.305 1 98.5 141 LEU B CA 1
ATOM 2550 C C . LEU B 1 141 ? 2.838 4.293 -4.809 1 98.5 141 LEU B C 1
ATOM 2552 O O . LEU B 1 141 ? 2.227 5.059 -4.059 1 98.5 141 LEU B O 1
ATOM 2556 N N . SER B 1 142 ? 3.441 3.186 -4.398 1 98.25 142 SER B N 1
ATOM 2557 C CA . SER B 1 142 ? 3.512 2.811 -2.99 1 98.25 142 SER B CA 1
ATOM 2558 C C . SER B 1 142 ? 4.852 3.199 -2.379 1 98.25 142 SER B C 1
ATOM 2560 O O . SER B 1 142 ? 5.906 2.82 -2.893 1 98.25 142 SER B O 1
ATOM 2562 N N . LEU B 1 143 ? 4.738 3.916 -1.279 1 97.94 143 LEU B N 1
ATOM 2563 C CA . LEU B 1 143 ? 5.941 4.445 -0.647 1 97.94 143 LEU B CA 1
ATOM 2564 C C . LEU B 1 143 ? 6.113 3.871 0.755 1 97.94 143 LEU B C 1
ATOM 2566 O O . LEU B 1 143 ? 5.137 3.713 1.49 1 97.94 143 LEU B O 1
ATOM 2570 N N . LEU B 1 144 ? 7.387 3.615 1.083 1 97.44 144 LEU B N 1
ATOM 2571 C CA . LEU B 1 144 ? 7.789 3.229 2.432 1 97.44 144 LEU B CA 1
ATOM 2572 C C . LEU B 1 144 ? 9.078 3.93 2.834 1 97.44 144 LEU B C 1
ATOM 2574 O O . LEU B 1 144 ? 10.016 4.027 2.037 1 97.44 144 LEU B O 1
ATOM 2578 N N . GLY B 1 145 ? 9.047 4.473 4.082 1 95.62 145 GLY B N 1
ATOM 2579 C CA . GLY B 1 145 ? 10.32 5 4.543 1 95.62 145 GLY B CA 1
ATOM 2580 C C . GLY B 1 145 ? 10.18 5.953 5.715 1 95.62 145 GLY B C 1
ATOM 2581 O O . GLY B 1 145 ? 9.102 6.09 6.289 1 95.62 145 GLY B O 1
ATOM 2582 N N . SER B 1 146 ? 11.281 6.477 6.098 1 93.44 146 SER B N 1
ATOM 2583 C CA . SER B 1 146 ? 11.398 7.414 7.211 1 93.44 146 SER B CA 1
ATOM 2584 C C . SER B 1 146 ? 11.57 8.844 6.711 1 93.44 146 SER B C 1
ATOM 2586 O O . SER B 1 146 ? 12.328 9.094 5.77 1 93.44 146 SER B O 1
ATOM 2588 N N . VAL B 1 147 ? 10.805 9.695 7.34 1 90.62 147 VAL B N 1
ATOM 2589 C CA . VAL B 1 147 ? 10.898 11.102 6.961 1 90.62 147 VAL B CA 1
ATOM 2590 C C . VAL B 1 147 ? 11.219 11.953 8.188 1 90.62 147 VAL B C 1
ATOM 2592 O O . VAL B 1 147 ? 10.656 11.734 9.266 1 90.62 147 VAL B O 1
ATOM 2595 N N . ARG B 1 148 ? 12.07 12.891 7.973 1 83.62 148 ARG B N 1
ATOM 2596 C CA . ARG B 1 148 ? 12.375 13.898 8.977 1 83.62 148 ARG B CA 1
ATOM 2597 C C . ARG B 1 148 ? 11.766 15.25 8.602 1 83.62 148 ARG B C 1
ATOM 2599 O O . ARG B 1 148 ? 12.344 15.992 7.801 1 83.62 148 ARG B O 1
ATOM 2606 N N . PRO B 1 149 ? 10.656 15.672 9.164 1 71.06 149 PRO B N 1
ATOM 2607 C CA . PRO B 1 149 ? 9.938 16.844 8.664 1 71.06 149 PRO B CA 1
ATOM 2608 C C . PRO B 1 149 ? 10.57 18.156 9.109 1 71.06 149 PRO B C 1
ATOM 2610 O O . PRO B 1 149 ? 10.344 19.203 8.484 1 71.06 149 PRO B O 1
ATOM 2613 N N . THR B 1 150 ? 11.234 18.203 10.227 1 66.56 150 THR B N 1
ATOM 2614 C CA . THR B 1 150 ? 11.633 19.484 10.797 1 66.56 150 THR B CA 1
ATOM 2615 C C . THR B 1 150 ? 13.133 19.703 10.625 1 66.56 150 THR B C 1
ATOM 2617 O O . THR B 1 150 ? 13.68 20.703 11.102 1 66.56 150 THR B O 1
ATOM 2620 N N . SER B 1 151 ? 13.75 18.891 9.938 1 61.75 151 SER B N 1
ATOM 2621 C CA . SER B 1 151 ? 15.203 19.016 9.93 1 61.75 151 SER B CA 1
ATOM 2622 C C . SER B 1 151 ? 15.664 20.016 8.867 1 61.75 151 SER B C 1
ATOM 2624 O O . SER B 1 151 ? 16.828 20.438 8.867 1 61.75 151 SER B O 1
ATOM 2626 N N . GLY B 1 152 ? 14.758 20.438 8.18 1 70.06 152 GLY B N 1
ATOM 2627 C CA . GLY B 1 152 ? 15.172 21.25 7.055 1 70.06 152 GLY B CA 1
ATOM 2628 C C . GLY B 1 152 ? 15.953 20.484 6.008 1 70.06 152 GLY B C 1
ATOM 2629 O O . GLY B 1 152 ? 16.422 21.062 5.027 1 70.06 152 GLY B O 1
ATOM 2630 N N . THR B 1 153 ? 16.188 19.234 6.301 1 82.75 153 THR B N 1
ATOM 2631 C CA . THR B 1 153 ? 16.922 18.406 5.34 1 82.75 153 THR B CA 1
ATOM 2632 C C . THR B 1 153 ? 15.969 17.453 4.613 1 82.75 153 THR B C 1
ATOM 2634 O O . THR B 1 153 ? 14.977 17.016 5.188 1 82.75 153 THR B O 1
ATOM 2637 N N . ALA B 1 154 ? 16.344 17.266 3.377 1 91.88 154 ALA B N 1
ATOM 2638 C CA . ALA B 1 154 ? 15.562 16.359 2.547 1 91.88 154 ALA B CA 1
ATOM 2639 C C . ALA B 1 154 ? 15.688 14.914 3.041 1 91.88 154 ALA B C 1
ATOM 2641 O O . ALA B 1 154 ? 16.734 14.523 3.564 1 91.88 154 ALA B O 1
ATOM 2642 N N . SER B 1 155 ? 14.625 14.156 3.01 1 94.62 155 SER B N 1
ATOM 2643 C CA . SER B 1 155 ? 14.586 12.719 3.275 1 94.62 155 SER B CA 1
ATOM 2644 C C . SER B 1 155 ? 14.297 11.93 2.006 1 94.62 155 SER B C 1
ATOM 2646 O O . SER B 1 155 ? 13.703 12.453 1.061 1 94.62 155 SER B O 1
ATOM 2648 N N . GLU B 1 156 ? 14.828 10.695 1.974 1 96.88 156 GLU B N 1
ATOM 2649 C CA . GLU B 1 156 ? 14.469 9.781 0.891 1 96.88 156 GLU B CA 1
ATOM 2650 C C . GLU B 1 156 ? 13.609 8.633 1.402 1 96.88 156 GLU B C 1
ATOM 2652 O O . GLU B 1 156 ? 13.836 8.117 2.502 1 96.88 156 GLU B O 1
ATOM 2657 N N . VAL B 1 157 ? 12.648 8.312 0.567 1 97.56 157 VAL B N 1
ATOM 2658 C CA . VAL B 1 157 ? 11.844 7.133 0.845 1 97.56 157 VAL B CA 1
ATOM 2659 C C . VAL B 1 157 ? 11.797 6.238 -0.392 1 97.56 157 VAL B C 1
ATOM 2661 O O . VAL B 1 157 ? 12.016 6.703 -1.513 1 97.56 157 VAL B O 1
ATOM 2664 N N . SER B 1 158 ? 11.523 4.961 -0.214 1 98.25 158 SER B N 1
ATOM 2665 C CA . SER B 1 158 ? 11.508 4.004 -1.315 1 98.25 158 SER B CA 1
ATOM 2666 C C . SER B 1 158 ? 10.148 3.99 -2.016 1 98.25 158 SER B C 1
ATOM 2668 O O . SER B 1 158 ? 9.117 4.23 -1.387 1 98.25 158 SER B O 1
ATOM 2670 N N . ILE B 1 159 ? 10.164 3.787 -3.289 1 98.25 159 ILE B N 1
ATOM 2671 C CA . ILE B 1 159 ? 9 3.34 -4.047 1 98.25 159 ILE B CA 1
ATOM 2672 C C . ILE B 1 159 ? 9.031 1.82 -4.188 1 98.25 159 ILE B C 1
ATOM 2674 O O . ILE B 1 159 ? 9.875 1.274 -4.902 1 98.25 159 ILE B O 1
ATOM 2678 N N . ALA B 1 160 ? 8.07 1.197 -3.588 1 97.06 160 ALA B N 1
ATOM 2679 C CA . ALA B 1 160 ? 8.07 -0.26 -3.488 1 97.06 160 ALA B CA 1
ATOM 2680 C C . ALA B 1 160 ? 7.281 -0.891 -4.629 1 97.06 160 ALA B C 1
ATOM 2682 O O . ALA B 1 160 ? 7.41 -2.088 -4.895 1 97.06 160 ALA B O 1
ATOM 2683 N N . GLY B 1 161 ? 6.512 -0.186 -5.316 1 97.38 161 GLY B N 1
ATOM 2684 C CA . GLY B 1 161 ? 5.676 -0.664 -6.406 1 97.38 161 GLY B CA 1
ATOM 2685 C C . GLY B 1 161 ? 4.672 0.367 -6.887 1 97.38 161 GLY B C 1
ATOM 2686 O O . GLY B 1 161 ? 4.73 1.532 -6.484 1 97.38 161 GLY B O 1
ATOM 2687 N N . GLY B 1 162 ? 3.752 -0.151 -7.793 1 97.81 162 GLY B N 1
ATOM 2688 C CA . GLY B 1 162 ? 2.738 0.747 -8.32 1 97.81 162 GLY B CA 1
ATOM 2689 C C . GLY B 1 162 ? 1.634 0.025 -9.07 1 97.81 162 GLY B C 1
ATOM 2690 O O . GLY B 1 162 ? 1.646 -1.203 -9.172 1 97.81 162 GLY B O 1
ATOM 2691 N N . THR B 1 163 ? 0.697 0.854 -9.492 1 97.75 163 THR B N 1
ATOM 2692 C CA . THR B 1 163 ? -0.456 0.374 -10.242 1 97.75 163 THR B CA 1
ATOM 2693 C C . THR B 1 163 ? -0.646 1.189 -11.523 1 97.75 163 THR B C 1
ATOM 2695 O O . THR B 1 163 ? -0.026 2.242 -11.688 1 97.75 163 THR B O 1
ATOM 2698 N N . GLY B 1 164 ? -1.538 0.677 -12.359 1 96.19 164 GLY B N 1
ATOM 2699 C CA . GLY B 1 164 ? -1.758 1.387 -13.609 1 96.19 164 GLY B CA 1
ATOM 2700 C C . GLY B 1 164 ? -0.514 1.474 -14.469 1 96.19 164 GLY B C 1
ATOM 2701 O O . GLY B 1 164 ? 0.123 0.458 -14.758 1 96.19 164 GLY B O 1
ATOM 2702 N N . VAL B 1 165 ? -0.113 2.734 -14.867 1 96.38 165 VAL B N 1
ATOM 2703 C CA . VAL B 1 165 ? 1.054 2.902 -15.727 1 96.38 165 VAL B CA 1
ATOM 2704 C C . VAL B 1 165 ? 2.324 2.578 -14.938 1 96.38 165 VAL B C 1
ATOM 2706 O O . VAL B 1 165 ? 3.398 2.42 -15.523 1 96.38 165 VAL B O 1
ATOM 2709 N N . PHE B 1 166 ? 2.189 2.434 -13.625 1 96.69 166 PHE B N 1
ATOM 2710 C CA . PHE B 1 166 ? 3.355 2.189 -12.789 1 96.69 166 PHE B CA 1
ATOM 2711 C C . PHE B 1 166 ? 3.414 0.73 -12.352 1 96.69 166 PHE B C 1
ATOM 2713 O O . PHE B 1 166 ? 4.121 0.388 -11.406 1 96.69 166 PHE B O 1
ATOM 2720 N N . ARG B 1 167 ? 2.695 -0.116 -12.938 1 95.88 167 ARG B N 1
ATOM 2721 C CA . ARG B 1 167 ? 2.846 -1.54 -12.648 1 95.88 167 ARG B CA 1
ATOM 2722 C C . ARG B 1 167 ? 4.309 -1.964 -12.742 1 95.88 167 ARG B C 1
ATOM 2724 O O . ARG B 1 167 ? 5.016 -1.581 -13.672 1 95.88 167 ARG B O 1
ATOM 2731 N N . PHE B 1 168 ? 4.82 -2.748 -11.703 1 95.06 168 PHE B N 1
ATOM 2732 C CA . PHE B 1 168 ? 6.176 -3.279 -11.625 1 95.06 168 PHE B CA 1
ATOM 2733 C C . PHE B 1 168 ? 7.18 -2.168 -11.336 1 95.06 168 PHE B C 1
ATOM 2735 O O . PHE B 1 168 ? 8.383 -2.355 -11.508 1 95.06 168 PHE B O 1
ATOM 2742 N N . ALA B 1 169 ? 6.723 -1.066 -10.914 1 96.31 169 ALA B N 1
ATOM 2743 C CA . ALA B 1 169 ? 7.602 0.086 -10.727 1 96.31 169 ALA B CA 1
ATOM 2744 C C . ALA B 1 169 ? 8.516 -0.106 -9.516 1 96.31 169 ALA B C 1
ATOM 2746 O O . ALA B 1 169 ? 8.156 -0.814 -8.57 1 96.31 169 ALA B O 1
ATOM 2747 N N . ARG B 1 170 ? 9.648 0.551 -9.609 1 96.75 170 ARG B N 1
ATOM 2748 C CA . ARG B 1 170 ? 10.602 0.713 -8.516 1 96.75 170 ARG B CA 1
ATOM 2749 C C . ARG B 1 170 ? 11.305 2.064 -8.602 1 96.75 170 ARG B C 1
ATOM 2751 O O . ARG B 1 170 ? 11.508 2.6 -9.688 1 96.75 170 ARG B O 1
ATOM 2758 N N . GLY B 1 171 ? 11.602 2.594 -7.43 1 98.12 171 GLY B N 1
ATOM 2759 C CA . GLY B 1 171 ? 12.289 3.879 -7.414 1 98.12 171 GLY B CA 1
ATOM 2760 C C . GLY B 1 171 ? 12.406 4.473 -6.027 1 98.12 171 GLY B C 1
ATOM 2761 O O . GLY B 1 171 ? 12.484 3.744 -5.035 1 98.12 171 GLY B O 1
ATOM 2762 N N . TYR B 1 172 ? 12.586 5.785 -6.004 1 98.5 172 TYR B N 1
ATOM 2763 C CA . TYR B 1 172 ? 12.648 6.508 -4.738 1 98.5 172 TYR B CA 1
ATOM 2764 C C . TYR B 1 172 ? 12.07 7.91 -4.883 1 98.5 172 TYR B C 1
ATOM 2766 O O . TYR B 1 172 ? 11.906 8.406 -6 1 98.5 172 TYR B O 1
ATOM 2774 N N . ALA B 1 173 ? 11.719 8.438 -3.816 1 98.31 173 ALA B N 1
ATOM 2775 C CA . ALA B 1 173 ? 11.227 9.812 -3.742 1 98.31 173 ALA B CA 1
ATOM 2776 C C . ALA B 1 173 ? 12.055 10.641 -2.758 1 98.31 173 ALA B C 1
ATOM 2778 O O . ALA B 1 173 ? 12.477 10.133 -1.715 1 98.31 173 ALA B O 1
ATOM 2779 N N . VAL B 1 174 ? 12.219 11.844 -3.109 1 97.5 174 VAL B N 1
ATOM 2780 C CA . VAL B 1 174 ? 12.836 12.82 -2.225 1 97.5 174 VAL B CA 1
ATOM 2781 C C . VAL B 1 174 ? 11.773 13.742 -1.645 1 97.5 174 VAL B C 1
ATOM 2783 O O . VAL B 1 174 ? 11.008 14.359 -2.389 1 97.5 174 VAL B O 1
ATOM 2786 N N . VAL B 1 175 ? 11.734 13.742 -0.36 1 96.44 175 VAL B N 1
ATOM 2787 C CA . VAL B 1 175 ? 10.805 14.594 0.378 1 96.44 175 VAL B CA 1
ATOM 2788 C C . VAL B 1 175 ? 11.547 15.797 0.942 1 96.44 175 VAL B C 1
ATOM 2790 O O . VAL B 1 175 ? 12.344 15.664 1.874 1 96.44 175 VAL B O 1
ATOM 2793 N N . ASN B 1 176 ? 11.195 16.984 0.347 1 94.5 176 ASN B N 1
ATOM 2794 C CA . ASN B 1 176 ? 11.836 18.219 0.765 1 94.5 176 ASN B CA 1
ATOM 2795 C C . ASN B 1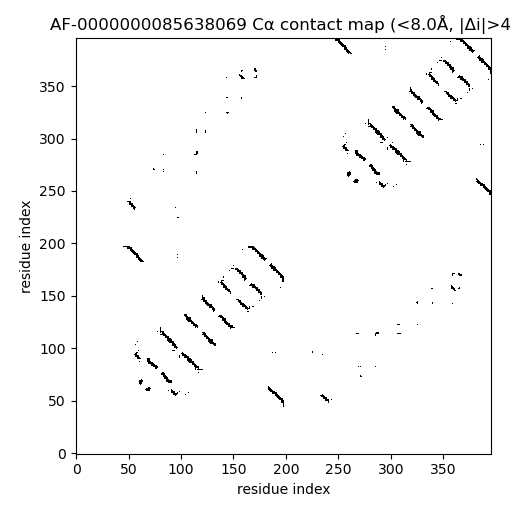 176 ? 10.852 19.156 1.468 1 94.5 176 ASN B C 1
ATOM 2797 O O . ASN B 1 176 ? 9.898 19.625 0.853 1 94.5 176 ASN B O 1
ATOM 2801 N N . PRO B 1 177 ? 11.156 19.359 2.764 1 90.88 177 PRO B N 1
ATOM 2802 C CA . PRO B 1 177 ? 10.273 20.328 3.406 1 90.88 177 PRO B CA 1
ATOM 2803 C C . PRO B 1 177 ? 10.305 21.703 2.721 1 90.88 177 PRO B C 1
ATOM 2805 O O . PRO B 1 177 ? 11.375 22.281 2.547 1 90.88 177 PRO B O 1
ATOM 2808 N N . PHE B 1 178 ? 9.164 22.188 2.314 1 92 178 PHE B N 1
ATOM 2809 C CA . PHE B 1 178 ? 9.039 23.453 1.621 1 92 178 PHE B CA 1
ATOM 2810 C C . PHE B 1 178 ? 8.5 24.531 2.561 1 92 178 PHE B C 1
ATOM 2812 O O . PHE B 1 178 ? 8.969 25.672 2.545 1 92 178 PHE B O 1
ATOM 2819 N N . LEU B 1 179 ? 7.5 24.219 3.299 1 89.12 179 LEU B N 1
ATOM 2820 C CA . LEU B 1 179 ? 6.883 25.109 4.277 1 89.12 179 LEU B CA 1
ATOM 2821 C C . LEU B 1 179 ? 6.449 24.344 5.52 1 89.12 179 LEU B C 1
ATOM 2823 O O . LEU B 1 179 ? 5.82 23.281 5.41 1 89.12 179 LEU B O 1
ATOM 2827 N N . VAL B 1 180 ? 6.855 24.812 6.648 1 84.38 180 VAL B N 1
ATOM 2828 C CA . VAL B 1 180 ? 6.387 24.297 7.93 1 84.38 180 VAL B CA 1
ATOM 2829 C C . VAL B 1 180 ? 5.746 25.422 8.742 1 84.38 180 VAL B C 1
ATOM 2831 O O . VAL B 1 180 ? 6.438 26.328 9.195 1 84.38 180 VAL B O 1
ATOM 2834 N N . ASP B 1 181 ? 4.441 25.328 8.836 1 84 181 ASP B N 1
ATOM 2835 C CA . ASP B 1 181 ? 3.668 26.266 9.648 1 84 181 ASP B CA 1
ATOM 2836 C C . ASP B 1 181 ? 3.061 25.562 10.867 1 84 181 ASP B C 1
ATOM 2838 O O . ASP B 1 181 ? 1.938 25.062 10.805 1 84 181 ASP B O 1
ATOM 2842 N N . LEU B 1 182 ? 3.684 25.531 11.945 1 76.31 182 LEU B N 1
ATOM 2843 C CA . LEU B 1 182 ? 3.314 24.734 13.117 1 76.31 182 LEU B CA 1
ATOM 2844 C C . LEU B 1 182 ? 2.033 25.266 13.75 1 76.31 182 LEU B C 1
ATOM 2846 O O . LEU B 1 182 ? 1.162 24.5 14.148 1 76.31 182 LEU B O 1
ATOM 2850 N N . PRO B 1 183 ? 1.887 26.625 13.938 1 77.75 183 PRO B N 1
ATOM 2851 C CA . PRO B 1 183 ? 0.627 27.109 14.508 1 77.75 183 PRO B CA 1
ATOM 2852 C C . PRO B 1 183 ? -0.598 26.578 13.758 1 77.75 183 PRO B C 1
ATOM 2854 O O . PRO B 1 183 ? -1.634 26.328 14.375 1 77.75 183 PRO B O 1
ATOM 2857 N N . ARG B 1 184 ? -0.47 26.453 12.516 1 78 184 ARG B N 1
ATOM 2858 C CA . ARG B 1 184 ? -1.575 25.953 11.703 1 78 184 ARG B CA 1
ATOM 2859 C C . ARG B 1 184 ? -1.457 24.453 11.484 1 78 184 ARG B C 1
ATOM 2861 O O . ARG B 1 184 ? -2.311 23.844 10.828 1 78 184 ARG B O 1
ATOM 2868 N N . SER B 1 185 ? -0.412 23.875 11.914 1 82.12 185 SER B N 1
ATOM 2869 C CA . SER B 1 185 ? -0.101 22.469 11.711 1 82.12 185 SER B CA 1
ATOM 2870 C C . SER B 1 185 ? -0.134 22.109 10.234 1 82.12 185 SER B C 1
ATOM 2872 O O . SER B 1 185 ? -0.739 21.094 9.844 1 82.12 185 SER B O 1
ATOM 2874 N N . LEU B 1 186 ? 0.371 23.062 9.461 1 85.94 186 LEU B N 1
ATOM 2875 C CA . LEU B 1 186 ? 0.457 22.922 8.008 1 85.94 186 LEU B CA 1
ATOM 2876 C C . LEU B 1 186 ? 1.887 22.625 7.574 1 85.94 186 LEU B C 1
ATOM 2878 O O . LEU B 1 186 ? 2.82 23.328 7.953 1 85.94 186 LEU B O 1
ATOM 2882 N N . VAL B 1 187 ? 2.041 21.531 6.906 1 89.75 187 VAL B N 1
ATOM 2883 C CA . VAL B 1 187 ? 3.33 21.172 6.324 1 89.75 187 VAL B CA 1
ATOM 2884 C C . VAL B 1 187 ? 3.178 20.953 4.82 1 89.75 187 VAL B C 1
ATOM 2886 O O . VAL B 1 187 ? 2.303 20.203 4.383 1 89.75 187 VAL B O 1
ATOM 2889 N N . VAL B 1 188 ? 3.982 21.688 4.047 1 93.19 188 VAL B N 1
ATOM 2890 C CA . VAL B 1 188 ? 4.062 21.484 2.605 1 93.19 188 VAL B CA 1
ATOM 2891 C C . VAL B 1 188 ? 5.43 20.922 2.238 1 93.19 188 VAL B C 1
ATOM 2893 O O . VAL B 1 188 ? 6.465 21.484 2.592 1 93.19 188 VAL B O 1
ATOM 2896 N N . ASN B 1 189 ? 5.375 19.781 1.536 1 94.75 189 ASN B N 1
ATOM 2897 C CA . ASN B 1 189 ? 6.598 19.172 1.037 1 94.75 189 ASN B CA 1
ATOM 2898 C C . ASN B 1 189 ? 6.699 19.266 -0.482 1 94.75 189 ASN B C 1
ATOM 2900 O O . ASN B 1 189 ? 5.699 19.109 -1.187 1 94.75 189 ASN B O 1
ATOM 2904 N N . GLU B 1 190 ? 7.934 19.578 -0.924 1 96.62 190 GLU B N 1
ATOM 2905 C CA . GLU B 1 190 ? 8.258 19.406 -2.336 1 96.62 190 GLU B CA 1
ATOM 2906 C C . GLU B 1 190 ? 8.758 18 -2.619 1 96.62 190 GLU B C 1
ATOM 2908 O O . GLU B 1 190 ? 9.672 17.5 -1.944 1 96.62 190 GLU B O 1
ATOM 2913 N N . ILE B 1 191 ? 8.164 17.375 -3.635 1 97.81 191 ILE B N 1
ATOM 2914 C CA . ILE B 1 191 ? 8.43 15.961 -3.865 1 97.81 191 ILE B CA 1
ATOM 2915 C C . ILE B 1 191 ? 9.07 15.773 -5.238 1 97.81 191 ILE B C 1
ATOM 2917 O O . ILE B 1 191 ? 8.547 16.25 -6.246 1 97.81 191 ILE B O 1
ATOM 2921 N N . ASP B 1 192 ? 10.148 15.094 -5.258 1 98.38 192 ASP B N 1
ATOM 2922 C CA . ASP B 1 192 ? 10.766 14.57 -6.477 1 98.38 192 ASP B CA 1
ATOM 2923 C C . ASP B 1 192 ? 10.766 13.047 -6.48 1 98.38 192 ASP B C 1
ATOM 2925 O O . ASP B 1 192 ? 11.383 12.414 -5.621 1 98.38 192 ASP B O 1
ATOM 2929 N N . VAL B 1 193 ? 10.062 12.5 -7.473 1 98.62 193 VAL B N 1
ATOM 2930 C CA . VAL B 1 193 ? 10.016 11.047 -7.613 1 98.62 193 VAL B CA 1
ATOM 2931 C C . VAL B 1 193 ? 10.852 10.617 -8.812 1 98.62 193 VAL B C 1
ATOM 2933 O O . VAL B 1 193 ? 10.727 11.195 -9.898 1 98.62 193 VAL B O 1
ATOM 2936 N N . TYR B 1 194 ? 11.672 9.672 -8.625 1 98.62 194 TYR B N 1
ATOM 2937 C CA . TYR B 1 194 ? 12.383 8.969 -9.68 1 98.62 194 TYR B CA 1
ATOM 2938 C C . TYR B 1 194 ? 11.961 7.504 -9.742 1 98.62 194 TYR B C 1
ATOM 2940 O O . TYR B 1 194 ? 12.242 6.734 -8.82 1 98.62 194 TYR B O 1
ATOM 2948 N N . VAL B 1 195 ? 11.305 7.172 -10.883 1 97.94 195 VAL B N 1
ATOM 2949 C CA . VAL B 1 195 ? 10.648 5.871 -10.891 1 97.94 195 VAL B CA 1
ATOM 2950 C C . VAL B 1 195 ? 10.914 5.168 -12.219 1 97.94 195 VAL B C 1
ATOM 2952 O O . VAL B 1 195 ? 10.797 5.773 -13.289 1 97.94 195 VAL B O 1
ATOM 2955 N N . SER B 1 196 ? 11.352 3.92 -12.062 1 97 196 SER B N 1
ATOM 2956 C CA . SER B 1 196 ? 11.461 3.02 -13.211 1 97 196 SER B CA 1
ATOM 2957 C C . SER B 1 196 ? 10.172 2.23 -13.414 1 97 196 SER B C 1
ATOM 2959 O O . SER B 1 196 ? 9.609 1.69 -12.461 1 97 196 SER B O 1
ATOM 2961 N N . HIS B 1 197 ? 9.727 2.242 -14.609 1 93.81 197 HIS B N 1
ATOM 2962 C CA . HIS B 1 197 ? 8.516 1.521 -14.977 1 93.81 197 HIS B CA 1
ATOM 2963 C C . HIS B 1 197 ? 8.508 1.175 -16.453 1 93.81 197 HIS B C 1
ATOM 2965 O O . HIS B 1 197 ? 9.5 1.396 -17.156 1 93.81 197 HIS B O 1
ATOM 2971 N N . TYR B 1 198 ? 7.305 0.647 -16.969 1 89.62 198 TYR B N 1
ATOM 2972 C CA . TYR B 1 198 ? 7.332 0.077 -18.312 1 89.62 198 TYR B CA 1
ATOM 2973 C C . TYR B 1 198 ? 6.254 0.7 -19.188 1 89.62 198 TYR B C 1
ATOM 2975 O O . TYR B 1 198 ? 5.219 1.148 -18.688 1 89.62 198 TYR B O 1
#

Organism: NCBI:txid586396

Foldseek 3Di:
DPPPPPPPPPDPPDPPPPCPVPPPPPPPPPPPPPPDPDDDDDPCVQVDDKDKDKDKWKKKAFCDDPPHFKDWDFDQPDPQQSAPTKMWGWIWIFRDQDPVPTHGFFTKTWMKHRHDPDNQNKIWIWIKGATCDDPCRRKIWIWTDMARQPPQDKDKIWTPFMDDQTHVKTWMKIWGWDDQDVVRRMTMTIMITIMMGD/DPPPPPPPPPDPPPPPPPPPPPPPPPPPPPPPPPPDPDDDDDPCVQVDDKDKDKDKWKKKAFCDDPPHFKAWDFAAPDPQQSAPTKMWGWIWIFRDQDPVPTHGFFTKTWMKHRHDPDNQNKIWIWIKGATCDDPCRRKIWIWTDMDRQPPQDKDKIWTPFMDDQTHVKTWMKIWGWDDQDVVRRMTMTIMITIMMGD

Radius of gyration: 28.97 Å; Cα contacts (8 Å, |Δi|>4): 981; chains: 2; bounding box: 81×54×115 Å

Nearest PDB structures (foldseek):
  6ooc-assembly1_B  TM=9.270E-01  e=2.870E-16  Glycyrrhiza echinata
  6ooc-assembly1_C  TM=9.202E-01  e=2.273E-15  Glycyrrhiza echinata
  6ooc-assembly1_A  TM=8.799E-01  e=4.615E-15  Glycyrrhiza echinata
  6ood-assembly1_A  TM=9.263E-01  e=1.029E-13  Pisum sativum
  8th2-assembly1_C  TM=8.441E-01  e=1.165E-14  Pisum sativum

InterPro domains:
  IPR004265 Dirigent protein [PF03018] (53-195)
  IPR004265 Dirigent protein [PTHR21495] (38-195)
  IPR044859 Allene oxide cyclase/Dirigent protein [G3DSA:2.40.480.10] (39-194)

pLDDT: mean 79.66, std 22.33, range [23.34, 98.81]